Protein AF-0000000081105157 (afdb_homodimer)

InterPro domains:
  IPR009075 Acyl-CoA dehydrogenase/oxidase, C-terminal [PF00441] (18-155)
  IPR036250 Acyl-CoA dehydrogenase-like, C-terminal [SSF47203] (8-164)
  IPR052904 Acyl-CoA dehydrogenase-like protein [PTHR42707] (6-256)

Secondary structure (DSSP, 8-state):
-HHHHHHHHHHHHHHHHHHHHHHH-EETTEEGGG-HHHHHHHHHHHHHHHHHHHHHHHHHHHHHHHHS-S---GGGGGGS-TT--HHHHHHHHHHHHHHHHHHHHHHHHHHHHHHHHHHTHHHH---S-GGG-HHHHHHHHTTTTTTTS-HHHHHHHHHHHHHSTTHHHHHHHHIIIIIGGGGG--S-HHHHHHHHHHHHHHHHHHH-TTB--GGGHHHHHHHHHHHHHHHHHHHHHHHH--HHHHHHHHHHHHHHTT-GGGT-B---HHHHHHHHHHHHH-TT---/-HHHHHHHHHHHHHHHHHHHHHHH-EETTEEGGG-HHHHHHHHHHHHHHHHHHHHHHHHHHHHHHHHS-S---GGGGGGS-TT--HHHHHHHHHHHHHHHHHHHHHHHHHHHHHHHHHHTHHHH---S-GGG-HHHHHHHHTTTTTTTS-HHHHHHHHHHHHHSTTHHHHHHHHIIIIIGGGGG--S-HHHHHHHHHHHHHHHHHHH-TTB--GGGHHHHHHHHHHHHHHHHHHHHHHHH--HHHHHHHHHHHHHHTT-GGGT-B---HHHHHHHHHHHHH-TT---

Organism: NCBI:txid173218

Structure (mmCIF, N/CA/C/O backbone):
data_AF-0000000081105157-model_v1
#
loop_
_entity.id
_entity.type
_entity.pdbx_description
1 polymer 'Acyl-CoA dehydrogenase/oxidase C-terminal domain-containing protein'
#
loop_
_atom_site.group_PDB
_atom_site.id
_atom_site.type_symbol
_atom_site.label_atom_id
_atom_site.label_alt_id
_atom_site.label_comp_id
_atom_site.label_asym_id
_atom_site.label_entity_id
_atom_site.label_seq_id
_atom_site.pdbx_PDB_ins_code
_atom_site.Cartn_x
_atom_site.Cartn_y
_atom_site.Cartn_z
_atom_site.occupancy
_atom_site.B_iso_or_equiv
_atom_site.auth_seq_id
_atom_site.auth_comp_id
_atom_site.auth_asym_id
_atom_site.auth_atom_id
_atom_site.pdbx_PDB_model_num
ATOM 1 N N . MET A 1 1 ? -4.398 -14.523 -16.312 1 78.56 1 MET A N 1
ATOM 2 C CA . MET A 1 1 ? -2.979 -14.797 -16.5 1 78.56 1 MET A CA 1
ATOM 3 C C . MET A 1 1 ? -2.354 -13.797 -17.453 1 78.56 1 MET A C 1
ATOM 5 O O . MET A 1 1 ? -1.247 -13.305 -17.219 1 78.56 1 MET A O 1
ATOM 9 N N . PHE A 1 2 ? -3.082 -13.383 -18.438 1 78 2 PHE A N 1
ATOM 10 C CA . PHE A 1 2 ? -2.547 -12.445 -19.422 1 78 2 PHE A CA 1
ATOM 11 C C . PHE A 1 2 ? -2.299 -11.086 -18.781 1 78 2 PHE A C 1
ATOM 13 O O . PHE A 1 2 ? -1.254 -10.469 -19 1 78 2 PHE A O 1
ATOM 20 N N . ALA A 1 3 ? -3.221 -10.648 -17.969 1 87.38 3 ALA A N 1
ATOM 21 C CA . ALA A 1 3 ? -3.062 -9.352 -17.297 1 87.38 3 ALA A CA 1
ATOM 22 C C . ALA A 1 3 ? -1.868 -9.367 -16.359 1 87.38 3 ALA A C 1
ATOM 24 O O . ALA A 1 3 ? -1.122 -8.391 -16.281 1 87.38 3 ALA A O 1
ATOM 25 N N . CYS A 1 4 ? -1.704 -10.484 -15.703 1 91.5 4 CYS A N 1
ATOM 26 C CA . CYS A 1 4 ? -0.569 -10.617 -14.797 1 91.5 4 CYS A CA 1
ATOM 27 C C . CYS A 1 4 ? 0.748 -10.57 -15.562 1 91.5 4 CYS A C 1
ATOM 29 O O . CYS A 1 4 ? 1.678 -9.867 -15.172 1 91.5 4 CYS A O 1
ATOM 31 N N . THR A 1 5 ? 0.799 -11.328 -16.656 1 90.44 5 THR A N 1
ATOM 32 C CA . THR A 1 5 ? 2.012 -11.383 -17.469 1 90.44 5 THR A CA 1
ATOM 33 C C . THR A 1 5 ? 2.344 -10.008 -18.031 1 90.44 5 THR A C 1
ATOM 35 O O . THR A 1 5 ? 3.496 -9.57 -17.984 1 90.44 5 THR A O 1
ATOM 38 N N . GLY A 1 6 ? 1.355 -9.344 -18.562 1 91.62 6 GLY A N 1
ATOM 39 C CA . GLY A 1 6 ? 1.566 -8.023 -19.141 1 91.62 6 GLY A CA 1
ATOM 40 C C . GLY A 1 6 ? 2.062 -7.004 -18.125 1 91.62 6 GLY A C 1
ATOM 41 O O . GLY A 1 6 ? 3.043 -6.301 -18.375 1 91.62 6 GLY A O 1
ATOM 42 N N . THR A 1 7 ? 1.405 -6.867 -16.984 1 95.69 7 THR A N 1
ATOM 43 C CA . THR A 1 7 ? 1.765 -5.875 -15.984 1 95.69 7 THR A CA 1
ATOM 44 C C . THR A 1 7 ? 3.121 -6.195 -15.367 1 95.69 7 THR A C 1
ATOM 46 O O . THR A 1 7 ? 3.916 -5.293 -15.094 1 95.69 7 THR A O 1
ATOM 49 N N . LEU A 1 8 ? 3.398 -7.508 -15.164 1 94.44 8 LEU A N 1
ATOM 50 C CA . LEU A 1 8 ? 4.688 -7.898 -14.602 1 94.44 8 LEU A CA 1
ATOM 51 C C . LEU A 1 8 ? 5.82 -7.605 -15.578 1 94.44 8 LEU A C 1
ATOM 53 O O . LEU A 1 8 ? 6.898 -7.164 -15.172 1 94.44 8 LEU A O 1
ATOM 57 N N . SER A 1 9 ? 5.602 -7.918 -16.859 1 93.12 9 SER A N 1
ATOM 58 C CA . SER A 1 9 ? 6.602 -7.613 -17.875 1 93.12 9 SER A CA 1
ATOM 59 C C . SER A 1 9 ? 6.91 -6.121 -17.922 1 93.12 9 SER A C 1
ATOM 61 O O . SER A 1 9 ? 8.078 -5.723 -18 1 93.12 9 SER A O 1
ATOM 63 N N . ALA A 1 10 ? 5.902 -5.293 -17.875 1 94.38 10 ALA A N 1
ATOM 64 C CA . ALA A 1 10 ? 6.078 -3.842 -17.859 1 94.38 10 ALA A CA 1
ATOM 65 C C . ALA A 1 10 ? 6.848 -3.395 -16.609 1 94.38 10 ALA A C 1
ATOM 67 O O . ALA A 1 10 ? 7.691 -2.498 -16.688 1 94.38 10 ALA A O 1
ATOM 68 N N . TRP A 1 11 ? 6.527 -4.004 -15.461 1 96.69 11 TRP A N 1
ATOM 69 C CA . TRP A 1 11 ? 7.262 -3.734 -14.234 1 96.69 11 TRP A CA 1
ATOM 70 C C . TRP A 1 11 ? 8.734 -4.082 -14.391 1 96.69 11 TRP A C 1
ATOM 72 O O . TRP A 1 11 ? 9.609 -3.268 -14.07 1 96.69 11 TRP A O 1
ATOM 82 N N . GLY A 1 12 ? 9.023 -5.27 -14.961 1 94.88 12 GLY A N 1
ATOM 83 C CA . GLY A 1 12 ? 10.398 -5.672 -15.211 1 94.88 12 GLY A CA 1
ATOM 84 C C . GLY A 1 12 ? 11.141 -4.719 -16.125 1 94.88 12 GLY A C 1
ATOM 85 O O . GLY A 1 12 ? 12.289 -4.367 -15.867 1 94.88 12 GLY A O 1
ATOM 86 N N . HIS A 1 13 ? 10.516 -4.305 -17.141 1 92.94 13 HIS A N 1
ATOM 87 C CA . HIS A 1 13 ? 11.094 -3.336 -18.062 1 92.94 13 HIS A CA 1
ATOM 88 C C . HIS A 1 13 ? 11.391 -2.018 -17.359 1 92.94 13 HIS A C 1
ATOM 90 O O . HIS A 1 13 ? 12.469 -1.446 -17.531 1 92.94 13 HIS A O 1
ATOM 96 N N . SER A 1 14 ? 10.445 -1.537 -16.594 1 95.56 14 SER A N 1
ATOM 97 C CA . SER A 1 14 ? 10.625 -0.282 -15.867 1 95.56 14 SER A CA 1
ATOM 98 C C . SER A 1 14 ? 11.82 -0.351 -14.922 1 95.56 14 SER A C 1
ATOM 100 O O . SER A 1 14 ? 12.594 0.605 -14.82 1 95.56 14 SER A O 1
ATOM 102 N N . LEU A 1 15 ? 11.961 -1.48 -14.266 1 95.62 15 LEU A N 1
ATOM 103 C CA . LEU A 1 15 ? 13.094 -1.667 -13.367 1 95.62 15 LEU A CA 1
ATOM 104 C C . LEU A 1 15 ? 14.406 -1.624 -14.141 1 95.62 15 LEU A C 1
ATOM 106 O O . LEU A 1 15 ? 15.398 -1.071 -13.656 1 95.62 15 LEU A O 1
ATOM 110 N N . ARG A 1 16 ? 14.43 -2.207 -15.305 1 92.56 16 ARG A N 1
ATOM 111 C CA . ARG A 1 16 ? 15.625 -2.178 -16.141 1 92.56 16 ARG A CA 1
ATOM 112 C C . ARG A 1 16 ? 16 -0.747 -16.516 1 92.56 16 ARG A C 1
ATOM 114 O O . ARG A 1 16 ? 17.172 -0.375 -16.438 1 92.56 16 ARG A O 1
ATOM 121 N N . VAL A 1 17 ? 15.07 0.038 -16.859 1 92.44 17 VAL A N 1
ATOM 122 C CA . VAL A 1 17 ? 15.305 1.431 -17.234 1 92.44 17 VAL A CA 1
ATOM 123 C C . VAL A 1 17 ? 15.859 2.199 -16.031 1 92.44 17 VAL A C 1
ATOM 125 O O . VAL A 1 17 ? 16.812 2.959 -16.172 1 92.44 17 VAL A O 1
ATOM 128 N N . VAL A 1 18 ? 15.266 1.999 -14.875 1 95 18 VAL A N 1
ATOM 129 C CA . VAL A 1 18 ? 15.68 2.711 -13.664 1 95 18 VAL A CA 1
ATOM 130 C C . VAL A 1 18 ? 17.109 2.324 -13.305 1 95 18 VAL A C 1
ATOM 132 O O . VAL A 1 18 ? 17.906 3.18 -12.922 1 95 18 VAL A O 1
ATOM 135 N N . ARG A 1 19 ? 17.438 1.042 -13.445 1 94.06 19 ARG A N 1
ATOM 136 C CA . ARG A 1 19 ? 18.797 0.592 -13.141 1 94.06 19 ARG A CA 1
ATOM 137 C C . ARG A 1 19 ? 19.812 1.256 -14.062 1 94.06 19 ARG A C 1
ATOM 139 O O . ARG A 1 19 ? 20.875 1.677 -13.617 1 94.06 19 ARG A O 1
ATOM 146 N N . ALA A 1 20 ? 19.5 1.321 -15.32 1 91.62 20 ALA A N 1
ATOM 147 C CA . ALA A 1 20 ? 20.391 1.974 -16.281 1 91.62 20 ALA A CA 1
ATOM 148 C C . ALA A 1 20 ? 20.547 3.459 -15.961 1 91.62 20 ALA A C 1
ATOM 150 O O . ALA A 1 20 ? 21.656 3.99 -15.984 1 91.62 20 ALA A O 1
ATOM 151 N N . PHE A 1 21 ? 19.484 4.102 -15.672 1 93.12 21 PHE A N 1
ATOM 152 C CA . PHE A 1 21 ? 19.469 5.52 -15.328 1 93.12 21 PHE A CA 1
ATOM 153 C C . PHE A 1 21 ? 20.297 5.785 -14.078 1 93.12 21 PHE A C 1
ATOM 155 O O . PHE A 1 21 ? 21.016 6.781 -14 1 93.12 21 PHE A O 1
ATOM 162 N N . ALA A 1 22 ? 20.172 4.906 -13.117 1 93.62 22 ALA A N 1
ATOM 163 C CA . ALA A 1 22 ? 20.844 5.082 -11.828 1 93.62 22 ALA A CA 1
ATOM 164 C C . ALA A 1 22 ? 22.359 5.016 -11.984 1 93.62 22 ALA A C 1
ATOM 166 O O . ALA A 1 22 ? 23.094 5.547 -11.156 1 93.62 22 ALA A O 1
ATOM 167 N N . LYS A 1 23 ? 22.859 4.402 -13.023 1 92.62 23 LYS A N 1
ATOM 168 C CA . LYS A 1 23 ? 24.297 4.293 -13.281 1 92.62 23 LYS A CA 1
ATOM 169 C C . LYS A 1 23 ? 24.859 5.602 -13.828 1 92.62 23 LYS A C 1
ATOM 171 O O . LYS A 1 23 ? 26.047 5.875 -13.68 1 92.62 23 LYS A O 1
ATOM 176 N N . VAL A 1 24 ? 24.031 6.438 -14.422 1 92 24 VAL A N 1
ATOM 177 C CA . VAL A 1 24 ? 24.562 7.586 -15.156 1 92 24 VAL A CA 1
ATOM 178 C C . VAL A 1 24 ? 24.141 8.875 -14.469 1 92 24 VAL A C 1
ATOM 180 O O . VAL A 1 24 ? 24.859 9.875 -14.5 1 92 24 VAL A O 1
ATOM 183 N N . ARG A 1 25 ? 22.922 8.906 -13.867 1 91.19 25 ARG A N 1
ATOM 184 C CA . ARG A 1 25 ? 22.453 10.094 -13.164 1 91.19 25 ARG A CA 1
ATOM 185 C C . ARG A 1 25 ? 23.25 10.32 -11.883 1 91.19 25 ARG A C 1
ATOM 187 O O . ARG A 1 25 ? 23.453 9.391 -11.102 1 91.19 25 ARG A O 1
ATOM 194 N N . ARG A 1 26 ? 23.625 11.609 -11.672 1 92.19 26 ARG A N 1
ATOM 195 C CA . ARG A 1 26 ? 24.422 11.938 -10.492 1 92.19 26 ARG A CA 1
ATOM 196 C C . ARG A 1 26 ? 23.719 12.977 -9.625 1 92.19 26 ARG A C 1
ATOM 198 O O . ARG A 1 26 ? 23.062 13.883 -10.141 1 92.19 26 ARG A O 1
ATOM 205 N N . VAL A 1 27 ? 23.766 12.758 -8.398 1 85.19 27 VAL A N 1
ATOM 206 C CA . VAL A 1 27 ? 23.328 13.695 -7.375 1 85.19 27 VAL A CA 1
ATOM 207 C C . VAL A 1 27 ? 24.422 13.883 -6.328 1 85.19 27 VAL A C 1
ATOM 209 O O . VAL A 1 27 ? 24.906 12.914 -5.754 1 85.19 27 VAL A O 1
ATOM 212 N N . GLY A 1 28 ? 24.828 15.102 -6.074 1 87.88 28 GLY A N 1
ATOM 213 C CA . GLY A 1 28 ? 25.922 15.359 -5.148 1 87.88 28 GLY A CA 1
ATOM 214 C C . GLY A 1 28 ? 27.219 14.711 -5.562 1 87.88 28 GLY A C 1
ATOM 215 O O . GLY A 1 28 ? 27.969 14.195 -4.723 1 87.88 28 GLY A O 1
ATOM 216 N N . GLY A 1 29 ? 27.406 14.523 -6.855 1 90.19 29 GLY A N 1
ATOM 217 C CA . GLY A 1 29 ? 28.641 14 -7.391 1 90.19 29 GLY A CA 1
ATOM 218 C C . GLY A 1 29 ? 28.688 12.484 -7.453 1 90.19 29 GLY A C 1
ATOM 219 O O . GLY A 1 29 ? 29.641 11.898 -7.969 1 90.19 29 GLY A O 1
ATOM 220 N N . LYS A 1 30 ? 27.719 11.812 -6.934 1 92.06 30 LYS A N 1
ATOM 221 C CA . LYS A 1 30 ? 27.672 10.352 -6.941 1 92.06 30 LYS A CA 1
ATOM 222 C C . LYS A 1 30 ? 26.516 9.844 -7.809 1 92.06 30 LYS A C 1
ATOM 224 O O . LYS A 1 30 ? 25.453 10.469 -7.859 1 92.06 30 LYS A O 1
ATOM 229 N N . PRO A 1 31 ? 26.891 8.719 -8.438 1 94.25 31 PRO A N 1
ATOM 230 C CA . PRO A 1 31 ? 25.766 8.125 -9.164 1 94.25 31 PRO A CA 1
ATOM 231 C C . PRO A 1 31 ? 24.656 7.645 -8.234 1 94.25 31 PRO A C 1
ATOM 233 O O . PRO A 1 31 ? 24.922 7.262 -7.09 1 94.25 31 PRO A O 1
ATOM 236 N N . LEU A 1 32 ? 23.438 7.621 -8.758 1 92.75 32 LEU A N 1
ATOM 237 C CA . LEU A 1 32 ? 22.297 7.219 -7.945 1 92.75 32 LEU A CA 1
ATOM 238 C C . LEU A 1 32 ? 22.469 5.805 -7.402 1 92.75 32 LEU A C 1
ATOM 240 O O . LEU A 1 32 ? 22.031 5.496 -6.297 1 92.75 32 LEU A O 1
ATOM 244 N N . ASN A 1 33 ? 23.125 4.918 -8.18 1 93.62 33 ASN A N 1
ATOM 245 C CA . ASN A 1 33 ? 23.281 3.533 -7.742 1 93.62 33 ASN A CA 1
ATOM 246 C C . ASN A 1 33 ? 24.328 3.406 -6.645 1 93.62 33 ASN A C 1
ATOM 248 O O . ASN A 1 33 ? 24.609 2.305 -6.172 1 93.62 33 ASN A O 1
ATOM 252 N N . GLY A 1 34 ? 24.938 4.586 -6.258 1 91.88 34 GLY A N 1
ATOM 253 C CA . GLY A 1 34 ? 25.828 4.637 -5.113 1 91.88 34 GLY A CA 1
ATOM 254 C C . GLY A 1 34 ? 25.188 5.227 -3.877 1 91.88 34 GLY A C 1
ATOM 255 O O . GLY A 1 34 ? 25.812 5.301 -2.818 1 91.88 34 GLY A O 1
ATOM 256 N N . LEU A 1 35 ? 24 5.613 -3.992 1 90.56 35 LEU A N 1
ATOM 257 C CA . LEU A 1 35 ? 23.281 6.23 -2.879 1 90.56 35 LEU A CA 1
ATOM 258 C C . LEU A 1 35 ? 22.453 5.199 -2.127 1 90.56 35 LEU A C 1
ATOM 260 O O . LEU A 1 35 ? 21.516 4.617 -2.691 1 90.56 35 LEU A O 1
ATOM 264 N N . PRO A 1 36 ? 22.703 4.992 -0.844 1 87.88 36 PRO A N 1
ATOM 265 C CA . PRO A 1 36 ? 22.047 3.926 -0.078 1 87.88 36 PRO A CA 1
ATOM 266 C C . PRO A 1 36 ? 20.516 4.047 -0.077 1 87.88 36 PRO A C 1
ATOM 268 O O . PRO A 1 36 ? 19.828 3.043 -0.232 1 87.88 36 PRO A O 1
ATOM 271 N N . LEU A 1 37 ? 20 5.172 0.055 1 87.31 37 LEU A N 1
ATOM 272 C CA . LEU A 1 37 ? 18.547 5.355 0.111 1 87.31 37 LEU A CA 1
ATOM 273 C C . LEU A 1 37 ? 17.906 4.941 -1.202 1 87.31 37 LEU A C 1
ATOM 275 O O . LEU A 1 37 ? 16.891 4.234 -1.201 1 87.31 37 LEU A O 1
ATOM 279 N N . HIS A 1 38 ? 18.469 5.395 -2.238 1 91.31 38 HIS A N 1
ATOM 280 C CA . HIS A 1 38 ? 17.953 5.043 -3.559 1 91.31 38 HIS A CA 1
ATOM 281 C C . HIS A 1 38 ? 18 3.537 -3.791 1 91.31 38 HIS A C 1
ATOM 283 O O . HIS A 1 38 ? 17.016 2.932 -4.203 1 91.31 38 HIS A O 1
ATOM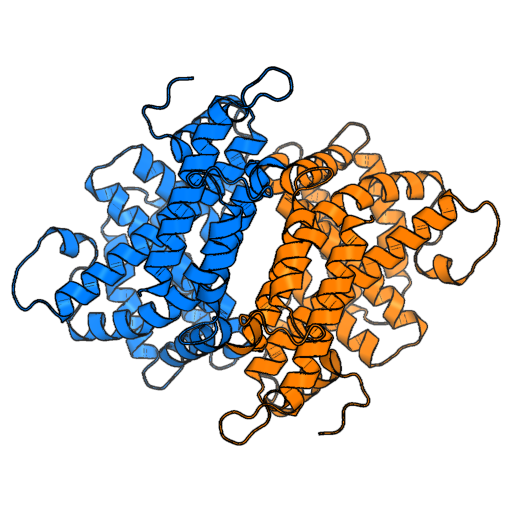 289 N N . MET A 1 39 ? 19.125 2.967 -3.457 1 91.5 39 MET A N 1
ATOM 290 C CA . MET A 1 39 ? 19.312 1.543 -3.715 1 91.5 39 MET A CA 1
ATOM 291 C C . MET A 1 39 ? 18.406 0.696 -2.83 1 91.5 39 MET A C 1
ATOM 293 O O . MET A 1 39 ? 17.938 -0.36 -3.252 1 91.5 39 MET A O 1
ATOM 297 N N . HIS A 1 40 ? 18.172 1.16 -1.693 1 89.38 40 HIS A N 1
ATOM 298 C CA . HIS A 1 40 ? 17.281 0.427 -0.804 1 89.38 40 HIS A CA 1
ATOM 299 C C . HIS A 1 40 ? 15.859 0.376 -1.365 1 89.38 40 HIS A C 1
ATOM 301 O O . HIS A 1 40 ? 15.25 -0.694 -1.427 1 89.38 40 HIS A O 1
ATOM 307 N N . SER A 1 41 ? 15.391 1.481 -1.756 1 92.25 41 SER A N 1
ATOM 308 C CA . SER A 1 41 ? 14.047 1.544 -2.318 1 92.25 41 SER A CA 1
ATOM 309 C C . SER A 1 41 ? 13.945 0.728 -3.604 1 92.25 41 SER A C 1
ATOM 311 O O . SER A 1 41 ? 12.977 -0 -3.807 1 92.25 41 SER A O 1
ATOM 313 N N . LEU A 1 42 ? 14.938 0.861 -4.395 1 94.38 42 LEU A N 1
ATOM 314 C CA . LEU A 1 42 ? 14.961 0.121 -5.652 1 94.38 42 LEU A CA 1
ATOM 315 C C . LEU A 1 42 ? 15.016 -1.382 -5.395 1 94.38 42 LEU A C 1
ATOM 317 O O . LEU A 1 42 ? 14.336 -2.156 -6.07 1 94.38 42 LEU A O 1
ATOM 321 N N . SER A 1 43 ? 15.805 -1.771 -4.422 1 92.94 43 SER A N 1
ATOM 322 C CA . SER A 1 43 ? 15.938 -3.189 -4.105 1 92.94 43 SER A CA 1
ATOM 323 C C . SER A 1 43 ? 14.625 -3.777 -3.609 1 92.94 43 SER A C 1
ATOM 325 O O . SER A 1 43 ? 14.312 -4.941 -3.881 1 92.94 43 SER A O 1
ATOM 327 N N . LYS A 1 44 ? 13.844 -3.01 -2.912 1 91.94 44 LYS A N 1
ATOM 328 C CA . LYS A 1 44 ? 12.539 -3.475 -2.447 1 91.94 44 LYS A CA 1
ATOM 329 C C . LYS A 1 44 ? 11.609 -3.775 -3.623 1 91.94 44 LYS A C 1
ATOM 331 O O . LYS A 1 44 ? 10.914 -4.793 -3.623 1 91.94 44 LYS A O 1
ATOM 336 N N . SER A 1 45 ? 11.633 -2.906 -4.531 1 95.56 45 SER A N 1
ATOM 337 C CA . SER A 1 45 ? 10.805 -3.131 -5.711 1 95.56 45 SER A CA 1
ATOM 338 C C . SER A 1 45 ? 11.281 -4.352 -6.492 1 95.56 45 SER A C 1
ATOM 340 O O . SER A 1 45 ? 10.461 -5.141 -6.973 1 95.56 45 SER A O 1
ATOM 342 N N . HIS A 1 46 ? 12.602 -4.52 -6.562 1 94.88 46 HIS A N 1
ATOM 343 C CA . HIS A 1 46 ? 13.164 -5.684 -7.242 1 94.88 46 HIS A CA 1
ATOM 344 C C . HIS A 1 46 ? 12.773 -6.977 -6.531 1 94.88 46 HIS A C 1
ATOM 346 O O . HIS A 1 46 ? 12.453 -7.977 -7.184 1 94.88 46 HIS A O 1
ATOM 352 N N . MET A 1 47 ? 12.797 -6.887 -5.254 1 94.12 47 MET A N 1
ATOM 353 C CA . MET A 1 47 ? 12.453 -8.07 -4.469 1 94.12 47 MET A CA 1
ATOM 354 C C . MET A 1 47 ? 11 -8.461 -4.695 1 94.12 47 MET A C 1
ATOM 356 O O . MET A 1 47 ? 10.695 -9.641 -4.914 1 94.12 47 MET A O 1
ATOM 360 N N . SER A 1 48 ? 10.156 -7.512 -4.664 1 96.44 48 SER A N 1
ATOM 361 C CA . SER A 1 48 ? 8.742 -7.781 -4.898 1 96.44 48 SER A CA 1
ATOM 362 C C . SER A 1 48 ? 8.508 -8.328 -6.305 1 96.44 48 SER A C 1
ATOM 364 O O . SER A 1 48 ? 7.711 -9.25 -6.496 1 96.44 48 SER A O 1
ATOM 366 N N . TYR A 1 49 ? 9.227 -7.773 -7.211 1 96.62 49 TYR A N 1
ATOM 367 C CA . TYR A 1 49 ? 9.109 -8.219 -8.594 1 96.62 49 TYR A CA 1
ATOM 368 C C . TYR A 1 49 ? 9.5 -9.68 -8.734 1 96.62 49 TYR A C 1
ATOM 370 O O . TYR A 1 49 ? 8.773 -10.469 -9.336 1 96.62 49 TYR A O 1
ATOM 378 N N . LYS A 1 50 ? 10.617 -10.039 -8.18 1 94.12 50 LYS A N 1
ATOM 379 C CA . LYS A 1 50 ? 11.109 -11.406 -8.266 1 94.12 50 LYS A CA 1
ATOM 380 C C . LYS A 1 50 ? 10.141 -12.383 -7.59 1 94.12 50 LYS A C 1
ATOM 382 O O . LYS A 1 50 ? 9.914 -13.484 -8.086 1 94.12 50 LYS A O 1
ATOM 387 N N . ALA A 1 51 ? 9.609 -11.914 -6.48 1 96.38 51 ALA A N 1
ATOM 388 C CA . ALA A 1 51 ? 8.648 -12.75 -5.773 1 96.38 51 ALA A CA 1
ATOM 389 C C . ALA A 1 51 ? 7.41 -13.008 -6.629 1 96.38 51 ALA A C 1
ATOM 391 O O . ALA A 1 51 ? 6.93 -14.141 -6.707 1 96.38 51 ALA A O 1
ATOM 392 N N . ARG A 1 52 ? 6.918 -12 -7.293 1 97.38 52 ARG A N 1
ATOM 393 C CA . ARG A 1 52 ? 5.719 -12.164 -8.109 1 97.38 52 ARG A CA 1
ATOM 394 C C . ARG A 1 52 ? 6.031 -12.906 -9.398 1 97.38 52 ARG A C 1
ATOM 396 O O . ARG A 1 52 ? 5.195 -13.656 -9.906 1 97.38 52 ARG A O 1
ATOM 403 N N . LEU A 1 53 ? 7.27 -12.781 -9.922 1 93.5 53 LEU A N 1
ATOM 404 C CA . LEU A 1 53 ? 7.684 -13.5 -11.117 1 93.5 53 LEU A CA 1
ATOM 405 C C . LEU A 1 53 ? 7.711 -15.008 -10.867 1 93.5 53 LEU A C 1
ATOM 407 O O . LEU A 1 53 ? 7.215 -15.781 -11.688 1 93.5 53 LEU A O 1
ATOM 411 N N . ILE A 1 54 ? 8.258 -15.414 -9.719 1 92.62 54 ILE A N 1
ATOM 412 C CA . ILE A 1 54 ? 8.328 -16.844 -9.438 1 92.62 54 ILE A CA 1
ATOM 413 C C . ILE A 1 54 ? 6.922 -17.406 -9.258 1 92.62 54 ILE A C 1
ATOM 415 O O . ILE A 1 54 ? 6.656 -18.562 -9.617 1 92.62 54 ILE A O 1
ATOM 419 N N . LEU A 1 55 ? 6.02 -16.609 -8.688 1 94.94 55 LEU A N 1
ATOM 420 C CA . LEU A 1 55 ? 4.625 -17.016 -8.555 1 94.94 55 LEU A CA 1
ATOM 421 C C . LEU A 1 55 ? 3.992 -17.25 -9.922 1 94.94 55 LEU A C 1
ATOM 423 O O . LEU A 1 55 ? 3.287 -18.234 -10.125 1 94.94 55 LEU A O 1
ATOM 427 N N . LEU A 1 56 ? 4.242 -16.328 -10.828 1 92.19 56 LEU A N 1
ATOM 428 C CA . LEU A 1 56 ? 3.682 -16.469 -12.164 1 92.19 56 LEU A CA 1
ATOM 429 C C . LEU A 1 56 ? 4.25 -17.688 -12.875 1 92.19 56 LEU A C 1
ATOM 431 O O . LEU A 1 56 ? 3.527 -18.391 -13.586 1 92.19 56 LEU A O 1
ATOM 435 N N . LEU A 1 57 ? 5.523 -17.922 -12.672 1 87.12 57 LEU A N 1
ATOM 436 C CA . LEU A 1 57 ? 6.148 -19.109 -13.258 1 87.12 57 LEU A CA 1
ATOM 437 C C . LEU A 1 57 ? 5.555 -20.375 -12.672 1 87.12 57 LEU A C 1
ATOM 439 O O . LEU A 1 57 ? 5.332 -21.359 -13.398 1 87.12 57 LEU A O 1
ATOM 443 N N . TYR A 1 58 ? 5.344 -20.344 -11.414 1 89.88 58 TYR A N 1
ATOM 444 C CA . TYR A 1 58 ? 4.699 -21.484 -10.758 1 89.88 58 TYR A CA 1
ATOM 445 C C . TYR A 1 58 ? 3.309 -21.719 -11.328 1 89.88 58 TYR A C 1
ATOM 447 O O . TYR A 1 58 ? 2.953 -22.859 -11.656 1 89.88 58 TYR A O 1
ATOM 455 N N . LEU A 1 59 ? 2.531 -20.688 -11.492 1 89.38 59 LEU A N 1
ATOM 456 C CA . LEU A 1 59 ? 1.188 -20.766 -12.055 1 89.38 59 LEU A CA 1
ATOM 457 C C . LEU A 1 59 ? 1.226 -21.297 -13.477 1 89.38 59 LEU A C 1
ATOM 459 O O . LEU A 1 59 ? 0.41 -22.156 -13.852 1 89.38 59 LEU A O 1
ATOM 463 N N . SER A 1 60 ? 2.15 -20.844 -14.258 1 84 60 SER A N 1
ATOM 464 C CA . SER A 1 60 ? 2.305 -21.297 -15.633 1 84 60 SER A CA 1
ATOM 465 C C . SER A 1 60 ? 2.668 -22.781 -15.688 1 84 60 SER A C 1
ATOM 467 O O . SER A 1 60 ? 2.209 -23.516 -16.562 1 84 60 SER A O 1
ATOM 469 N N . SER A 1 61 ? 3.461 -23.172 -14.703 1 84 61 SER A N 1
ATOM 470 C CA . SER A 1 61 ? 3.855 -24.578 -14.641 1 84 61 SER A CA 1
ATOM 471 C C . SER A 1 61 ? 2.662 -25.469 -14.344 1 84 61 SER A C 1
ATOM 473 O O . SER A 1 61 ? 2.557 -26.578 -14.875 1 84 61 SER A O 1
ATOM 475 N N . ILE A 1 62 ? 1.806 -25.016 -13.461 1 84.5 62 ILE A N 1
ATOM 476 C CA . ILE A 1 62 ? 0.603 -25.781 -13.141 1 84.5 62 ILE A CA 1
ATOM 477 C C . ILE A 1 62 ? -0.288 -25.875 -14.383 1 84.5 62 ILE A C 1
ATOM 479 O O . ILE A 1 62 ? -0.837 -26.938 -14.68 1 84.5 62 ILE A O 1
ATOM 483 N N . LEU A 1 63 ? -0.444 -24.797 -15.094 1 79.31 63 LEU A N 1
ATOM 484 C CA . LEU A 1 63 ? -1.268 -24.766 -16.297 1 79.31 63 LEU A CA 1
ATOM 485 C C . LEU A 1 63 ? -0.75 -25.734 -17.344 1 79.31 63 LEU A C 1
ATOM 487 O O . LEU A 1 63 ? -1.536 -26.422 -18.016 1 79.31 63 LEU A O 1
ATOM 491 N N . GLN A 1 64 ? 0.538 -25.781 -17.453 1 72.75 64 GLN A N 1
ATOM 492 C CA . GLN A 1 64 ? 1.158 -26.672 -18.406 1 72.75 64 GLN A CA 1
ATOM 493 C C . GLN A 1 64 ? 0.932 -28.141 -18.016 1 72.75 64 GLN A C 1
ATOM 495 O O . GLN A 1 64 ? 0.723 -28.984 -18.891 1 72.75 64 GLN A O 1
ATOM 500 N N . LEU A 1 65 ? 0.991 -28.438 -16.734 1 73.12 65 LEU A N 1
ATOM 501 C CA . LEU A 1 65 ? 0.75 -29.781 -16.234 1 73.12 65 LEU A CA 1
ATOM 502 C C . LEU A 1 65 ? -0.693 -30.203 -16.5 1 73.12 65 LEU A C 1
ATOM 504 O O . LEU A 1 65 ? -0.955 -31.359 -16.828 1 73.12 65 LEU A O 1
ATOM 508 N N . ASN A 1 66 ? -1.558 -29.234 -16.297 1 68.56 66 ASN A N 1
ATOM 509 C CA . ASN A 1 66 ? -2.967 -29.547 -16.516 1 68.56 66 ASN A CA 1
ATOM 510 C C . ASN A 1 66 ? -3.27 -29.734 -18 1 68.56 66 ASN A C 1
ATOM 512 O O . ASN A 1 66 ? -4.195 -30.469 -18.359 1 68.56 66 ASN A O 1
ATOM 516 N N . GLY A 1 67 ? -2.705 -28.828 -18.844 1 58.47 67 GLY A N 1
ATOM 517 C CA . GLY A 1 67 ? -2.914 -28.969 -20.281 1 58.47 67 GLY A CA 1
ATOM 518 C C . GLY A 1 67 ? -2.174 -30.156 -20.875 1 58.47 67 GLY A C 1
ATOM 519 O O . GLY A 1 67 ? -2.566 -30.672 -21.906 1 58.47 67 GLY A O 1
ATOM 520 N N . GLN A 1 68 ? -0.781 -30.078 -20.547 1 55.03 68 GLN A N 1
ATOM 521 C CA . GLN A 1 68 ? 0.043 -31.109 -21.172 1 55.03 68 GLN A CA 1
ATOM 522 C C . GLN A 1 68 ? -0.139 -32.438 -20.453 1 55.03 68 GLN A C 1
ATOM 524 O O . GLN A 1 68 ? -0.295 -32.5 -19.234 1 55.03 68 GLN A O 1
ATOM 529 N N . ARG A 1 69 ? -0.739 -33.375 -21.078 1 47.16 69 ARG A N 1
ATOM 530 C CA . ARG A 1 69 ? -0.653 -34.812 -20.875 1 47.16 69 ARG A CA 1
ATOM 531 C C . ARG A 1 69 ? 0.675 -35.188 -20.234 1 47.16 69 ARG A C 1
ATOM 533 O O . ARG A 1 69 ? 1.605 -34.375 -20.188 1 47.16 69 ARG A O 1
ATOM 540 N N . SER A 1 70 ? 1.211 -36.344 -20.094 1 39.06 70 SER A N 1
ATOM 541 C CA . SER A 1 70 ? 2.201 -37.25 -19.5 1 39.06 70 SER A CA 1
ATOM 542 C C . SER A 1 70 ? 3.609 -36.656 -19.641 1 39.06 70 SER A C 1
ATOM 544 O O . SER A 1 70 ? 4.594 -37.375 -19.438 1 39.06 70 SER A O 1
ATOM 546 N N . SER A 1 71 ? 3.828 -35.469 -20.344 1 39.56 71 SER A N 1
ATOM 547 C CA . SER A 1 71 ? 5.27 -35.406 -20.562 1 39.56 71 SER A CA 1
ATOM 548 C C . SER A 1 71 ? 5.992 -34.875 -19.312 1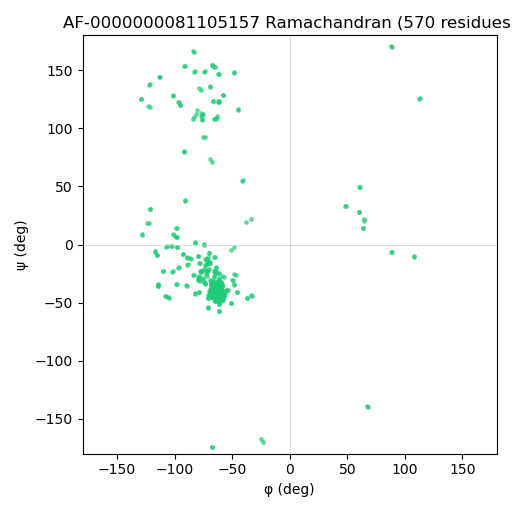 39.56 71 SER A C 1
ATOM 550 O O . SER A 1 71 ? 5.508 -33.969 -18.641 1 39.56 71 SER A O 1
ATOM 552 N N . GLY A 1 72 ? 6.805 -35.562 -18.531 1 40.06 72 GLY A N 1
ATOM 553 C CA . GLY A 1 72 ? 7.719 -35.656 -17.406 1 40.06 72 GLY A CA 1
ATOM 554 C C . GLY A 1 72 ? 8.531 -34.375 -17.203 1 40.06 72 GLY A C 1
ATOM 555 O O . GLY A 1 72 ? 9.695 -34.438 -16.812 1 40.06 72 GLY A O 1
ATOM 556 N N . ASP A 1 73 ? 8.133 -33.219 -17.672 1 42.81 73 ASP A N 1
ATOM 557 C CA . ASP A 1 73 ? 9.211 -32.25 -17.516 1 42.81 73 ASP A CA 1
ATOM 558 C C . ASP A 1 73 ? 9.539 -32.031 -16.047 1 42.81 73 ASP A C 1
ATOM 560 O O . ASP A 1 73 ? 8.664 -31.703 -15.25 1 42.81 73 ASP A O 1
ATOM 564 N N . GLU A 1 74 ? 10.68 -32.469 -15.586 1 44.56 74 GLU A N 1
ATOM 565 C CA . GLU A 1 74 ? 11.438 -32.5 -14.336 1 44.56 74 GLU A CA 1
ATOM 566 C C . GLU A 1 74 ? 11.438 -31.141 -13.656 1 44.56 74 GLU A C 1
ATOM 568 O O . GLU A 1 74 ? 11.43 -31.047 -12.43 1 44.56 74 GLU A O 1
ATOM 573 N N . ALA A 1 75 ? 11.578 -30.141 -14.43 1 45.19 75 ALA A N 1
ATOM 574 C CA . ALA A 1 75 ? 11.844 -28.812 -13.859 1 45.19 75 ALA A CA 1
ATOM 575 C C . ALA A 1 75 ? 10.688 -28.359 -12.969 1 45.19 75 ALA A C 1
ATOM 577 O O . ALA A 1 75 ? 10.906 -27.688 -11.961 1 45.19 75 ALA A O 1
ATOM 578 N N . LEU A 1 76 ? 9.453 -28.734 -13.32 1 50.16 76 LEU A N 1
ATOM 579 C CA . LEU A 1 76 ? 8.219 -28.375 -12.633 1 50.16 76 LEU A CA 1
ATOM 580 C C . LEU A 1 76 ? 8.117 -29.125 -11.297 1 50.16 76 LEU A C 1
ATOM 582 O O . LEU A 1 76 ? 7.332 -28.734 -10.43 1 50.16 76 LEU A O 1
ATOM 586 N N . ARG A 1 77 ? 8.766 -30.297 -11.234 1 51.69 77 ARG A N 1
ATOM 587 C CA . ARG A 1 77 ? 8.719 -31.125 -10.039 1 51.69 77 ARG A CA 1
ATOM 588 C C . ARG A 1 77 ? 9.219 -30.359 -8.82 1 51.69 77 ARG A C 1
ATOM 590 O O . ARG A 1 77 ? 8.758 -30.594 -7.703 1 51.69 77 ARG A O 1
ATOM 597 N N . PHE A 1 78 ? 10.07 -29.469 -9.281 1 51.5 78 PHE A N 1
ATOM 598 C CA . PHE A 1 78 ? 10.688 -28.781 -8.148 1 51.5 78 PHE A CA 1
ATOM 599 C C . PHE A 1 78 ? 9.695 -27.828 -7.496 1 51.5 78 PHE A C 1
ATOM 601 O O . PHE A 1 78 ? 9.836 -27.484 -6.32 1 51.5 78 PHE A O 1
ATOM 608 N N . CYS A 1 79 ? 8.555 -27.578 -8.234 1 58.38 79 CYS A N 1
ATOM 609 C CA . CYS A 1 79 ? 7.684 -26.562 -7.652 1 58.38 79 CYS A CA 1
ATOM 610 C C . CYS A 1 79 ? 6.43 -27.203 -7.059 1 58.38 79 CYS A C 1
ATOM 612 O O . CYS A 1 79 ? 5.551 -26.5 -6.559 1 58.38 79 CYS A O 1
ATOM 614 N N . VAL A 1 80 ? 6.445 -28.578 -7.281 1 60.47 80 VAL A N 1
ATOM 615 C CA . VAL A 1 80 ? 5.254 -29.203 -6.711 1 60.47 80 VAL A CA 1
ATOM 616 C C . VAL A 1 80 ? 5.656 -30.266 -5.691 1 60.47 80 VAL A C 1
ATOM 618 O O . VAL A 1 80 ? 6.582 -31.031 -5.93 1 60.47 80 VAL A O 1
ATOM 621 N N . GLY A 1 81 ? 5.266 -30.078 -4.484 1 61.22 81 GLY A N 1
ATOM 622 C CA . GLY A 1 81 ? 5.559 -30.984 -3.396 1 61.22 81 GLY A CA 1
ATOM 623 C C . GLY A 1 81 ? 5.27 -32.438 -3.742 1 61.22 81 GLY A C 1
ATOM 624 O O . GLY A 1 81 ? 4.355 -32.719 -4.52 1 61.22 81 GLY A O 1
ATOM 625 N N . SER A 1 82 ? 6.074 -33.219 -3.139 1 63.34 82 SER A N 1
ATOM 626 C CA . SER A 1 82 ? 5.844 -34.656 -3.24 1 63.34 82 SER A CA 1
ATOM 627 C C . SER A 1 82 ? 4.496 -35.062 -2.635 1 63.34 82 SER A C 1
ATOM 629 O O . SER A 1 82 ? 4.086 -34.5 -1.616 1 63.34 82 SER A O 1
ATOM 631 N N . GLY A 1 83 ? 3.568 -35.719 -3.357 1 69.69 83 GLY A N 1
ATOM 632 C CA . GLY A 1 83 ? 2.295 -36.188 -2.844 1 69.69 83 GLY A CA 1
ATOM 633 C C . GLY A 1 83 ? 1.11 -35.375 -3.354 1 69.69 83 GLY A C 1
ATOM 634 O O . GLY A 1 83 ? -0.042 -35.75 -3.088 1 69.69 83 GLY A O 1
ATOM 635 N N . THR A 1 84 ? 1.478 -34.344 -3.93 1 79.94 84 THR A N 1
ATOM 636 C CA . THR A 1 84 ? 0.392 -33.562 -4.473 1 79.94 84 THR A CA 1
ATOM 637 C C . THR A 1 84 ? -0.321 -34.281 -5.602 1 79.94 84 THR A C 1
ATOM 639 O O . THR A 1 84 ? 0.324 -34.812 -6.512 1 79.94 84 THR A O 1
ATOM 642 N N . THR A 1 85 ? -1.589 -34.438 -5.434 1 84.31 85 THR A N 1
ATOM 643 C CA . THR A 1 85 ? -2.387 -35.094 -6.461 1 84.31 85 THR A CA 1
ATOM 644 C C . THR A 1 85 ? -2.791 -34.125 -7.551 1 84.31 85 THR A C 1
ATOM 646 O O . THR A 1 85 ? -2.646 -32.906 -7.383 1 84.31 85 THR A O 1
ATOM 649 N N . ALA A 1 86 ? -3.236 -34.688 -8.594 1 84 86 ALA A N 1
ATOM 650 C CA . ALA A 1 86 ? -3.752 -33.875 -9.68 1 84 86 ALA A CA 1
ATOM 651 C C . ALA A 1 86 ? -4.938 -33.031 -9.219 1 84 86 ALA A C 1
ATOM 653 O O . ALA A 1 86 ? -5.098 -31.875 -9.633 1 84 86 ALA A O 1
ATOM 654 N N . GLU A 1 87 ? -5.703 -33.625 -8.352 1 87.62 87 GLU A N 1
ATOM 655 C CA . GLU A 1 87 ? -6.867 -32.938 -7.824 1 87.62 87 GLU A CA 1
ATOM 656 C C . GLU A 1 87 ? -6.449 -31.75 -6.949 1 87.62 87 GLU A C 1
ATOM 658 O O . GLU A 1 87 ? -7.07 -30.688 -6.996 1 87.62 87 GLU A O 1
ATOM 663 N N . ASP A 1 88 ? -5.395 -31.922 -6.203 1 87.94 88 ASP A N 1
ATOM 664 C CA . ASP A 1 88 ? -4.855 -30.844 -5.398 1 87.94 88 ASP A CA 1
ATOM 665 C C . ASP A 1 88 ? -4.41 -29.672 -6.277 1 87.94 88 ASP A C 1
ATOM 667 O O . ASP A 1 88 ? -4.715 -28.516 -5.988 1 87.94 88 ASP A O 1
ATOM 671 N N . MET A 1 89 ? -3.754 -30.062 -7.34 1 88.12 89 MET A N 1
ATOM 672 C CA . MET A 1 89 ? -3.201 -29.031 -8.219 1 88.12 89 MET A CA 1
ATOM 673 C C . MET A 1 89 ? -4.312 -28.234 -8.891 1 88.12 89 MET A C 1
ATOM 675 O O . MET A 1 89 ? -4.172 -27.031 -9.133 1 88.12 89 MET A O 1
ATOM 679 N N . LYS A 1 90 ? -5.379 -28.922 -9.164 1 89.94 90 LYS A N 1
ATOM 680 C CA . LYS A 1 90 ? -6.527 -28.234 -9.75 1 89.94 90 LYS A CA 1
ATOM 681 C C . LYS A 1 90 ? -7.113 -27.219 -8.781 1 89.94 90 LYS A C 1
ATOM 683 O O . LYS A 1 90 ? -7.48 -26.109 -9.18 1 89.94 90 LYS A O 1
ATOM 688 N N . LEU A 1 91 ? -7.223 -27.609 -7.562 1 92.38 91 LEU A N 1
ATOM 689 C CA . LEU A 1 91 ? -7.746 -26.719 -6.539 1 92.38 91 LEU A CA 1
ATOM 690 C C . LEU A 1 91 ? -6.816 -25.531 -6.336 1 92.38 91 LEU A C 1
ATOM 692 O O . LEU A 1 91 ? -7.277 -24.391 -6.215 1 92.38 91 LEU A O 1
ATOM 696 N N . VAL A 1 92 ? -5.539 -25.828 -6.316 1 93.12 92 VAL A N 1
ATOM 697 C CA . VAL A 1 92 ? -4.547 -24.781 -6.133 1 93.12 92 VAL A CA 1
ATOM 698 C C . VAL A 1 92 ? -4.609 -23.797 -7.301 1 93.12 92 VAL A C 1
ATOM 700 O O . VAL A 1 92 ? -4.625 -22.578 -7.102 1 93.12 92 VAL A O 1
ATOM 703 N N . PHE A 1 93 ? -4.699 -24.328 -8.477 1 92.19 93 PHE A N 1
ATOM 704 C CA . PHE A 1 93 ? -4.758 -23.5 -9.68 1 92.19 93 PHE A CA 1
ATOM 705 C C . PHE A 1 93 ? -6.004 -22.625 -9.672 1 92.19 93 PHE A C 1
ATOM 707 O O . PHE A 1 93 ? -5.93 -21.422 -9.977 1 92.19 93 PHE A O 1
ATOM 714 N N . ARG A 1 94 ? -7.082 -23.219 -9.336 1 93.69 94 ARG A N 1
ATOM 715 C CA . ARG A 1 94 ? -8.352 -22.5 -9.297 1 93.69 94 ARG A CA 1
ATOM 716 C C . ARG A 1 94 ? -8.289 -21.312 -8.336 1 93.69 94 ARG A C 1
ATOM 718 O O . ARG A 1 94 ? -8.859 -20.25 -8.617 1 93.69 94 ARG A O 1
ATOM 725 N N . TRP A 1 95 ? -7.602 -21.469 -7.293 1 96.25 95 TRP A N 1
ATOM 726 C CA . TRP A 1 95 ? -7.496 -20.391 -6.305 1 96.25 95 TRP A CA 1
ATOM 727 C C . TRP A 1 95 ? -6.438 -19.375 -6.719 1 96.25 95 TRP A C 1
ATOM 729 O O . TRP A 1 95 ? -6.656 -18.172 -6.613 1 96.25 95 TRP A O 1
ATOM 739 N N . LEU A 1 96 ? -5.316 -19.859 -7.207 1 95.75 96 LEU A N 1
ATOM 740 C CA . LEU A 1 96 ? -4.156 -19.016 -7.473 1 95.75 96 LEU A CA 1
ATOM 741 C C . LEU A 1 96 ? -4.453 -18.016 -8.594 1 95.75 96 LEU A C 1
ATOM 743 O O . LEU A 1 96 ? -3.953 -16.891 -8.578 1 95.75 96 LEU A O 1
ATOM 747 N N . VAL A 1 97 ? -5.207 -18.406 -9.547 1 95.12 97 VAL A N 1
ATOM 748 C CA . VAL A 1 97 ? -5.434 -17.578 -10.719 1 95.12 97 VAL A CA 1
ATOM 749 C C . VAL A 1 97 ? -6.102 -16.266 -10.305 1 95.12 97 VAL A C 1
ATOM 751 O O . VAL A 1 97 ? -5.559 -15.188 -10.539 1 95.12 97 VAL A O 1
ATOM 754 N N . PRO A 1 98 ? -7.25 -16.328 -9.648 1 96.75 98 PRO A N 1
ATOM 755 C CA . PRO A 1 98 ? -7.855 -15.055 -9.25 1 96.75 98 PRO A CA 1
ATOM 756 C C . PRO A 1 98 ? -7.047 -14.32 -8.18 1 96.75 98 PRO A C 1
ATOM 758 O O . PRO A 1 98 ? -7.008 -13.086 -8.164 1 96.75 98 PRO A O 1
ATOM 761 N N . ALA A 1 99 ? -6.402 -15.016 -7.289 1 97.5 99 ALA A N 1
ATOM 762 C CA . ALA A 1 99 ? -5.598 -14.406 -6.23 1 97.5 99 ALA A CA 1
ATOM 763 C C . ALA A 1 99 ? -4.418 -13.633 -6.816 1 97.5 99 ALA A C 1
ATOM 765 O O . ALA A 1 99 ? -4.172 -12.484 -6.438 1 97.5 99 ALA A O 1
ATOM 766 N N . ALA A 1 100 ? -3.734 -14.289 -7.738 1 97.25 100 ALA A N 1
ATOM 767 C CA . ALA A 1 100 ? -2.574 -13.664 -8.367 1 97.25 100 ALA A CA 1
ATOM 768 C C . ALA A 1 100 ? -2.977 -12.406 -9.133 1 97.25 100 ALA A C 1
ATOM 770 O O . ALA A 1 100 ? -2.322 -11.367 -9.016 1 97.25 100 ALA A O 1
ATOM 771 N N . LYS A 1 101 ? -4.004 -12.578 -9.906 1 96.56 101 LYS A N 1
ATOM 772 C CA . LYS A 1 101 ? -4.453 -11.422 -10.688 1 96.56 101 LYS A CA 1
ATOM 773 C C . LYS A 1 101 ? -4.84 -10.258 -9.773 1 96.56 101 LYS A C 1
ATOM 775 O O . LYS A 1 101 ? -4.523 -9.109 -10.07 1 96.56 101 LYS A O 1
ATOM 780 N N . ALA A 1 102 ? -5.516 -10.516 -8.688 1 96.62 102 ALA A N 1
ATOM 781 C CA . ALA A 1 102 ? -5.977 -9.492 -7.75 1 96.62 102 ALA A CA 1
ATOM 782 C C . ALA A 1 102 ? -4.801 -8.727 -7.152 1 96.62 102 ALA A C 1
ATOM 784 O O . ALA A 1 102 ? -4.906 -7.527 -6.879 1 96.62 102 ALA A O 1
ATOM 785 N N . VAL A 1 103 ? -3.684 -9.336 -7.031 1 97.19 103 VAL A N 1
ATOM 786 C CA . VAL A 1 103 ? -2.584 -8.734 -6.281 1 97.19 103 VAL A CA 1
ATOM 787 C C . VAL A 1 103 ? -1.521 -8.219 -7.246 1 97.19 103 VAL A C 1
ATOM 789 O O . VAL A 1 103 ? -1.077 -7.074 -7.133 1 97.19 103 VAL A O 1
ATOM 792 N N . ILE A 1 104 ? -1.166 -9.008 -8.242 1 97.31 104 ILE A N 1
ATOM 793 C CA . ILE A 1 104 ? -0.017 -8.703 -9.094 1 97.31 104 ILE A CA 1
ATOM 794 C C . ILE A 1 104 ? -0.3 -7.453 -9.922 1 97.31 104 ILE A C 1
ATOM 796 O O . ILE A 1 104 ? 0.556 -6.574 -10.039 1 97.31 104 ILE A O 1
ATOM 800 N N . CYS A 1 105 ? -1.443 -7.367 -10.484 1 96.44 105 CYS A N 1
ATOM 801 C CA . CYS A 1 105 ? -1.731 -6.25 -11.375 1 96.44 105 CYS A CA 1
ATOM 802 C C . CYS A 1 105 ? -1.673 -4.922 -10.625 1 96.44 105 CYS A C 1
ATOM 804 O O . CYS A 1 105 ? -1.058 -3.967 -11.102 1 96.44 105 CYS A O 1
ATOM 806 N N . CYS A 1 106 ? -2.291 -4.879 -9.453 1 95.81 106 CYS A N 1
ATOM 807 C CA . CYS A 1 106 ? -2.258 -3.658 -8.656 1 95.81 106 CYS A CA 1
ATOM 808 C C . CYS A 1 106 ? -0.833 -3.328 -8.227 1 95.81 106 CYS A C 1
ATOM 810 O O . CYS A 1 106 ? -0.388 -2.188 -8.359 1 95.81 106 CYS A O 1
ATOM 812 N N . GLU A 1 107 ? -0.16 -4.293 -7.75 1 96.94 107 GLU A N 1
ATOM 813 C CA . GLU A 1 107 ? 1.204 -4.094 -7.27 1 96.94 107 GLU A CA 1
ATOM 814 C C . GLU A 1 107 ? 2.127 -3.643 -8.398 1 96.94 107 GLU A C 1
ATOM 816 O O . GLU A 1 107 ? 2.982 -2.777 -8.195 1 96.94 107 GLU A O 1
ATOM 821 N N . ALA A 1 108 ? 1.966 -4.273 -9.531 1 97.19 108 ALA A N 1
ATOM 822 C CA . ALA A 1 108 ? 2.789 -3.912 -10.68 1 97.19 108 ALA A CA 1
ATOM 823 C C . ALA A 1 108 ? 2.57 -2.457 -11.078 1 97.19 108 ALA A C 1
ATOM 825 O O . ALA A 1 108 ? 3.531 -1.712 -11.281 1 97.19 108 ALA A O 1
ATOM 826 N N . VAL A 1 109 ? 1.334 -2.023 -11.156 1 96.31 109 VAL A N 1
ATOM 827 C CA . VAL A 1 109 ? 1.024 -0.652 -11.547 1 96.31 109 VAL A CA 1
ATOM 828 C C . VAL A 1 109 ? 1.628 0.322 -10.539 1 96.31 109 VAL A C 1
ATOM 830 O O . VAL A 1 109 ? 2.262 1.308 -10.922 1 96.31 109 VAL A O 1
ATOM 833 N N . ASN A 1 110 ? 1.446 0.03 -9.273 1 95.44 110 ASN A N 1
ATOM 834 C CA . ASN A 1 110 ? 2.021 0.869 -8.227 1 95.44 110 ASN A CA 1
ATOM 835 C C . ASN A 1 110 ? 3.539 0.964 -8.352 1 95.44 110 ASN A C 1
ATOM 837 O O . ASN A 1 110 ? 4.113 2.039 -8.18 1 95.44 110 ASN A O 1
ATOM 841 N N . ASN A 1 111 ? 4.152 -0.129 -8.617 1 96.81 111 ASN A N 1
ATOM 842 C CA . ASN A 1 111 ? 5.609 -0.138 -8.695 1 96.81 111 ASN A CA 1
ATOM 843 C C . ASN A 1 111 ? 6.105 0.507 -9.984 1 96.81 111 ASN A C 1
ATOM 845 O O . ASN A 1 111 ? 7.188 1.089 -10.016 1 96.81 111 ASN A O 1
ATOM 849 N N . ILE A 1 112 ? 5.371 0.408 -11.078 1 96.06 112 ILE A N 1
ATOM 850 C CA . ILE A 1 112 ? 5.715 1.163 -12.281 1 96.06 112 ILE A CA 1
ATOM 851 C C . ILE A 1 112 ? 5.688 2.66 -11.977 1 96.06 112 ILE A C 1
ATOM 853 O O . ILE A 1 112 ? 6.57 3.402 -12.398 1 96.06 112 ILE A O 1
ATOM 857 N N . GLY A 1 113 ? 4.668 3.076 -11.203 1 94.19 113 GLY A N 1
ATOM 858 C CA . GLY A 1 113 ? 4.641 4.449 -10.727 1 94.19 113 GLY A CA 1
ATOM 859 C C . GLY A 1 113 ? 5.859 4.828 -9.914 1 94.19 113 GLY A C 1
ATOM 860 O O . GLY A 1 113 ? 6.41 5.918 -10.07 1 94.19 113 GLY A O 1
ATOM 861 N N . LEU A 1 114 ? 6.258 3.963 -9.047 1 94.19 114 LEU A N 1
ATOM 862 C CA . LEU A 1 114 ? 7.457 4.18 -8.25 1 94.19 114 LEU A CA 1
ATOM 863 C C . LEU A 1 114 ? 8.688 4.332 -9.141 1 94.19 114 LEU A C 1
ATOM 865 O O . LEU A 1 114 ? 9.555 5.168 -8.875 1 94.19 114 LEU A O 1
ATOM 869 N N . CYS A 1 115 ? 8.789 3.512 -10.172 1 95.12 115 CYS A N 1
ATOM 870 C CA . CYS A 1 115 ? 9.891 3.604 -11.125 1 95.12 115 CYS A CA 1
ATOM 871 C C . CYS A 1 115 ? 9.922 4.965 -11.805 1 95.12 115 CYS A C 1
ATOM 873 O O . CYS A 1 115 ? 10.992 5.527 -12.039 1 95.12 115 CYS A O 1
ATOM 875 N N . MET A 1 116 ? 8.734 5.504 -12.109 1 92.88 116 MET A N 1
ATOM 876 C CA . MET A 1 116 ? 8.68 6.871 -12.617 1 92.88 116 MET A CA 1
ATOM 877 C C . MET A 1 116 ? 9.32 7.844 -11.633 1 92.88 116 MET A C 1
ATOM 879 O O . MET A 1 116 ? 10.07 8.734 -12.031 1 92.88 116 MET A O 1
ATOM 883 N N . GLY A 1 117 ? 9.023 7.621 -10.43 1 91.38 117 GLY A N 1
ATOM 884 C CA . GLY A 1 117 ? 9.586 8.461 -9.383 1 91.38 117 GLY A CA 1
ATOM 885 C C . GLY A 1 117 ? 11.102 8.367 -9.289 1 91.38 117 GLY A C 1
ATOM 886 O O . GLY A 1 117 ? 11.773 9.375 -9.086 1 91.38 117 GLY A O 1
ATOM 887 N N . PHE A 1 118 ? 11.594 7.168 -9.461 1 93.19 118 PHE A N 1
ATOM 888 C CA . PHE A 1 118 ? 13.039 6.969 -9.414 1 93.19 118 PHE A CA 1
ATOM 889 C C . PHE A 1 118 ? 13.734 7.754 -10.523 1 93.19 118 PHE A C 1
ATOM 891 O O . PHE A 1 118 ? 14.891 8.156 -10.375 1 93.19 118 PHE A O 1
ATOM 898 N N . LEU A 1 119 ? 13.016 8.047 -11.602 1 91.44 119 LEU A N 1
ATOM 899 C CA . LEU A 1 119 ? 13.57 8.789 -12.727 1 91.44 119 LEU A CA 1
ATOM 900 C C . LEU A 1 119 ? 13.383 10.297 -12.531 1 91.44 119 LEU A C 1
ATOM 902 O O . LEU A 1 119 ? 13.945 11.094 -13.273 1 91.44 119 LEU A O 1
ATOM 906 N N . GLY A 1 120 ? 12.578 10.633 -11.539 1 87.38 120 GLY A N 1
ATOM 907 C CA . GLY A 1 120 ? 12.281 12.039 -11.328 1 87.38 120 GLY A CA 1
ATOM 908 C C . GLY A 1 120 ? 11.453 12.656 -12.438 1 87.38 120 GLY A C 1
ATOM 909 O O . GLY A 1 120 ? 10.477 12.055 -12.898 1 87.38 120 GLY A O 1
ATOM 910 N N . GLY A 1 121 ? 11.773 13.859 -12.82 1 81.75 121 GLY A N 1
ATOM 911 C CA . GLY A 1 121 ? 11.062 14.562 -13.867 1 81.75 121 GLY A CA 1
ATOM 912 C C . GLY A 1 121 ? 11.094 13.844 -15.203 1 81.75 121 GLY A C 1
ATOM 913 O O . GLY A 1 121 ? 10.133 13.914 -15.977 1 81.75 121 GLY A O 1
ATOM 914 N N . VAL A 1 122 ? 12.203 13.117 -15.484 1 81.81 122 VAL A N 1
ATOM 915 C CA . VAL A 1 122 ? 12.367 12.367 -16.719 1 81.81 122 VAL A CA 1
ATOM 916 C C . VAL A 1 122 ? 11.305 11.281 -16.812 1 81.81 122 VAL A C 1
ATOM 918 O O . VAL A 1 122 ? 10.836 10.953 -17.906 1 81.81 122 VAL A O 1
ATOM 921 N N . GLY A 1 123 ? 10.906 10.766 -15.703 1 84.19 123 GLY A N 1
ATOM 922 C CA . GLY A 1 123 ? 9.945 9.672 -15.664 1 84.19 123 GLY A CA 1
ATOM 923 C C . GLY A 1 123 ? 8.539 10.109 -16.031 1 84.19 123 GLY A C 1
ATOM 924 O O . GLY A 1 123 ? 7.695 9.273 -16.375 1 84.19 123 GLY A O 1
ATOM 925 N N . TYR A 1 124 ? 8.297 11.328 -15.859 1 82.5 124 TYR A N 1
ATOM 926 C CA . TYR A 1 124 ? 6.949 11.828 -16.109 1 82.5 124 TYR A CA 1
ATOM 927 C C . TYR A 1 124 ? 6.832 12.406 -17.5 1 82.5 124 TYR A C 1
ATOM 929 O O . TYR A 1 124 ? 5.723 12.578 -18.031 1 82.5 124 TYR A O 1
ATOM 937 N N . MET A 1 125 ? 7.961 12.742 -18.109 1 76.69 125 MET A N 1
ATOM 938 C CA . MET A 1 125 ? 7.941 13.367 -19.422 1 76.69 125 MET A CA 1
ATOM 939 C C . MET A 1 125 ? 7.656 12.328 -20.516 1 76.69 125 MET A C 1
ATOM 941 O O . MET A 1 125 ? 8.18 11.219 -20.469 1 76.69 125 MET A O 1
ATOM 945 N N . GLU A 1 126 ? 6.531 12.484 -21.094 1 63.75 126 GLU A N 1
ATOM 946 C CA . GLU A 1 126 ? 6.262 11.617 -22.234 1 63.75 126 GLU A CA 1
ATOM 947 C C . GLU A 1 126 ? 7.16 11.977 -23.422 1 63.75 126 GLU A C 1
ATOM 949 O O . GLU A 1 126 ? 7.004 13.039 -24.031 1 63.75 126 GLU A O 1
ATOM 954 N N . ASN A 1 127 ? 8.375 11.602 -23.266 1 57 127 ASN A N 1
ATOM 955 C CA . ASN A 1 127 ? 9.266 11.922 -24.375 1 57 127 ASN A CA 1
ATOM 956 C C . ASN A 1 127 ? 9.102 10.938 -25.531 1 57 127 ASN A C 1
ATOM 958 O O . ASN A 1 127 ? 8.633 9.812 -25.344 1 57 127 ASN A O 1
ATOM 962 N N . GLU A 1 128 ? 9.031 11.477 -26.672 1 53.91 128 GLU A N 1
ATOM 963 C CA . GLU A 1 128 ? 8.898 10.75 -27.938 1 53.91 128 GLU A CA 1
ATOM 964 C C . GLU A 1 128 ? 9.922 9.617 -28.031 1 53.91 128 GLU A C 1
ATOM 966 O O . GLU A 1 128 ? 9.812 8.75 -28.891 1 53.91 128 GLU A O 1
ATOM 971 N N . GLU A 1 129 ? 10.969 9.805 -27.328 1 50.91 129 GLU A N 1
ATOM 972 C CA . GLU A 1 129 ? 11.859 8.664 -27.531 1 50.91 129 GLU A CA 1
ATOM 973 C C . GLU A 1 129 ? 11.359 7.434 -26.781 1 50.91 129 GLU A C 1
ATOM 975 O O . GLU A 1 129 ? 11.141 7.48 -25.562 1 50.91 129 GLU A O 1
ATOM 980 N N . GLY A 1 130 ? 10.586 6.594 -27.391 1 53.56 130 GLY A N 1
ATOM 981 C CA . GLY A 1 130 ? 9.75 5.422 -27.188 1 53.56 130 GLY A CA 1
ATOM 982 C C . GLY A 1 130 ? 10.273 4.5 -26.094 1 53.56 130 GLY A C 1
ATOM 983 O O . GLY A 1 130 ? 9.492 3.932 -25.328 1 53.56 130 GLY A O 1
ATOM 984 N N . GLU A 1 131 ? 11.625 4.258 -26.109 1 51.62 131 GLU A N 1
ATOM 985 C CA . GLU A 1 131 ? 12.164 3.152 -25.312 1 51.62 131 GLU A CA 1
ATOM 986 C C . GLU A 1 131 ? 12.109 3.463 -23.828 1 51.62 131 GLU A C 1
ATOM 988 O O . GLU A 1 131 ? 12.102 2.551 -23 1 51.62 131 GLU A O 1
ATOM 993 N N . PHE A 1 132 ? 11.805 4.75 -23.438 1 61.47 132 PHE A N 1
ATOM 994 C CA . PHE A 1 132 ? 12 5.129 -22.047 1 61.47 132 PHE A CA 1
ATOM 995 C C . PHE A 1 132 ? 10.703 5.668 -21.453 1 61.47 132 PHE A C 1
ATOM 997 O O . PHE A 1 132 ? 10.703 6.191 -20.328 1 61.47 132 PHE A O 1
ATOM 1004 N N . ASN A 1 133 ? 9.734 5.309 -22.172 1 79.38 133 ASN A N 1
ATOM 1005 C CA . ASN A 1 133 ? 8.578 6.062 -21.703 1 79.38 133 ASN A CA 1
ATOM 1006 C C . ASN A 1 133 ? 7.801 5.297 -20.625 1 79.38 133 ASN A C 1
ATOM 1008 O O . ASN A 1 133 ? 6.809 4.633 -20.922 1 79.38 133 ASN A O 1
ATOM 1012 N N . ILE A 1 134 ? 8.25 5.328 -19.438 1 89.06 134 ILE A N 1
ATOM 1013 C CA . ILE A 1 134 ? 7.641 4.648 -18.297 1 89.06 134 ILE A CA 1
ATOM 1014 C C . ILE A 1 134 ? 6.262 5.25 -18.016 1 89.06 134 ILE A C 1
ATOM 1016 O O . ILE A 1 134 ? 5.352 4.543 -17.578 1 89.06 134 ILE A O 1
ATOM 1020 N N . ALA A 1 135 ? 6.074 6.473 -18.422 1 88.62 135 ALA A N 1
ATOM 1021 C CA . ALA A 1 135 ? 4.781 7.121 -18.219 1 88.62 135 ALA A CA 1
ATOM 1022 C C . ALA A 1 135 ? 3.701 6.461 -19.078 1 88.62 135 ALA A C 1
ATOM 1024 O O . ALA A 1 135 ? 2.574 6.266 -18.625 1 88.62 135 ALA A O 1
ATOM 1025 N N . ARG A 1 136 ? 4.113 6.133 -20.25 1 86.31 136 ARG A N 1
ATOM 1026 C CA . ARG A 1 136 ? 3.166 5.457 -21.141 1 86.31 136 ARG A CA 1
ATOM 1027 C C . ARG A 1 136 ? 2.828 4.066 -20.609 1 86.31 136 ARG A C 1
ATOM 1029 O O . ARG A 1 136 ? 1.667 3.65 -20.641 1 86.31 136 ARG A O 1
ATOM 1036 N N . LEU A 1 137 ? 3.844 3.346 -20.203 1 88.88 137 LEU A N 1
ATOM 1037 C CA . LEU A 1 137 ? 3.619 2.021 -19.641 1 88.88 137 LEU A CA 1
ATOM 1038 C C . LEU A 1 137 ? 2.689 2.102 -18.438 1 88.88 137 LEU A C 1
ATOM 1040 O O . LEU A 1 137 ? 1.812 1.252 -18.266 1 88.88 137 LEU A O 1
ATOM 1044 N N . TYR A 1 138 ? 2.936 3.119 -17.625 1 92.31 138 TYR A N 1
ATOM 1045 C CA . TYR A 1 138 ? 2.105 3.338 -16.453 1 92.31 138 TYR A CA 1
ATOM 1046 C C . TYR A 1 138 ? 0.643 3.516 -16.828 1 92.31 138 TYR A C 1
ATOM 1048 O O . TYR A 1 138 ? -0.24 2.867 -16.266 1 92.31 138 TYR A O 1
ATOM 1056 N N . ARG A 1 139 ? 0.402 4.281 -17.812 1 87.31 139 ARG A N 1
ATOM 1057 C CA . ARG A 1 139 ? -0.953 4.535 -18.297 1 87.31 139 ARG A CA 1
ATOM 1058 C C . ARG A 1 139 ? -1.569 3.27 -18.891 1 87.31 139 ARG A C 1
ATOM 1060 O O . ARG A 1 139 ? -2.707 2.92 -18.562 1 87.31 139 ARG A O 1
ATOM 1067 N N . ASP A 1 140 ? -0.81 2.559 -19.688 1 86.31 140 ASP A N 1
ATOM 1068 C CA . ASP A 1 140 ? -1.314 1.386 -20.406 1 86.31 140 ASP A CA 1
ATOM 1069 C C . ASP A 1 140 ? -1.625 0.25 -19.422 1 86.31 140 ASP A C 1
ATOM 1071 O O . ASP A 1 140 ? -2.6 -0.483 -19.609 1 86.31 140 ASP A O 1
ATOM 1075 N N . MET A 1 141 ? -0.842 0.15 -18.391 1 92.5 141 MET A N 1
ATOM 1076 C CA . MET A 1 141 ? -0.965 -0.996 -17.484 1 92.5 141 MET A CA 1
ATOM 1077 C C . MET A 1 141 ? -2.016 -0.737 -16.422 1 92.5 141 MET A C 1
ATOM 1079 O O . MET A 1 141 ? -2.434 -1.66 -15.719 1 92.5 141 MET A O 1
ATOM 1083 N N . SER A 1 142 ? -2.479 0.53 -16.297 1 92.56 142 SER A N 1
ATOM 1084 C CA . SER A 1 142 ? -3.451 0.876 -15.258 1 92.56 142 SER A CA 1
ATOM 1085 C C . SER A 1 142 ? -4.781 0.173 -15.492 1 92.56 142 SER A C 1
ATOM 1087 O O . SER A 1 142 ? -5.629 0.12 -14.602 1 92.56 142 SER A O 1
ATOM 1089 N N . ALA A 1 143 ? -5.035 -0.48 -16.641 1 90.56 143 ALA A N 1
ATOM 1090 C CA . ALA A 1 143 ? -6.223 -1.273 -16.953 1 90.56 143 ALA A CA 1
ATOM 1091 C C . ALA A 1 143 ? -6.148 -2.65 -16.297 1 90.56 143 ALA A C 1
ATOM 1093 O O . ALA A 1 143 ? -7.172 -3.307 -16.094 1 90.56 143 ALA A O 1
ATOM 1094 N N . GLY A 1 144 ? -4.949 -3.08 -15.992 1 92.44 144 GLY A N 1
ATOM 1095 C CA . GLY A 1 144 ? -4.715 -4.418 -15.477 1 92.44 144 GLY A CA 1
ATOM 1096 C C . GLY A 1 144 ? -5.602 -4.77 -14.297 1 92.44 144 GLY A C 1
ATOM 1097 O O . GLY A 1 144 ? -6.336 -5.758 -14.336 1 92.44 144 GLY A O 1
ATOM 1098 N N . PRO A 1 145 ? -5.648 -3.873 -13.273 1 94.31 145 PRO A N 1
ATOM 1099 C CA . PRO A 1 145 ? -6.461 -4.168 -12.094 1 94.31 145 PRO A CA 1
ATOM 1100 C C . PRO A 1 145 ? -7.961 -4.109 -12.383 1 94.31 145 PRO A C 1
ATOM 1102 O O . PRO A 1 145 ? -8.766 -4.543 -11.555 1 94.31 145 PRO A O 1
ATOM 1105 N N . ILE A 1 146 ? -8.375 -3.686 -13.531 1 92 146 ILE A N 1
ATOM 1106 C CA . ILE A 1 146 ? -9.773 -3.373 -13.797 1 92 146 ILE A CA 1
ATOM 1107 C C . ILE A 1 146 ? -10.383 -4.441 -14.703 1 92 146 ILE A C 1
ATOM 1109 O O . ILE A 1 146 ? -11.484 -4.934 -14.438 1 92 146 ILE A O 1
ATOM 1113 N N . VAL A 1 147 ? -9.68 -4.855 -15.742 1 87.38 147 VAL A N 1
ATOM 1114 C CA . VAL A 1 147 ? -10.203 -5.73 -16.781 1 87.38 147 VAL A CA 1
ATOM 1115 C C . VAL A 1 147 ? -10.312 -7.156 -16.25 1 87.38 147 VAL A C 1
ATOM 1117 O O . VAL A 1 147 ? -9.57 -7.551 -15.352 1 87.38 147 VAL A O 1
ATOM 1120 N N . GLU A 1 148 ? -11.234 -7.867 -16.719 1 84.94 148 GLU A N 1
ATOM 1121 C CA . GLU A 1 148 ? -11.453 -9.273 -16.406 1 84.94 148 GLU A CA 1
ATOM 1122 C C . GLU A 1 148 ? -11.812 -9.469 -14.945 1 84.94 148 GLU A C 1
ATOM 1124 O O . GLU A 1 148 ? -11.602 -10.547 -14.383 1 84.94 148 GLU A O 1
ATOM 1129 N N . GLY A 1 149 ? -12.32 -8.414 -14.242 1 88.69 149 GLY A N 1
ATOM 1130 C CA . GLY A 1 149 ? -12.672 -8.43 -12.828 1 88.69 149 GLY A CA 1
ATOM 1131 C C . GLY A 1 149 ? -11.766 -7.555 -11.984 1 88.69 149 GLY A C 1
ATOM 1132 O O . GLY A 1 149 ? -10.547 -7.738 -11.977 1 88.69 149 GLY A O 1
ATOM 1133 N N . THR A 1 150 ? -12.414 -6.664 -11.258 1 91.5 150 THR A N 1
ATOM 1134 C CA . THR A 1 150 ? -11.625 -5.738 -10.453 1 91.5 150 THR A CA 1
ATOM 1135 C C . THR A 1 150 ? -10.914 -6.48 -9.32 1 91.5 150 THR A C 1
ATOM 1137 O O . THR A 1 150 ? -11.336 -7.562 -8.914 1 91.5 150 THR A O 1
ATOM 1140 N N . SER A 1 151 ? -9.812 -5.926 -8.852 1 92.06 151 SER A N 1
ATOM 1141 C CA . SER A 1 151 ? -8.977 -6.547 -7.832 1 92.06 151 SER A CA 1
ATOM 1142 C C . SER A 1 151 ? -9.789 -6.906 -6.594 1 92.06 151 SER A C 1
ATOM 1144 O O . SER A 1 151 ? -9.602 -7.977 -6.008 1 92.06 151 SER A O 1
ATOM 1146 N N . ASN A 1 152 ? -10.688 -6.074 -6.219 1 90.19 152 ASN A N 1
ATOM 1147 C CA . ASN A 1 152 ? -11.469 -6.32 -5.016 1 90.19 152 ASN A CA 1
ATOM 1148 C C . ASN A 1 152 ? -12.43 -7.488 -5.199 1 90.19 152 ASN A C 1
ATOM 1150 O O . ASN A 1 152 ? -12.609 -8.305 -4.293 1 90.19 152 ASN A O 1
ATOM 1154 N N . VAL A 1 153 ? -13.109 -7.586 -6.324 1 91.5 153 VAL A N 1
ATOM 1155 C CA . VAL A 1 153 ? -14.039 -8.672 -6.609 1 91.5 153 VAL A CA 1
ATOM 1156 C C . VAL A 1 153 ? -13.281 -10 -6.688 1 91.5 153 VAL A C 1
ATOM 1158 O O . VAL A 1 153 ? -13.734 -11.016 -6.152 1 91.5 153 VAL A O 1
ATOM 1161 N N . LEU A 1 154 ? -12.141 -9.938 -7.32 1 94.81 154 LEU A N 1
ATOM 1162 C CA . LEU A 1 154 ? -11.352 -11.156 -7.469 1 94.81 154 LEU A CA 1
ATOM 1163 C C . LEU A 1 154 ? -10.812 -11.617 -6.121 1 94.81 154 LEU A C 1
ATOM 1165 O O . LEU A 1 154 ? -10.734 -12.82 -5.855 1 94.81 154 LEU A O 1
ATOM 1169 N N . ALA A 1 155 ? -10.398 -10.648 -5.289 1 95.44 155 ALA A N 1
ATOM 1170 C CA . ALA A 1 155 ? -9.945 -11.008 -3.945 1 95.44 155 ALA A CA 1
ATOM 1171 C C . ALA A 1 155 ? -11.078 -11.648 -3.143 1 95.44 155 ALA A C 1
ATOM 1173 O O . ALA A 1 155 ? -10.867 -12.656 -2.459 1 95.44 155 ALA A O 1
ATOM 1174 N N . ALA A 1 156 ? -12.25 -11.094 -3.264 1 92.75 156 ALA A N 1
ATOM 1175 C CA . ALA A 1 156 ? -13.414 -11.664 -2.58 1 92.75 156 ALA A CA 1
ATOM 1176 C C . ALA A 1 156 ? -13.711 -13.07 -3.08 1 92.75 156 ALA A C 1
ATOM 1178 O O . ALA A 1 156 ? -13.992 -13.969 -2.287 1 92.75 156 ALA A O 1
ATOM 1179 N N . TYR A 1 157 ? -13.672 -13.242 -4.352 1 93.44 157 TYR A N 1
ATOM 1180 C CA . TYR A 1 157 ? -13.891 -14.555 -4.949 1 93.44 157 TYR A CA 1
ATOM 1181 C C . TYR A 1 157 ? -12.875 -15.57 -4.43 1 93.44 157 TYR A C 1
ATOM 1183 O O . TYR A 1 157 ? -13.234 -16.703 -4.09 1 93.44 157 TYR A O 1
ATOM 1191 N N . ALA A 1 158 ? -11.609 -15.133 -4.344 1 94.88 158 ALA A N 1
ATOM 1192 C CA . ALA A 1 158 ? -10.547 -16 -3.855 1 94.88 158 ALA A CA 1
ATOM 1193 C C . ALA A 1 158 ? -10.789 -16.406 -2.406 1 94.88 158 ALA A C 1
ATOM 1195 O O . ALA A 1 158 ? -10.578 -17.562 -2.031 1 94.88 158 ALA A O 1
ATOM 1196 N N . VAL A 1 159 ? -11.219 -15.484 -1.609 1 92.75 159 VAL A N 1
ATOM 1197 C CA . VAL A 1 159 ? -11.484 -15.781 -0.208 1 92.75 159 VAL A CA 1
ATOM 1198 C C . VAL A 1 159 ? -12.656 -16.75 -0.104 1 92.75 159 VAL A C 1
ATOM 1200 O O . VAL A 1 159 ? -12.641 -17.672 0.719 1 92.75 159 VAL A O 1
ATOM 1203 N N . ASN A 1 160 ? -13.672 -16.594 -0.954 1 91 160 ASN A N 1
ATOM 1204 C CA . ASN A 1 160 ? -14.805 -17.516 -0.966 1 91 160 ASN A CA 1
ATOM 1205 C C . ASN A 1 160 ? -14.375 -18.938 -1.279 1 91 160 ASN A C 1
ATOM 1207 O O . ASN A 1 160 ? -14.953 -19.906 -0.762 1 91 160 ASN A O 1
ATOM 1211 N N . LEU A 1 161 ? -13.391 -19.062 -2.09 1 92.69 161 LEU A N 1
ATOM 1212 C CA . LEU A 1 161 ? -12.914 -20.375 -2.494 1 92.69 161 LEU A CA 1
ATOM 1213 C C . LEU A 1 161 ? -12.234 -21.094 -1.328 1 92.69 161 LEU A C 1
ATOM 1215 O O . LEU A 1 161 ? -12.055 -22.312 -1.362 1 92.69 161 LEU A O 1
ATOM 1219 N N . ILE A 1 162 ? -11.875 -20.359 -0.253 1 90.81 162 ILE A N 1
ATOM 1220 C CA . ILE A 1 162 ? -11.18 -21.031 0.841 1 90.81 162 ILE A CA 1
ATOM 1221 C C . ILE A 1 162 ? -12.047 -21 2.096 1 90.81 162 ILE A C 1
ATOM 1223 O O . ILE A 1 162 ? -11.664 -21.547 3.135 1 90.81 162 ILE A O 1
ATOM 1227 N N . GLU A 1 163 ? -13.094 -20.359 2.217 1 82.44 163 GLU A N 1
ATOM 1228 C CA . GLU A 1 163 ? -14.039 -20.359 3.332 1 82.44 163 GLU A CA 1
ATOM 1229 C C . GLU A 1 163 ? -15.219 -21.281 3.051 1 82.44 163 GLU A C 1
ATOM 1231 O O . GLU A 1 163 ? -15.82 -21.828 3.979 1 82.44 163 GLU A O 1
ATOM 1236 N N . GLY A 1 164 ? -15.703 -21.453 1.899 1 70.38 164 GLY A N 1
ATOM 1237 C CA . GLY A 1 164 ? -16.891 -22.203 1.543 1 70.38 164 GLY A CA 1
ATOM 1238 C C . GLY A 1 164 ? -16.734 -23.703 1.773 1 70.38 164 GLY A C 1
ATOM 1239 O O . GLY A 1 164 ? -15.828 -24.141 2.48 1 70.38 164 GLY A O 1
ATOM 1240 N N . ASN A 1 165 ? -17.719 -24.406 1.37 1 67.12 165 ASN A N 1
ATOM 1241 C CA . ASN A 1 165 ? -17.844 -25.859 1.526 1 67.12 165 ASN A CA 1
ATOM 1242 C C . ASN A 1 165 ? -16.578 -26.594 1.088 1 67.12 165 ASN A C 1
ATOM 1244 O O . ASN A 1 165 ? -16.172 -27.562 1.717 1 67.12 165 ASN A O 1
ATOM 1248 N N . THR A 1 166 ? -15.961 -26.016 0.081 1 73.12 166 THR A N 1
ATOM 1249 C CA . THR A 1 166 ? -14.75 -26.625 -0.436 1 73.12 166 THR A CA 1
ATOM 1250 C C . THR A 1 166 ? -13.508 -25.906 0.077 1 73.12 166 THR A C 1
ATOM 1252 O O . THR A 1 166 ? -12.398 -26.156 -0.403 1 73.12 166 THR A O 1
ATOM 1255 N N . GLY A 1 167 ? -13.766 -25.062 0.972 1 80.94 167 GLY A N 1
ATOM 1256 C CA . GLY A 1 167 ? -12.688 -24.188 1.432 1 80.94 167 GLY A CA 1
ATOM 1257 C C . GLY A 1 167 ? -11.586 -24.953 2.146 1 80.94 167 GLY A C 1
ATOM 1258 O O . GLY A 1 167 ? -10.398 -24.734 1.886 1 80.94 167 GLY A O 1
ATOM 1259 N N . SER A 1 168 ? -12.055 -25.891 2.818 1 85.31 168 SER A N 1
ATOM 1260 C CA . SER A 1 168 ? -11.094 -26.688 3.562 1 85.31 168 SER A CA 1
ATOM 1261 C C . SER A 1 168 ? -10.219 -27.516 2.621 1 85.31 168 SER A C 1
ATOM 1263 O O . SER A 1 168 ? -9.016 -27.641 2.842 1 85.31 168 SER A O 1
ATOM 1265 N N . ALA A 1 169 ? -10.844 -28.016 1.587 1 91.25 169 ALA A N 1
ATOM 1266 C CA . ALA A 1 169 ? -10.102 -28.797 0.615 1 91.25 169 ALA A CA 1
ATOM 1267 C C . ALA A 1 169 ? -9.062 -27.953 -0.107 1 91.25 169 ALA A C 1
ATOM 1269 O O . ALA A 1 169 ? -7.938 -28.406 -0.348 1 91.25 169 ALA A O 1
ATOM 1270 N N . THR A 1 170 ? -9.422 -26.766 -0.403 1 93.38 170 THR A N 1
ATOM 1271 C CA . THR A 1 170 ? -8.516 -25.859 -1.096 1 93.38 170 THR A CA 1
ATOM 1272 C C . THR A 1 170 ? -7.328 -25.5 -0.204 1 93.38 170 THR 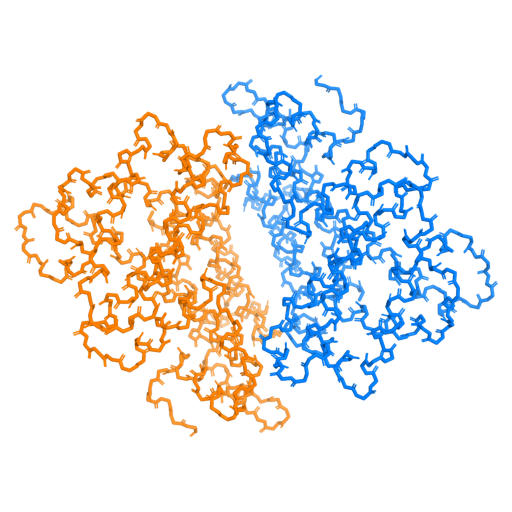A C 1
ATOM 1274 O O . THR A 1 170 ? -6.18 -25.516 -0.646 1 93.38 170 THR A O 1
ATOM 1277 N N . LEU A 1 171 ? -7.574 -25.219 1.036 1 92.31 171 LEU A N 1
ATOM 1278 C CA . LEU A 1 171 ? -6.512 -24.859 1.97 1 92.31 171 LEU A CA 1
ATOM 1279 C C . LEU A 1 171 ? -5.562 -26.047 2.188 1 92.31 171 LEU A C 1
ATOM 1281 O O . LEU A 1 171 ? -4.348 -25.859 2.258 1 92.31 171 LEU A O 1
ATOM 1285 N N . THR A 1 172 ? -6.152 -27.172 2.279 1 91.69 172 THR A N 1
ATOM 1286 C CA . THR A 1 172 ? -5.344 -28.375 2.441 1 91.69 172 THR A CA 1
ATOM 1287 C C . THR A 1 172 ? -4.48 -28.609 1.208 1 91.69 172 THR A C 1
ATOM 1289 O O . THR A 1 172 ? -3.318 -29.016 1.326 1 91.69 172 THR A O 1
ATOM 1292 N N . ALA A 1 173 ? -5.059 -28.406 0.074 1 92.75 173 ALA A N 1
ATOM 1293 C CA . ALA A 1 173 ? -4.309 -28.562 -1.169 1 92.75 173 ALA A CA 1
ATOM 1294 C C . ALA A 1 173 ? -3.139 -27.594 -1.234 1 92.75 173 ALA A C 1
ATOM 1296 O O . ALA A 1 173 ? -2.035 -27.969 -1.646 1 92.75 173 ALA A O 1
ATOM 1297 N N . ILE A 1 174 ? -3.369 -26.359 -0.838 1 92.62 174 ILE A N 1
ATOM 1298 C CA . ILE A 1 174 ? -2.311 -25.359 -0.822 1 92.62 174 ILE A CA 1
ATOM 1299 C C . ILE A 1 174 ? -1.223 -25.766 0.166 1 92.62 174 ILE A C 1
ATOM 1301 O O . ILE A 1 174 ? -0.031 -25.672 -0.139 1 92.62 174 ILE A O 1
ATOM 1305 N N . ASP A 1 175 ? -1.636 -26.219 1.255 1 91.31 175 ASP A N 1
ATOM 1306 C CA . ASP A 1 175 ? -0.701 -26.672 2.279 1 91.31 175 ASP A CA 1
ATOM 1307 C C . ASP A 1 175 ? 0.189 -27.797 1.749 1 91.31 175 ASP A C 1
ATOM 1309 O O . ASP A 1 175 ? 1.414 -27.734 1.875 1 91.31 175 ASP A O 1
ATOM 1313 N N . THR A 1 176 ? -0.369 -28.75 1.152 1 90.12 176 THR A N 1
ATOM 1314 C CA . THR A 1 176 ? 0.346 -29.922 0.65 1 90.12 176 THR A CA 1
ATOM 1315 C C . THR A 1 176 ? 1.241 -29.547 -0.526 1 90.12 176 THR A C 1
ATOM 1317 O O . THR A 1 176 ? 2.416 -29.922 -0.565 1 90.12 176 THR A O 1
ATOM 1320 N N . ALA A 1 177 ? 0.742 -28.734 -1.411 1 88.94 177 ALA A N 1
ATOM 1321 C CA . ALA A 1 177 ? 1.417 -28.469 -2.678 1 88.94 177 ALA A CA 1
ATOM 1322 C C . ALA A 1 177 ? 2.562 -27.469 -2.484 1 88.94 177 ALA A C 1
ATOM 1324 O O . ALA A 1 177 ? 3.582 -27.547 -3.172 1 88.94 177 ALA A O 1
ATOM 1325 N N . VAL A 1 178 ? 2.404 -26.578 -1.519 1 89.62 178 VAL A N 1
ATOM 1326 C CA . VAL A 1 178 ? 3.334 -25.453 -1.492 1 89.62 178 VAL A CA 1
ATOM 1327 C C . VAL A 1 178 ? 4.195 -25.531 -0.234 1 89.62 178 VAL A C 1
ATOM 1329 O O . VAL A 1 178 ? 5.398 -25.234 -0.279 1 89.62 178 VAL A O 1
ATOM 1332 N N . PHE A 1 179 ? 3.639 -25.984 0.879 1 90.19 179 PHE A N 1
ATOM 1333 C CA . PHE A 1 179 ? 4.336 -25.766 2.141 1 90.19 179 PHE A CA 1
ATOM 1334 C C . PHE A 1 179 ? 4.875 -27.078 2.697 1 90.19 179 PHE A C 1
ATOM 1336 O O . PHE A 1 179 ? 5.844 -27.094 3.457 1 90.19 179 PHE A O 1
ATOM 1343 N N . ALA A 1 180 ? 4.301 -28.141 2.289 1 85.25 180 ALA A N 1
ATOM 1344 C CA . ALA A 1 180 ? 4.664 -29.422 2.875 1 85.25 180 ALA A CA 1
ATOM 1345 C C . ALA A 1 180 ? 6.129 -29.766 2.605 1 85.25 180 ALA A C 1
ATOM 1347 O O . ALA A 1 180 ? 6.816 -30.312 3.463 1 85.25 180 ALA A O 1
ATOM 1348 N N . HIS A 1 181 ? 6.609 -29.328 1.482 1 80.94 181 HIS A N 1
ATOM 1349 C CA . HIS A 1 181 ? 7.965 -29.719 1.097 1 80.94 181 HIS A CA 1
ATOM 1350 C C . HIS A 1 181 ? 9.008 -28.891 1.85 1 80.94 181 HIS A C 1
ATOM 1352 O O . HIS A 1 181 ? 10.18 -29.281 1.9 1 80.94 181 HIS A O 1
ATOM 1358 N N . LEU A 1 182 ? 8.648 -27.781 2.453 1 87.31 182 LEU A N 1
ATOM 1359 C CA . LEU A 1 182 ? 9.586 -26.906 3.152 1 87.31 182 LEU A CA 1
ATOM 1360 C C . LEU A 1 182 ? 10.195 -27.625 4.355 1 87.31 182 LEU A C 1
ATOM 1362 O O . LEU A 1 182 ? 11.289 -27.266 4.805 1 87.31 182 LEU A O 1
ATOM 1366 N N . LYS A 1 183 ? 9.547 -28.641 4.793 1 80.06 183 LYS A N 1
ATOM 1367 C CA . LYS A 1 183 ? 10.016 -29.375 5.961 1 80.06 183 LYS A CA 1
ATOM 1368 C C . LYS A 1 183 ? 11.227 -30.234 5.621 1 80.06 183 LYS A C 1
ATOM 1370 O O . LYS A 1 183 ? 12.039 -30.562 6.496 1 80.06 183 LYS A O 1
ATOM 1375 N N . SER A 1 184 ? 11.352 -30.516 4.359 1 76 184 SER A N 1
ATOM 1376 C CA . SER A 1 184 ? 12.383 -31.453 3.957 1 76 184 SER A CA 1
ATOM 1377 C C . SER A 1 184 ? 13.641 -30.734 3.475 1 76 184 SER A C 1
ATOM 1379 O O . SER A 1 184 ? 14.664 -31.375 3.213 1 76 184 SER A O 1
ATOM 1381 N N . HIS A 1 185 ? 13.562 -29.422 3.455 1 77.38 185 HIS A N 1
ATOM 1382 C CA . HIS A 1 185 ? 14.734 -28.688 2.994 1 77.38 185 HIS A CA 1
ATOM 1383 C C . HIS A 1 185 ? 15.758 -28.531 4.109 1 77.38 185 HIS A C 1
ATOM 1385 O O . HIS A 1 185 ? 15.414 -28.609 5.293 1 77.38 185 HIS A O 1
ATOM 1391 N N . ARG A 1 186 ? 16.984 -28.484 3.756 1 75.69 186 ARG A N 1
ATOM 1392 C CA . ARG A 1 186 ? 18.031 -28.375 4.762 1 75.69 186 ARG A CA 1
ATOM 1393 C C . ARG A 1 186 ? 18.562 -26.953 4.859 1 75.69 186 ARG A C 1
ATOM 1395 O O . ARG A 1 186 ? 19.078 -26.547 5.902 1 75.69 186 ARG A O 1
ATOM 1402 N N . SER A 1 187 ? 18.422 -26.234 3.857 1 81.62 187 SER A N 1
ATOM 1403 C CA . SER A 1 187 ? 18.969 -24.875 3.871 1 81.62 187 SER A CA 1
ATOM 1404 C C . SER A 1 187 ? 17.938 -23.875 4.379 1 81.62 187 SER A C 1
ATOM 1406 O O . SER A 1 187 ? 16.75 -24.172 4.453 1 81.62 187 SER A O 1
ATOM 1408 N N . LEU A 1 188 ? 18.375 -22.75 4.957 1 89.69 188 LEU A N 1
ATOM 1409 C CA . LEU A 1 188 ? 17.516 -21.641 5.375 1 89.69 188 LEU A CA 1
ATOM 1410 C C . LEU A 1 188 ? 16.5 -22.094 6.414 1 89.69 188 LEU A C 1
ATOM 1412 O O . LEU A 1 188 ? 15.305 -21.828 6.27 1 89.69 188 LEU A O 1
ATOM 1416 N N . THR A 1 189 ? 16.984 -22.781 7.438 1 90.19 189 THR A N 1
ATOM 1417 C CA . THR A 1 189 ? 16.172 -23.422 8.469 1 90.19 189 THR A CA 1
ATOM 1418 C C . THR A 1 189 ? 15.297 -22.391 9.188 1 90.19 189 THR A C 1
ATOM 1420 O O . THR A 1 189 ? 14.102 -22.609 9.398 1 90.19 189 THR A O 1
ATOM 1423 N N . LEU A 1 190 ? 15.914 -21.312 9.492 1 89.88 190 LEU A N 1
ATOM 1424 C CA . LEU A 1 190 ? 15.172 -20.281 10.219 1 89.88 190 LEU A CA 1
ATOM 1425 C C . LEU A 1 190 ? 14.031 -19.734 9.359 1 89.88 190 LEU A C 1
ATOM 1427 O O . LEU A 1 190 ? 12.906 -19.594 9.844 1 89.88 190 LEU A O 1
ATOM 1431 N N . GLU A 1 191 ? 14.336 -19.406 8.133 1 91.62 191 GLU A N 1
ATOM 1432 C CA . GLU A 1 191 ? 13.344 -18.844 7.215 1 91.62 191 GLU A CA 1
ATOM 1433 C C . GLU A 1 191 ? 12.195 -19.828 6.996 1 91.62 191 GLU A C 1
ATOM 1435 O O . GLU A 1 191 ? 11.031 -19.422 6.961 1 91.62 191 GLU A O 1
ATOM 1440 N N . ARG A 1 192 ? 12.539 -21.094 6.91 1 92.75 192 ARG A N 1
ATOM 1441 C CA . ARG A 1 192 ? 11.508 -22.109 6.73 1 92.75 192 ARG A CA 1
ATOM 1442 C C . ARG A 1 192 ? 10.594 -22.188 7.945 1 92.75 192 ARG A C 1
ATOM 1444 O O . ARG A 1 192 ? 9.375 -22.297 7.805 1 92.75 192 ARG A O 1
ATOM 1451 N N . LYS A 1 193 ? 11.172 -22.141 9.094 1 93.12 193 LYS A N 1
ATOM 1452 C CA . LYS A 1 193 ? 10.398 -22.172 10.328 1 93.12 193 LYS A CA 1
ATOM 1453 C C . LYS A 1 193 ? 9.445 -20.984 10.406 1 93.12 193 LYS A C 1
ATOM 1455 O O . LYS A 1 193 ? 8.281 -21.141 10.781 1 93.12 193 LYS A O 1
ATOM 1460 N N . LEU A 1 194 ? 9.945 -19.844 9.992 1 92.81 194 LEU A N 1
ATOM 1461 C CA . LEU A 1 194 ? 9.133 -18.625 10.031 1 92.81 194 LEU A CA 1
ATOM 1462 C C . LEU A 1 194 ? 7.949 -18.734 9.078 1 92.81 194 LEU A C 1
ATOM 1464 O O . LEU A 1 194 ? 6.832 -18.344 9.422 1 92.81 194 LEU A O 1
ATOM 1468 N N . ILE A 1 195 ? 8.172 -19.25 7.926 1 94.94 195 ILE A N 1
ATOM 1469 C CA . ILE A 1 195 ? 7.121 -19.422 6.93 1 94.94 195 ILE A CA 1
ATOM 1470 C C . ILE A 1 195 ? 6.051 -20.359 7.461 1 94.94 195 ILE A C 1
ATOM 1472 O O . ILE A 1 195 ? 4.855 -20.062 7.406 1 94.94 195 ILE A O 1
ATOM 1476 N N . LEU A 1 196 ? 6.492 -21.484 8.039 1 94.44 196 LEU A N 1
ATOM 1477 C CA . LEU A 1 196 ? 5.566 -22.516 8.5 1 94.44 196 LEU A CA 1
ATOM 1478 C C . LEU A 1 196 ? 4.75 -22.016 9.695 1 94.44 196 LEU A C 1
ATOM 1480 O O . LEU A 1 196 ? 3.551 -22.297 9.789 1 94.44 196 LEU A O 1
ATOM 1484 N N . GLU A 1 197 ? 5.375 -21.297 10.508 1 93.62 197 GLU A N 1
ATOM 1485 C CA . GLU A 1 197 ? 4.66 -20.719 11.641 1 93.62 197 GLU A CA 1
ATOM 1486 C C . GLU A 1 197 ? 3.635 -19.688 11.18 1 93.62 197 GLU A C 1
ATOM 1488 O O . GLU A 1 197 ? 2.502 -19.672 11.664 1 93.62 197 GLU A O 1
ATOM 1493 N N . SER A 1 198 ? 4.043 -18.844 10.266 1 93.75 198 SER A N 1
ATOM 1494 C CA . SER A 1 198 ? 3.137 -17.844 9.734 1 93.75 198 SER A CA 1
ATOM 1495 C C . SER A 1 198 ? 1.961 -18.469 9 1 93.75 198 SER A C 1
ATOM 1497 O O . SER A 1 198 ? 0.821 -18.031 9.141 1 93.75 198 SER A O 1
ATOM 1499 N N . TRP A 1 199 ? 2.268 -19.484 8.273 1 94.12 199 TRP A N 1
ATOM 1500 C CA . TRP A 1 199 ? 1.216 -20.188 7.547 1 94.12 199 TRP A CA 1
ATOM 1501 C C . TRP A 1 199 ? 0.242 -20.859 8.508 1 94.12 199 TRP A C 1
ATOM 1503 O O . TRP A 1 199 ? -0.974 -20.797 8.312 1 94.12 199 TRP A O 1
ATOM 1513 N N . SER A 1 200 ? 0.76 -21.469 9.562 1 92.81 200 SER A N 1
ATOM 1514 C CA . SER A 1 200 ? -0.079 -22.125 10.562 1 92.81 200 SER A CA 1
ATOM 1515 C C . SER A 1 200 ? -1.003 -21.125 11.242 1 92.81 200 SER A C 1
ATOM 1517 O O . SER A 1 200 ? -2.188 -21.391 11.445 1 92.81 200 SER A O 1
ATOM 1519 N N . ARG A 1 201 ? -0.496 -19.984 11.523 1 90.25 201 ARG A N 1
ATOM 1520 C CA . ARG A 1 201 ? -1.294 -18.922 12.141 1 90.25 201 ARG A CA 1
ATOM 1521 C C . ARG A 1 201 ? -2.387 -18.453 11.188 1 90.25 201 ARG A C 1
ATOM 1523 O O . ARG A 1 201 ? -3.527 -18.234 11.609 1 90.25 201 ARG A O 1
ATOM 1530 N N . LEU A 1 202 ? -2.021 -18.281 9.992 1 90.19 202 LEU A N 1
ATOM 1531 C CA . LEU A 1 202 ? -2.977 -17.797 9 1 90.19 202 LEU A CA 1
ATOM 1532 C C . LEU A 1 202 ? -4.098 -18.812 8.789 1 90.19 202 LEU A C 1
ATOM 1534 O O . LEU A 1 202 ? -5.266 -18.438 8.664 1 90.19 202 LEU A O 1
ATOM 1538 N N . LYS A 1 203 ? -3.766 -20.062 8.766 1 88.62 203 LYS A N 1
ATOM 1539 C CA . LYS A 1 203 ? -4.773 -21.125 8.617 1 88.62 203 LYS A CA 1
ATOM 1540 C C . LYS A 1 203 ? -5.773 -21.094 9.766 1 88.62 203 LYS A C 1
ATOM 1542 O O . LYS A 1 203 ? -6.973 -21.281 9.555 1 88.62 203 LYS A O 1
ATOM 1547 N N . LEU A 1 204 ? -5.309 -20.828 10.938 1 86.62 204 LEU A N 1
ATOM 1548 C CA . LEU A 1 204 ? -6.184 -20.75 12.102 1 86.62 204 LEU A CA 1
ATOM 1549 C C . LEU A 1 204 ? -7.164 -19.594 11.961 1 86.62 204 LEU A C 1
ATOM 1551 O O . LEU A 1 204 ? -8.352 -19.734 12.266 1 86.62 204 LEU A O 1
ATOM 1555 N N . VAL A 1 205 ? -6.652 -18.5 11.453 1 84.5 205 VAL A N 1
ATOM 1556 C CA . VAL A 1 205 ? -7.492 -17.328 11.281 1 84.5 205 VAL A CA 1
ATOM 1557 C C . VAL A 1 205 ? -8.531 -17.578 10.188 1 84.5 205 VAL A C 1
ATOM 1559 O O . VAL A 1 205 ? -9.695 -17.219 10.336 1 84.5 205 VAL A O 1
ATOM 1562 N N . LEU A 1 206 ? -8.148 -18.219 9.148 1 84.69 206 LEU A N 1
ATOM 1563 C CA . LEU A 1 206 ? -9.023 -18.469 8.016 1 84.69 206 LEU A CA 1
ATOM 1564 C C . LEU A 1 206 ? -10.086 -19.516 8.359 1 84.69 206 LEU A C 1
ATOM 1566 O O . LEU A 1 206 ? -11.156 -19.531 7.738 1 84.69 206 LEU A O 1
ATOM 1570 N N . SER A 1 207 ? -9.797 -20.312 9.359 1 81.94 207 SER A N 1
ATOM 1571 C CA . SER A 1 207 ? -10.734 -21.344 9.766 1 81.94 207 SER A CA 1
ATOM 1572 C C . SER A 1 207 ? -11.672 -20.859 10.867 1 81.94 207 SER A C 1
ATOM 1574 O O . SER A 1 207 ? -12.609 -21.547 11.25 1 81.94 207 SER A O 1
ATOM 1576 N N . ASP A 1 208 ? -11.367 -19.719 11.344 1 79.06 208 ASP A N 1
ATOM 1577 C CA . ASP A 1 208 ? -12.203 -19.141 12.391 1 79.06 208 ASP A CA 1
ATOM 1578 C C . ASP A 1 208 ? -13.508 -18.578 11.812 1 79.06 208 ASP A C 1
ATOM 1580 O O . ASP A 1 208 ? -13.508 -17.547 11.148 1 79.06 208 ASP A O 1
ATOM 1584 N N . SER A 1 209 ? -14.641 -19.172 12 1 75.69 209 SER A N 1
ATOM 1585 C CA . SER A 1 209 ? -15.938 -18.828 11.438 1 75.69 209 SER A CA 1
ATOM 1586 C C . SER A 1 209 ? -16.484 -17.531 12.039 1 75.69 209 SER A C 1
ATOM 1588 O O . SER A 1 209 ? -17.422 -16.938 11.516 1 75.69 209 SER A O 1
ATOM 1590 N N . SER A 1 210 ? -15.883 -17.109 13.117 1 73.12 210 SER A N 1
ATOM 1591 C CA . SER A 1 210 ? -16.344 -15.883 13.773 1 73.12 210 SER A CA 1
ATOM 1592 C C . SER A 1 210 ? -15.812 -14.641 13.062 1 73.12 210 SER A C 1
ATOM 1594 O O . SER A 1 210 ? -16.297 -13.531 13.312 1 73.12 210 SER A O 1
ATOM 1596 N N . ILE A 1 211 ? -14.922 -14.867 12.172 1 71.5 211 ILE A N 1
ATOM 1597 C CA . ILE A 1 211 ? -14.297 -13.75 11.477 1 71.5 211 ILE A CA 1
ATOM 1598 C C . ILE A 1 211 ? -14.914 -13.594 10.094 1 71.5 211 ILE A C 1
ATOM 1600 O O . ILE A 1 211 ? -15.133 -14.578 9.383 1 71.5 211 ILE A O 1
ATOM 1604 N N . GLU A 1 212 ? -15.344 -12.406 9.781 1 75.44 212 GLU A N 1
ATOM 1605 C CA . GLU A 1 212 ? -15.758 -12.102 8.414 1 75.44 212 GLU A CA 1
ATOM 1606 C C . GLU A 1 212 ? -14.555 -11.734 7.547 1 75.44 212 GLU A C 1
ATOM 1608 O O . GLU A 1 212 ? -14.07 -10.602 7.594 1 75.44 212 GLU A O 1
ATOM 1613 N N . HIS A 1 213 ? -14.227 -12.586 6.699 1 76.94 213 HIS A N 1
ATOM 1614 C CA . HIS A 1 213 ? -12.984 -12.43 5.957 1 76.94 213 HIS A CA 1
ATOM 1615 C C . HIS A 1 213 ? -13.195 -11.609 4.691 1 76.94 213 HIS A C 1
ATOM 1617 O O . HIS A 1 213 ? -12.242 -11.039 4.148 1 76.94 213 HIS A O 1
ATOM 1623 N N . ILE A 1 214 ? -14.398 -11.516 4.355 1 79.19 214 ILE A N 1
ATOM 1624 C CA . ILE A 1 214 ? -14.672 -10.938 3.041 1 79.19 214 ILE A CA 1
ATOM 1625 C C . ILE A 1 214 ? -14.32 -9.453 3.045 1 79.19 214 ILE A C 1
ATOM 1627 O O . ILE A 1 214 ? -13.859 -8.914 2.035 1 79.19 214 ILE A O 1
ATOM 1631 N N . GLN A 1 215 ? -14.453 -8.812 4.199 1 76.25 215 GLN A N 1
ATOM 1632 C CA . GLN A 1 215 ? -14.188 -7.379 4.289 1 76.25 215 GLN A CA 1
ATOM 1633 C C . GLN A 1 215 ? -12.688 -7.094 4.23 1 76.25 215 GLN A C 1
ATOM 1635 O O . GLN A 1 215 ? -12.273 -5.973 3.938 1 76.25 215 GLN A O 1
ATOM 1640 N N . THR A 1 216 ? -11.922 -8.156 4.488 1 81.56 216 THR A N 1
ATOM 1641 C CA . THR A 1 216 ? -10.469 -8.016 4.445 1 81.56 216 THR A CA 1
ATOM 1642 C C . THR A 1 216 ? -9.867 -8.969 3.416 1 81.56 216 THR A C 1
ATOM 1644 O O . THR A 1 216 ? -8.742 -9.445 3.584 1 81.56 216 THR A O 1
ATOM 1647 N N . ALA A 1 217 ? -10.633 -9.211 2.43 1 90.12 217 ALA A N 1
ATOM 1648 C CA . ALA A 1 217 ? -10.258 -10.219 1.444 1 90.12 217 ALA A CA 1
ATOM 1649 C C . ALA A 1 217 ? -8.914 -9.875 0.792 1 90.12 217 ALA A C 1
ATOM 1651 O O . ALA A 1 217 ? -8.055 -10.742 0.644 1 90.12 217 ALA A O 1
ATOM 1652 N N . GLU A 1 218 ? -8.719 -8.641 0.505 1 89.94 218 GLU A N 1
ATOM 1653 C CA . GLU A 1 218 ? -7.496 -8.234 -0.183 1 89.94 218 GLU A CA 1
ATOM 1654 C C . GLU A 1 218 ? -6.262 -8.508 0.67 1 89.94 218 GLU A C 1
ATOM 1656 O O . GLU A 1 218 ? -5.254 -9.016 0.169 1 89.94 218 GLU A O 1
ATOM 1661 N N . SER A 1 219 ? -6.371 -8.203 1.909 1 88.44 219 SER A N 1
ATOM 1662 C CA . SER A 1 219 ? -5.246 -8.406 2.818 1 88.44 219 SER A CA 1
ATOM 1663 C C . SER A 1 219 ? -4.934 -9.883 3 1 88.44 219 SER A C 1
ATOM 1665 O O . SER A 1 219 ? -3.77 -10.281 3.012 1 88.44 219 SER A O 1
ATOM 1667 N N . PHE A 1 220 ? -5.969 -10.656 3.09 1 90.56 220 PHE A N 1
ATOM 1668 C CA . PHE A 1 220 ? -5.781 -12.094 3.271 1 90.56 220 PHE A CA 1
ATOM 1669 C C . PHE A 1 220 ? -5.152 -12.719 2.031 1 90.56 220 PHE A C 1
ATOM 1671 O O . PHE A 1 220 ? -4.211 -13.508 2.135 1 90.56 220 PHE A O 1
ATOM 1678 N N . VAL A 1 221 ? -5.668 -12.336 0.924 1 95.5 221 VAL A N 1
ATOM 1679 C CA . VAL A 1 221 ? -5.18 -12.906 -0.328 1 95.5 221 VAL A CA 1
ATOM 1680 C C . VAL A 1 221 ? -3.717 -12.523 -0.531 1 95.5 221 VAL A C 1
ATOM 1682 O O . VAL A 1 221 ? -2.891 -13.367 -0.883 1 95.5 221 VAL A O 1
ATOM 1685 N N . ARG A 1 222 ? -3.41 -11.289 -0.219 1 95.56 222 ARG A N 1
ATOM 1686 C CA . ARG A 1 222 ? -2.029 -10.836 -0.35 1 95.56 222 ARG A CA 1
ATOM 1687 C C . ARG A 1 222 ? -1.109 -11.594 0.597 1 95.56 222 ARG A C 1
ATOM 1689 O O . ARG A 1 222 ? -0.019 -12.016 0.207 1 95.56 222 ARG A O 1
ATOM 1696 N N . HIS A 1 223 ? -1.552 -11.789 1.751 1 94.25 223 HIS A N 1
ATOM 1697 C CA . HIS A 1 223 ? -0.733 -12.477 2.746 1 94.25 223 HIS A CA 1
ATOM 1698 C C . HIS A 1 223 ? -0.479 -13.922 2.348 1 94.25 223 HIS A C 1
ATOM 1700 O O . HIS A 1 223 ? 0.647 -14.414 2.459 1 94.25 223 HIS A O 1
ATOM 1706 N N . ILE A 1 224 ? -1.47 -14.586 1.904 1 95.69 224 ILE A N 1
ATOM 1707 C CA . ILE A 1 224 ? -1.317 -15.961 1.461 1 95.69 224 ILE A CA 1
ATOM 1708 C C . ILE A 1 224 ? -0.329 -16.031 0.298 1 95.69 224 ILE A C 1
ATOM 1710 O O . ILE A 1 224 ? 0.591 -16.844 0.302 1 95.69 224 ILE A O 1
ATOM 1714 N N . LEU A 1 225 ? -0.499 -15.109 -0.622 1 97.75 225 LEU A N 1
ATOM 1715 C CA . LEU A 1 225 ? 0.387 -15.094 -1.781 1 97.75 225 LEU A CA 1
ATOM 1716 C C . LEU A 1 225 ? 1.821 -14.789 -1.365 1 97.75 225 LEU A C 1
ATOM 1718 O O . LEU A 1 225 ? 2.768 -15.352 -1.919 1 97.75 225 LEU A O 1
ATOM 1722 N N . ASP A 1 226 ? 1.966 -13.875 -0.44 1 97.5 226 ASP A N 1
ATOM 1723 C CA . ASP A 1 226 ? 3.299 -13.547 0.055 1 97.5 226 ASP A CA 1
ATOM 1724 C C . ASP A 1 226 ? 3.982 -14.781 0.647 1 97.5 226 ASP A C 1
ATOM 1726 O O . ASP A 1 226 ? 5.172 -15.008 0.412 1 97.5 226 ASP A O 1
ATOM 1730 N N . LEU A 1 227 ? 3.283 -15.547 1.366 1 96.5 227 LEU A N 1
ATOM 1731 C CA . LEU A 1 227 ? 3.838 -16.75 1.967 1 96.5 227 LEU A CA 1
ATOM 1732 C C . LEU A 1 227 ? 4.133 -17.812 0.901 1 96.5 227 LEU A C 1
ATOM 1734 O O . LEU A 1 227 ? 5.137 -18.516 0.986 1 96.5 227 LEU A O 1
ATOM 1738 N N . ILE A 1 228 ? 3.244 -17.938 -0.052 1 96.19 228 ILE A N 1
ATOM 1739 C CA . ILE A 1 228 ? 3.49 -18.859 -1.153 1 96.19 228 ILE A CA 1
ATOM 1740 C C . ILE A 1 228 ? 4.773 -18.469 -1.883 1 96.19 228 ILE A C 1
ATOM 1742 O O . ILE A 1 228 ? 5.617 -19.312 -2.17 1 96.19 228 ILE A O 1
ATOM 1746 N N . CYS A 1 229 ? 4.922 -17.172 -2.113 1 96.69 229 CYS A N 1
ATOM 1747 C CA . CYS A 1 229 ? 6.137 -16.688 -2.76 1 96.69 229 CYS A CA 1
ATOM 1748 C C . CYS A 1 229 ? 7.363 -17 -1.911 1 96.69 229 CYS A C 1
ATOM 1750 O O . CYS A 1 229 ? 8.406 -17.375 -2.441 1 96.69 229 CYS A O 1
ATOM 1752 N N . ALA A 1 230 ? 7.234 -16.797 -0.651 1 95.62 230 ALA A N 1
ATOM 1753 C CA . ALA A 1 230 ? 8.336 -17.125 0.253 1 95.62 230 ALA A CA 1
ATOM 1754 C C . ALA A 1 230 ? 8.742 -18.578 0.129 1 95.62 230 ALA A C 1
ATOM 1756 O O . ALA A 1 230 ? 9.93 -18.906 0.023 1 95.62 230 ALA A O 1
ATOM 1757 N N . ALA A 1 231 ? 7.812 -19.453 0.104 1 93.94 231 ALA A N 1
ATOM 1758 C CA . ALA A 1 231 ? 8.07 -20.891 -0.014 1 93.94 231 ALA A CA 1
ATOM 1759 C C . ALA A 1 231 ? 8.734 -21.219 -1.348 1 93.94 231 ALA A C 1
ATOM 1761 O O . ALA A 1 231 ? 9.688 -22 -1.398 1 93.94 231 ALA A O 1
ATOM 1762 N N . LEU A 1 232 ? 8.242 -20.625 -2.375 1 92.25 232 LEU A N 1
ATOM 1763 C CA . LEU A 1 232 ? 8.781 -20.891 -3.705 1 92.25 232 LEU A CA 1
ATOM 1764 C C . LEU A 1 232 ? 10.219 -20.375 -3.818 1 92.25 232 LEU A C 1
ATOM 1766 O O . LEU A 1 232 ? 11.055 -21.031 -4.449 1 92.25 232 LEU A O 1
ATOM 1770 N N . LEU A 1 233 ? 10.453 -19.234 -3.223 1 91.81 233 LEU A N 1
ATOM 1771 C CA . LEU A 1 233 ? 11.797 -18.672 -3.271 1 91.81 233 LEU A CA 1
ATOM 1772 C C . LEU A 1 233 ? 12.781 -19.547 -2.504 1 91.81 233 LEU A C 1
ATOM 1774 O O . LEU A 1 233 ? 13.922 -19.719 -2.932 1 91.81 233 LEU A O 1
ATOM 1778 N N . ILE A 1 234 ? 12.375 -20.062 -1.394 1 91.19 234 ILE A N 1
ATOM 1779 C CA . ILE A 1 234 ? 13.219 -20.969 -0.615 1 91.19 234 ILE A CA 1
ATOM 1780 C C . ILE A 1 234 ? 13.539 -22.219 -1.437 1 91.19 234 ILE A C 1
ATOM 1782 O O . ILE A 1 234 ? 14.68 -22.688 -1.455 1 91.19 234 ILE A O 1
ATOM 1786 N N . THR A 1 235 ? 12.516 -22.734 -2.062 1 87.25 235 THR A N 1
ATOM 1787 C CA . THR A 1 235 ? 12.688 -23.938 -2.889 1 87.25 235 THR A CA 1
ATOM 1788 C C . THR A 1 235 ? 13.648 -23.656 -4.043 1 87.25 235 THR A C 1
ATOM 1790 O O . THR A 1 235 ? 14.508 -24.469 -4.355 1 87.25 235 THR A O 1
ATOM 1793 N N . ASP A 1 236 ? 13.484 -22.484 -4.621 1 84.31 236 ASP A N 1
ATOM 1794 C CA . ASP A 1 236 ? 14.359 -22.109 -5.723 1 84.31 236 ASP A CA 1
ATOM 1795 C C . ASP A 1 236 ? 15.797 -21.938 -5.25 1 84.31 236 ASP A C 1
ATOM 1797 O O . ASP A 1 236 ? 16.734 -22.344 -5.949 1 84.31 236 ASP A O 1
ATOM 1801 N N . ALA A 1 237 ? 15.969 -21.297 -4.129 1 85.75 237 ALA A N 1
ATOM 1802 C CA . ALA A 1 237 ? 17.297 -21.094 -3.572 1 85.75 237 ALA A CA 1
ATOM 1803 C C . ALA A 1 237 ? 17.953 -22.422 -3.211 1 85.75 237 ALA A C 1
ATOM 1805 O O . ALA A 1 237 ? 19.188 -22.562 -3.285 1 85.75 237 ALA A O 1
ATOM 1806 N N . GLY A 1 238 ? 17.234 -23.391 -2.748 1 79.5 238 GLY A N 1
ATOM 1807 C CA . GLY A 1 238 ? 17.734 -24.688 -2.34 1 79.5 238 GLY A CA 1
ATOM 1808 C C . GLY A 1 238 ? 18.188 -25.547 -3.508 1 79.5 238 GLY A C 1
ATOM 1809 O O . GLY A 1 238 ? 18.906 -26.516 -3.322 1 79.5 238 GLY A O 1
ATOM 1810 N N . ARG A 1 239 ? 17.828 -25.219 -4.66 1 75.94 239 ARG A N 1
ATOM 1811 C CA . ARG A 1 239 ? 18.156 -26.031 -5.82 1 75.94 239 ARG A CA 1
ATOM 1812 C C . ARG A 1 239 ? 19.656 -25.953 -6.141 1 75.94 239 ARG A C 1
ATOM 1814 O O . ARG A 1 239 ? 20.297 -26.969 -6.406 1 75.94 239 ARG A O 1
ATOM 1821 N N . ASP A 1 240 ? 20.203 -24.75 -6.141 1 73.12 240 ASP A N 1
ATOM 1822 C CA . ASP A 1 240 ? 21.594 -24.625 -6.574 1 73.12 240 ASP A CA 1
ATOM 1823 C C . ASP A 1 240 ? 22.422 -23.859 -5.543 1 73.12 240 ASP A C 1
ATOM 1825 O O . ASP A 1 240 ? 23.594 -23.578 -5.773 1 73.12 240 ASP A O 1
ATOM 1829 N N . ASP A 1 241 ? 21.906 -23.578 -4.422 1 72.88 241 ASP A N 1
ATOM 1830 C CA . ASP A 1 241 ? 22.578 -22.859 -3.346 1 72.88 241 ASP A CA 1
ATOM 1831 C C . ASP A 1 241 ? 23.25 -21.578 -3.865 1 72.88 241 ASP A C 1
ATOM 1833 O O . ASP A 1 241 ? 24.391 -21.281 -3.518 1 72.88 241 ASP A O 1
ATOM 1837 N N . ASP A 1 242 ? 22.594 -21 -4.867 1 77.56 242 ASP A N 1
ATOM 1838 C CA . ASP A 1 242 ? 23.047 -19.719 -5.363 1 77.56 242 ASP A CA 1
ATOM 1839 C C . ASP A 1 242 ? 22.969 -18.641 -4.277 1 77.56 242 ASP A C 1
ATOM 1841 O O . ASP A 1 242 ? 21.906 -18.438 -3.678 1 77.56 242 ASP A O 1
ATOM 1845 N N . GLY A 1 243 ? 24.078 -18.016 -4.016 1 79.06 243 GLY A N 1
ATOM 1846 C CA . GLY A 1 243 ? 24.188 -17.031 -2.951 1 79.06 243 GLY A CA 1
ATOM 1847 C C . GLY A 1 243 ? 23.188 -15.898 -3.096 1 79.06 243 GLY A C 1
ATOM 1848 O O . GLY A 1 243 ? 22.562 -15.484 -2.115 1 79.06 243 GLY A O 1
ATOM 1849 N N . GLU A 1 244 ? 22.969 -15.445 -4.312 1 79.44 244 GLU A N 1
ATOM 1850 C CA . GLU A 1 244 ? 22.031 -14.359 -4.566 1 79.44 244 GLU A CA 1
ATOM 1851 C C . GLU A 1 244 ? 20.594 -14.797 -4.281 1 79.44 244 GLU A C 1
ATOM 1853 O O .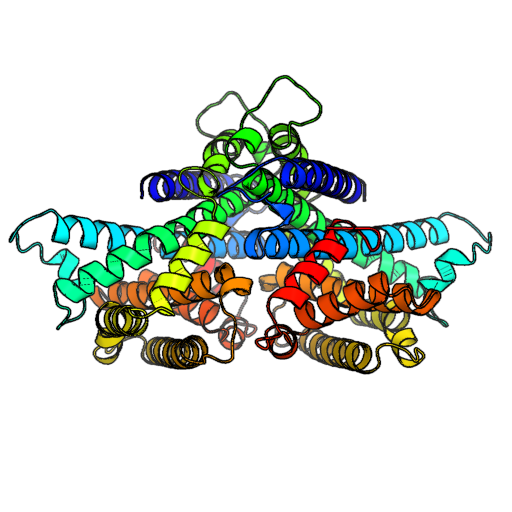 GLU A 1 244 ? 19.828 -14.055 -3.652 1 79.44 244 GLU A O 1
ATOM 1858 N N . ALA A 1 245 ? 20.312 -15.992 -4.738 1 85 245 ALA A N 1
ATOM 1859 C CA . ALA A 1 245 ? 18.953 -16.516 -4.535 1 85 245 ALA A CA 1
ATOM 1860 C C . ALA A 1 245 ? 18.656 -16.703 -3.051 1 85 245 ALA A C 1
ATOM 1862 O O . ALA A 1 245 ? 17.547 -16.422 -2.594 1 85 245 ALA A O 1
ATOM 1863 N N . CYS A 1 246 ? 19.672 -17.125 -2.355 1 87.56 246 CYS A N 1
ATOM 1864 C CA . CYS A 1 246 ? 19.516 -17.328 -0.92 1 87.56 246 CYS A CA 1
ATOM 1865 C C . CYS A 1 246 ? 19.297 -16.016 -0.204 1 87.56 246 CYS A C 1
ATOM 1867 O O . CYS A 1 246 ? 18.438 -15.906 0.674 1 87.56 246 CYS A O 1
ATOM 1869 N N . GLU A 1 247 ? 20.016 -15.07 -0.671 1 84.25 247 GLU A N 1
ATOM 1870 C CA . GLU A 1 247 ? 19.875 -13.758 -0.054 1 84.25 247 GLU A CA 1
ATOM 1871 C C . GLU A 1 247 ? 18.484 -13.172 -0.331 1 84.25 247 GLU A C 1
ATOM 1873 O O . GLU A 1 247 ? 17.875 -12.578 0.557 1 84.25 247 GLU A O 1
ATOM 1878 N N . PHE A 1 248 ? 18.047 -13.328 -1.497 1 88.06 248 PHE A N 1
ATOM 1879 C CA . PHE A 1 248 ? 16.719 -12.859 -1.874 1 88.06 248 PHE A CA 1
ATOM 1880 C C . PHE A 1 248 ? 15.641 -13.539 -1.04 1 88.06 248 PHE A C 1
ATOM 1882 O O . PHE A 1 248 ? 14.75 -12.883 -0.508 1 88.06 248 PHE A O 1
ATOM 1889 N N . ALA A 1 249 ? 15.766 -14.805 -0.905 1 91.69 249 ALA A N 1
ATOM 1890 C CA . ALA A 1 249 ? 14.781 -15.586 -0.153 1 91.69 249 ALA A CA 1
ATOM 1891 C C . ALA A 1 249 ? 14.758 -15.164 1.315 1 91.69 249 ALA A C 1
ATOM 1893 O O . ALA A 1 249 ? 13.688 -14.977 1.896 1 91.69 249 ALA A O 1
ATOM 1894 N N . LYS A 1 250 ? 15.906 -15 1.837 1 89.62 250 LYS A N 1
ATOM 1895 C CA . LYS A 1 250 ? 16.016 -14.602 3.236 1 89.62 250 LYS A CA 1
ATOM 1896 C C . LYS A 1 250 ? 15.336 -13.258 3.48 1 89.62 250 LYS A C 1
ATOM 1898 O O . LYS A 1 250 ? 14.531 -13.117 4.402 1 89.62 250 LYS A O 1
ATOM 1903 N N . ARG A 1 251 ? 15.602 -12.328 2.639 1 87.62 251 ARG A N 1
ATOM 1904 C CA . ARG A 1 251 ? 15.07 -10.984 2.814 1 87.62 251 ARG A CA 1
ATOM 1905 C C . ARG A 1 251 ? 13.555 -10.961 2.611 1 87.62 251 ARG A C 1
ATOM 1907 O O . ARG A 1 251 ? 12.836 -10.273 3.338 1 87.62 251 ARG A O 1
ATOM 1914 N N . TRP A 1 252 ? 13.117 -11.633 1.65 1 92.94 252 TRP A N 1
ATOM 1915 C CA . TRP A 1 252 ? 11.68 -11.688 1.409 1 92.94 252 TRP A CA 1
ATOM 1916 C C . TRP A 1 252 ? 10.953 -12.297 2.602 1 92.94 252 TRP A C 1
ATOM 1918 O O . TRP A 1 252 ? 9.938 -11.773 3.055 1 92.94 252 TRP A O 1
ATOM 1928 N N . VAL A 1 253 ? 11.484 -13.391 3.172 1 92.81 253 VAL A N 1
ATOM 1929 C CA . VAL A 1 253 ? 10.852 -14.094 4.285 1 92.81 253 VAL A CA 1
ATOM 1930 C C . VAL A 1 253 ? 10.812 -13.18 5.512 1 92.81 253 VAL A C 1
ATOM 1932 O O . VAL A 1 253 ? 9.789 -13.102 6.199 1 92.81 253 VAL A O 1
ATOM 1935 N N . LEU A 1 254 ? 11.875 -12.516 5.656 1 85.94 254 LEU A N 1
ATOM 1936 C CA . LEU A 1 254 ? 11.93 -11.617 6.809 1 85.94 254 LEU A CA 1
ATOM 1937 C C . LEU A 1 254 ? 10.922 -10.484 6.664 1 85.94 254 LEU A C 1
ATOM 1939 O O . LEU A 1 254 ? 10.297 -10.078 7.645 1 85.94 254 LEU A O 1
ATOM 1943 N N . GLN A 1 255 ? 10.766 -10.031 5.504 1 83.88 255 GLN A N 1
ATOM 1944 C CA . GLN A 1 255 ? 9.82 -8.953 5.254 1 83.88 255 GLN A CA 1
ATOM 1945 C C . GLN A 1 255 ? 8.383 -9.438 5.43 1 83.88 255 GLN A C 1
ATOM 1947 O O . GLN A 1 255 ? 7.562 -8.75 6.051 1 83.88 255 GLN A O 1
ATOM 1952 N N . VAL A 1 256 ? 8.07 -10.555 4.953 1 89.88 256 VAL A N 1
ATOM 1953 C CA . VAL A 1 256 ? 6.695 -11.047 4.898 1 89.88 256 VAL A CA 1
ATOM 1954 C C . VAL A 1 256 ? 6.285 -11.586 6.27 1 89.88 256 VAL A C 1
ATOM 1956 O O . VAL A 1 256 ? 5.113 -11.5 6.652 1 89.88 256 VAL A O 1
ATOM 1959 N N . CYS A 1 257 ? 7.188 -12.109 7.055 1 86.25 257 CYS A N 1
ATOM 1960 C CA . CYS A 1 257 ? 6.871 -12.727 8.336 1 86.25 257 CYS A CA 1
ATOM 1961 C C . CYS A 1 257 ? 7.105 -11.75 9.484 1 86.25 257 CYS A C 1
ATOM 1963 O O . CYS A 1 257 ? 6.918 -12.094 10.648 1 86.25 257 CYS A O 1
ATOM 1965 N N . GLY A 1 258 ? 7.27 -10.383 9.141 1 70.94 258 GLY A N 1
ATOM 1966 C CA . GLY A 1 258 ? 7.371 -9.328 10.141 1 70.94 258 GLY A CA 1
ATOM 1967 C C . GLY A 1 258 ? 8.594 -9.461 11.023 1 70.94 258 GLY A C 1
ATOM 1968 O O . GLY A 1 258 ? 8.602 -8.969 12.156 1 70.94 258 GLY A O 1
ATOM 1969 N N . ALA A 1 259 ? 9.438 -10.156 10.727 1 56.84 259 ALA A N 1
ATOM 1970 C CA . ALA A 1 259 ? 10.656 -10.305 11.523 1 56.84 259 ALA A CA 1
ATOM 1971 C C . ALA A 1 259 ? 11.727 -9.32 11.078 1 56.84 259 ALA A C 1
ATOM 1973 O O . ALA A 1 259 ? 12.906 -9.68 10.984 1 56.84 259 ALA A O 1
ATOM 1974 N N . THR A 1 260 ? 11.219 -8.102 10.727 1 52.47 260 THR A N 1
ATOM 1975 C CA . THR A 1 260 ? 12.125 -7.137 10.117 1 52.47 260 THR A CA 1
ATOM 1976 C C . THR A 1 260 ? 13.133 -6.621 11.141 1 52.47 260 THR A C 1
ATOM 1978 O O . THR A 1 260 ? 14.141 -6.008 10.773 1 52.47 260 THR A O 1
ATOM 1981 N N . GLU A 1 261 ? 12.766 -6.754 12.406 1 51.81 261 GLU A N 1
ATOM 1982 C CA . GLU A 1 261 ? 13.719 -6.324 13.422 1 51.81 261 GLU A CA 1
ATOM 1983 C C . GLU A 1 261 ? 15.102 -6.93 13.172 1 51.81 261 GLU A C 1
ATOM 1985 O O . GLU A 1 261 ? 16.125 -6.312 13.477 1 51.81 261 GLU A O 1
ATOM 1990 N N . HIS A 1 262 ? 15.086 -8.016 12.641 1 47.69 262 HIS A N 1
ATOM 1991 C CA . HIS A 1 262 ? 16.359 -8.688 12.422 1 47.69 262 HIS A CA 1
ATOM 1992 C C . HIS A 1 262 ? 17.141 -8.039 11.273 1 47.69 262 HIS A C 1
ATOM 1994 O O . HIS A 1 262 ? 18.375 -8.055 11.273 1 47.69 262 HIS A O 1
ATOM 2000 N N . TYR A 1 263 ? 16.5 -7.543 10.297 1 47.41 263 TYR A N 1
ATOM 2001 C CA . TYR A 1 263 ? 17.172 -6.969 9.133 1 47.41 263 TYR A CA 1
ATOM 2002 C C . TYR A 1 263 ? 17.578 -5.523 9.398 1 47.41 263 TYR A C 1
ATOM 2004 O O . TYR A 1 263 ? 18.562 -5.031 8.828 1 47.41 263 TYR A O 1
ATOM 2012 N N . TYR A 1 264 ? 16.844 -4.895 10.289 1 52.34 264 TYR A N 1
ATOM 2013 C CA . TYR A 1 264 ? 17.078 -3.457 10.398 1 52.34 264 TYR A CA 1
ATOM 2014 C C . TYR A 1 264 ? 18 -3.141 11.562 1 52.34 264 TYR A C 1
ATOM 2016 O O . TYR A 1 264 ? 18.109 -1.985 11.977 1 52.34 264 TYR A O 1
ATOM 2024 N N . LYS A 1 265 ? 18.469 -4.254 12.094 1 52.59 265 LYS A N 1
ATOM 2025 C CA . LYS A 1 265 ? 19.531 -3.93 13.031 1 52.59 265 LYS A CA 1
ATOM 2026 C C . LYS A 1 265 ? 20.656 -3.148 12.352 1 52.59 265 LYS A C 1
ATOM 2028 O O . LYS A 1 265 ? 20.922 -3.348 11.164 1 52.59 265 LYS A O 1
ATOM 2033 N N . LYS A 1 266 ? 21.031 -2.006 12.945 1 53.88 266 LYS A N 1
ATOM 2034 C CA . LYS A 1 266 ? 22.078 -1.118 12.438 1 53.88 266 LYS A CA 1
ATOM 2035 C C . LYS A 1 266 ? 23.266 -1.911 11.906 1 53.88 266 LYS A C 1
ATOM 2037 O O . LYS A 1 266 ? 23.984 -2.539 12.68 1 53.88 266 LYS A O 1
ATOM 2042 N N . VAL A 1 267 ? 23.078 -2.83 10.961 1 47.91 267 VAL A N 1
ATOM 2043 C CA . VAL A 1 267 ? 24.25 -3.424 10.336 1 47.91 267 VAL A CA 1
ATOM 2044 C C . VAL A 1 267 ? 25.062 -2.344 9.617 1 47.91 267 VAL A C 1
ATOM 2046 O O . VAL A 1 267 ? 24.516 -1.312 9.227 1 47.91 267 VAL A O 1
ATOM 2049 N N . GLU A 1 268 ? 26.391 -2.414 9.547 1 53.84 268 GLU A N 1
ATOM 2050 C CA . GLU A 1 268 ? 27.328 -1.503 8.906 1 53.84 268 GLU A CA 1
ATOM 2051 C C . GLU A 1 268 ? 26.844 -1.104 7.512 1 53.84 268 GLU A C 1
ATOM 2053 O O . GLU A 1 268 ? 26.391 -1.954 6.738 1 53.84 268 GLU A O 1
ATOM 2058 N N . VAL A 1 269 ? 26.562 0.201 7.332 1 56 269 VAL A N 1
ATOM 2059 C CA . VAL A 1 269 ? 26.078 0.934 6.168 1 56 269 VAL A CA 1
ATOM 2060 C C . VAL A 1 269 ? 26.703 0.354 4.898 1 56 269 VAL A C 1
ATOM 2062 O O . VAL A 1 269 ? 26 0.069 3.93 1 56 269 VAL A O 1
ATOM 2065 N N . PRO A 1 270 ? 28.062 0.092 4.863 1 59.09 270 PRO A N 1
ATOM 2066 C CA . PRO A 1 270 ? 28.641 -0.371 3.598 1 59.09 270 PRO A CA 1
ATOM 2067 C C . PRO A 1 270 ? 28.125 -1.752 3.189 1 59.09 270 PRO A C 1
ATOM 2069 O O . PRO A 1 270 ? 27.906 -2.004 2.004 1 59.09 270 PRO A O 1
ATOM 2072 N N . GLY A 1 271 ? 27.781 -2.492 4.023 1 72.62 271 GLY A N 1
ATOM 2073 C CA . GLY A 1 271 ? 27.328 -3.836 3.719 1 72.62 271 GLY A CA 1
ATOM 2074 C C . GLY A 1 271 ? 25.891 -3.869 3.199 1 72.62 271 GLY A C 1
ATOM 2075 O O . GLY A 1 271 ? 25.594 -4.594 2.246 1 72.62 271 GLY A O 1
ATOM 2076 N N . LYS A 1 272 ? 25.141 -2.963 3.561 1 77.56 272 LYS A N 1
ATOM 2077 C CA . LYS A 1 272 ? 23.734 -2.932 3.137 1 77.56 272 LYS A CA 1
ATOM 2078 C C . LYS A 1 272 ? 23.609 -2.4 1.713 1 77.56 272 LYS A C 1
ATOM 2080 O O . LYS A 1 272 ? 22.797 -2.908 0.928 1 77.56 272 LYS A O 1
ATOM 2085 N N . LEU A 1 273 ? 24.422 -1.379 1.493 1 86.56 273 LEU A N 1
ATOM 2086 C CA . LEU A 1 273 ? 24.406 -0.834 0.141 1 86.56 273 LEU A CA 1
ATOM 2087 C C . LEU A 1 273 ? 24.828 -1.895 -0.875 1 86.56 273 LEU A C 1
ATOM 2089 O O . LEU A 1 273 ? 24.172 -2.051 -1.912 1 86.56 273 LEU A O 1
ATOM 2093 N N . LEU A 1 274 ? 25.844 -2.607 -0.529 1 86 274 LEU A N 1
ATOM 2094 C CA . LEU A 1 274 ? 26.328 -3.643 -1.437 1 86 274 LEU A CA 1
ATOM 2095 C C . LEU A 1 274 ? 25.281 -4.723 -1.645 1 86 274 LEU A C 1
ATOM 2097 O O . LEU A 1 274 ? 25.078 -5.199 -2.764 1 86 274 LEU A O 1
ATOM 2101 N N . LEU A 1 275 ? 24.609 -5.012 -0.648 1 84.38 275 LEU A N 1
ATOM 2102 C CA . LEU A 1 275 ? 23.562 -6.031 -0.742 1 84.38 275 LEU A CA 1
ATOM 2103 C C . LEU A 1 275 ? 22.406 -5.555 -1.622 1 84.38 275 LEU A C 1
ATOM 2105 O O . LEU A 1 275 ? 21.906 -6.309 -2.459 1 84.38 275 LEU A O 1
ATOM 2109 N N . ASP A 1 276 ? 22.016 -4.355 -1.423 1 89.06 276 ASP A N 1
ATOM 2110 C CA . ASP A 1 276 ? 20.953 -3.785 -2.236 1 89.06 276 ASP A CA 1
ATOM 2111 C C . ASP A 1 276 ? 21.359 -3.707 -3.705 1 89.06 276 ASP A C 1
ATOM 2113 O O . ASP A 1 276 ? 20.547 -3.967 -4.598 1 89.06 276 ASP A O 1
ATOM 2117 N N . GLN A 1 277 ? 22.625 -3.377 -3.889 1 90.94 277 GLN A N 1
ATOM 2118 C CA . GLN A 1 277 ? 23.141 -3.311 -5.25 1 90.94 277 GLN A CA 1
ATOM 2119 C C . GLN A 1 277 ? 23.141 -4.688 -5.906 1 90.94 277 GLN A C 1
ATOM 2121 O O . GLN A 1 277 ? 22.766 -4.824 -7.078 1 90.94 277 GLN A O 1
ATOM 2126 N N . LYS A 1 278 ? 23.469 -5.641 -5.18 1 88.06 278 LYS A N 1
ATOM 2127 C CA . LYS A 1 278 ? 23.5 -7.004 -5.703 1 88.06 278 LYS A CA 1
ATOM 2128 C C . LYS A 1 278 ? 22.094 -7.488 -6.043 1 88.06 278 LYS A C 1
ATOM 2130 O O . LYS A 1 278 ? 21.891 -8.211 -7.027 1 88.06 278 LYS A O 1
ATOM 2135 N N . LEU A 1 279 ? 21.172 -7.102 -5.281 1 88.25 279 LEU A N 1
ATOM 2136 C CA . LEU A 1 279 ? 19.797 -7.492 -5.531 1 88.25 279 LEU A CA 1
ATOM 2137 C C . LEU A 1 279 ? 19.281 -6.859 -6.82 1 88.25 279 LEU A C 1
ATOM 2139 O O . LEU A 1 279 ? 18.469 -7.469 -7.535 1 88.25 279 LEU A O 1
ATOM 2143 N N . CYS A 1 280 ? 19.781 -5.688 -7.113 1 92.5 280 CYS A N 1
ATOM 2144 C CA . CYS A 1 280 ? 19.281 -4.938 -8.258 1 92.5 280 CYS A CA 1
ATOM 2145 C C . CYS A 1 280 ? 20.047 -5.285 -9.523 1 92.5 280 CYS A C 1
ATOM 2147 O O . CYS A 1 280 ? 19.469 -5.332 -10.609 1 92.5 280 CYS A O 1
ATOM 2149 N N . TYR A 1 281 ? 21.375 -5.539 -9.328 1 90.69 281 TYR A N 1
ATOM 2150 C CA . TYR A 1 281 ? 22.234 -5.641 -10.508 1 90.69 281 TYR A CA 1
ATOM 2151 C C . TYR A 1 281 ? 22.828 -7.035 -10.633 1 90.69 281 TYR A C 1
ATOM 2153 O O . TYR A 1 281 ? 23.438 -7.367 -11.656 1 90.69 281 TYR A O 1
ATOM 2161 N N . GLY A 1 282 ? 22.594 -7.832 -9.664 1 82.69 282 GLY A N 1
ATOM 2162 C CA . GLY A 1 282 ? 23.172 -9.172 -9.695 1 82.69 282 GLY A CA 1
ATOM 2163 C C . GLY A 1 282 ? 24.562 -9.234 -9.086 1 82.69 282 GLY A C 1
ATOM 2164 O O . GLY A 1 282 ? 25.125 -8.203 -8.719 1 82.69 282 GLY A O 1
ATOM 2165 N N . ASN A 1 283 ? 25.047 -10.414 -8.914 1 71.69 283 ASN A N 1
ATOM 2166 C CA . ASN A 1 283 ? 26.312 -10.68 -8.227 1 71.69 283 ASN A CA 1
ATOM 2167 C C . ASN A 1 283 ? 27.5 -10.094 -8.984 1 71.69 283 ASN A C 1
ATOM 2169 O O . ASN A 1 283 ? 28.547 -9.859 -8.398 1 71.69 283 ASN A O 1
ATOM 2173 N N . SER A 1 284 ? 27.312 -9.898 -10.234 1 64.94 284 SER A N 1
ATOM 2174 C CA . SER A 1 284 ? 28.438 -9.406 -11.016 1 64.94 284 SER A CA 1
ATOM 2175 C C . SER A 1 284 ? 28.594 -7.895 -10.891 1 64.94 284 SER A C 1
ATOM 2177 O O . SER A 1 284 ? 29.469 -7.297 -11.5 1 64.94 284 SER A O 1
ATOM 2179 N N . PHE A 1 285 ? 27.719 -7.383 -10.094 1 67.56 285 PHE A N 1
ATOM 2180 C CA . PHE A 1 285 ? 27.797 -5.938 -9.945 1 67.56 285 PHE A CA 1
ATOM 2181 C C . PHE A 1 285 ? 29.109 -5.535 -9.273 1 67.56 285 PHE A C 1
ATOM 2183 O O . PHE A 1 285 ? 29.484 -6.102 -8.242 1 67.56 285 PHE A O 1
ATOM 2190 N N . GLN A 1 286 ? 30.141 -4.902 -10.016 1 58.69 286 G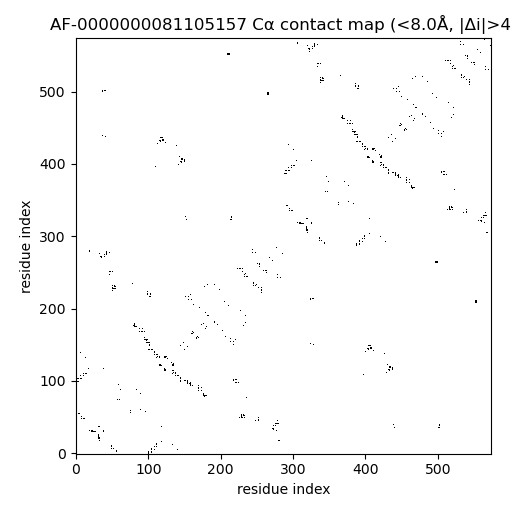LN A N 1
ATOM 2191 C CA . GLN A 1 286 ? 31.375 -4.301 -9.516 1 58.69 286 GLN A CA 1
ATOM 2192 C C . GLN A 1 286 ? 31.219 -2.791 -9.344 1 58.69 286 GLN A C 1
ATOM 2194 O O . GLN A 1 286 ? 30.547 -2.137 -10.141 1 58.69 286 GLN A O 1
ATOM 2199 N N . ARG A 1 287 ? 31.422 -2.174 -8.164 1 51.34 287 ARG A N 1
ATOM 2200 C CA . ARG A 1 287 ? 31.375 -0.731 -7.941 1 51.34 287 ARG A CA 1
ATOM 2201 C C . ARG A 1 287 ? 32.062 0.015 -9.086 1 51.34 287 ARG A C 1
ATOM 2203 O O . ARG A 1 287 ? 33.031 -0.482 -9.672 1 51.34 287 ARG A O 1
ATOM 2210 N N . MET B 1 1 ? 2.824 21.781 -0.3 1 78.44 1 MET B N 1
ATOM 2211 C CA . MET B 1 1 ? 1.421 21.984 0.051 1 78.44 1 MET B CA 1
ATOM 2212 C C . MET B 1 1 ? 0.544 22 -1.196 1 78.44 1 MET B C 1
ATOM 2214 O O . MET B 1 1 ? -0.537 21.406 -1.212 1 78.44 1 MET B O 1
ATOM 2218 N N . PHE B 1 2 ? 1.039 22.531 -2.256 1 78.19 2 PHE B N 1
ATOM 2219 C CA . PHE B 1 2 ? 0.253 22.625 -3.48 1 78.19 2 PHE B CA 1
ATOM 2220 C C . PHE B 1 2 ? 0.009 21.234 -4.059 1 78.19 2 PHE B C 1
ATOM 2222 O O . PHE B 1 2 ? -1.109 20.906 -4.469 1 78.19 2 PHE B O 1
ATOM 2229 N N . ALA B 1 3 ? 1.021 20.422 -4.059 1 87.31 3 ALA B N 1
ATOM 2230 C CA . ALA B 1 3 ? 0.877 19.062 -4.59 1 87.31 3 ALA B CA 1
ATOM 2231 C C . ALA B 1 3 ? -0.113 18.25 -3.76 1 87.31 3 ALA B C 1
ATOM 2233 O O . ALA B 1 3 ? -0.913 17.484 -4.309 1 87.31 3 ALA B O 1
ATOM 2234 N N . CYS B 1 4 ? -0.057 18.469 -2.473 1 91.5 4 CYS B N 1
ATOM 2235 C CA . CYS B 1 4 ? -0.985 17.766 -1.591 1 91.5 4 CYS B CA 1
ATOM 2236 C C . CYS B 1 4 ? -2.422 18.203 -1.854 1 91.5 4 CYS B C 1
ATOM 2238 O O . CYS B 1 4 ? -3.316 17.359 -1.97 1 91.5 4 CYS B O 1
ATOM 2240 N N . THR B 1 5 ? -2.611 19.516 -1.97 1 90.44 5 THR B N 1
ATOM 2241 C CA . THR B 1 5 ? -3.947 20.047 -2.209 1 90.44 5 THR B CA 1
ATOM 2242 C C . THR B 1 5 ? -4.5 19.562 -3.541 1 90.44 5 THR B C 1
ATOM 2244 O O . THR B 1 5 ? -5.656 19.141 -3.623 1 90.44 5 THR B O 1
ATOM 2247 N N . GLY B 1 6 ? -3.688 19.609 -4.559 1 91.69 6 GLY B N 1
ATOM 2248 C CA . GLY B 1 6 ? -4.117 19.156 -5.875 1 91.69 6 GLY B CA 1
ATOM 2249 C C . GLY B 1 6 ? -4.5 17.688 -5.91 1 91.69 6 GLY B C 1
ATOM 2250 O O . GLY B 1 6 ? -5.57 17.344 -6.41 1 91.69 6 GLY B O 1
ATOM 2251 N N . THR B 1 7 ? -3.654 16.812 -5.422 1 95.69 7 THR B N 1
ATOM 2252 C CA . THR B 1 7 ? -3.902 15.375 -5.473 1 95.69 7 THR B CA 1
ATOM 2253 C C . THR B 1 7 ? -5.086 15 -4.582 1 95.69 7 THR B C 1
ATOM 2255 O O . THR B 1 7 ? -5.891 14.141 -4.941 1 95.69 7 THR B O 1
ATOM 2258 N N . LEU B 1 8 ? -5.199 15.672 -3.412 1 94.5 8 LEU B N 1
ATOM 2259 C CA . LEU B 1 8 ? -6.32 15.391 -2.52 1 94.5 8 LEU B CA 1
ATOM 2260 C C . LEU B 1 8 ? -7.637 15.844 -3.145 1 94.5 8 LEU B C 1
ATOM 2262 O O . LEU B 1 8 ? -8.656 15.156 -3.02 1 94.5 8 LEU B O 1
ATOM 2266 N N . SER B 1 9 ? -7.645 17.031 -3.76 1 93.12 9 SER B N 1
ATOM 2267 C CA . SER B 1 9 ? -8.836 17.516 -4.441 1 93.12 9 SER B CA 1
ATOM 2268 C C . SER B 1 9 ? -9.281 16.547 -5.535 1 93.12 9 SER B C 1
ATOM 2270 O O . SER B 1 9 ? -10.469 16.234 -5.66 1 93.12 9 SER B O 1
ATOM 2272 N N . ALA B 1 10 ? -8.359 16.062 -6.32 1 94.44 10 ALA B N 1
ATOM 2273 C CA . ALA B 1 10 ? -8.656 15.086 -7.371 1 94.44 10 ALA B CA 1
ATOM 2274 C C . ALA B 1 10 ? -9.211 13.797 -6.781 1 94.44 10 ALA B C 1
ATOM 2276 O O . ALA B 1 10 ? -10.125 13.195 -7.344 1 94.44 10 ALA B O 1
ATOM 2277 N N . TRP B 1 11 ? -8.633 13.352 -5.656 1 96.69 11 TRP B N 1
ATOM 2278 C CA . TRP B 1 11 ? -9.133 12.18 -4.945 1 96.69 11 TRP B CA 1
ATOM 2279 C C . TRP B 1 11 ? -10.578 12.391 -4.5 1 96.69 11 TRP B C 1
ATOM 2281 O O . TRP B 1 11 ? -11.445 11.547 -4.75 1 96.69 11 TRP B O 1
ATOM 2291 N N . GLY B 1 12 ? -10.859 13.57 -3.906 1 94.94 12 GLY B N 1
ATOM 2292 C CA . GLY B 1 12 ? -12.219 13.906 -3.502 1 94.94 12 GLY B CA 1
ATOM 2293 C C . GLY B 1 12 ? -13.203 13.906 -4.656 1 94.94 12 GLY B C 1
ATOM 2294 O O . GLY B 1 12 ? -14.305 13.375 -4.535 1 94.94 12 GLY B O 1
ATOM 2295 N N . HIS B 1 13 ? -12.812 14.453 -5.719 1 93 13 HIS B N 1
ATOM 2296 C CA . HIS B 1 13 ? -13.648 14.469 -6.918 1 93 13 HIS B CA 1
ATOM 2297 C C . HIS B 1 13 ? -13.914 13.047 -7.414 1 93 13 HIS B C 1
ATOM 2299 O O . HIS B 1 13 ? -15.055 12.711 -7.75 1 93 13 HIS B O 1
ATOM 2305 N N . SER B 1 14 ? -12.883 12.242 -7.477 1 95.62 14 SER B N 1
ATOM 2306 C CA . SER B 1 14 ? -13.031 10.867 -7.938 1 95.62 14 SER B CA 1
ATOM 2307 C C . SER B 1 14 ? -14.016 10.094 -7.066 1 95.62 14 SER B C 1
ATOM 2309 O O . SER B 1 14 ? -14.836 9.328 -7.574 1 95.62 14 SER B O 1
ATOM 2311 N N . LEU B 1 15 ? -13.93 10.328 -5.77 1 95.56 15 LEU B N 1
ATOM 2312 C CA . LEU B 1 15 ? -14.852 9.672 -4.848 1 95.56 15 LEU B CA 1
ATOM 2313 C C . LEU B 1 15 ? -16.281 10.109 -5.117 1 95.56 15 LEU B C 1
ATOM 2315 O O . LEU B 1 15 ? -17.219 9.297 -5.043 1 95.56 15 LEU B O 1
ATOM 2319 N N . ARG B 1 16 ? -16.469 11.367 -5.402 1 92.56 16 ARG B N 1
ATOM 2320 C CA . ARG B 1 16 ? -17.797 11.875 -5.723 1 92.56 16 ARG B CA 1
ATOM 2321 C C . ARG B 1 16 ? -18.375 11.18 -6.957 1 92.56 16 ARG B C 1
ATOM 2323 O O . ARG B 1 16 ? -19.547 10.789 -6.973 1 92.56 16 ARG B O 1
ATOM 2330 N N . VAL B 1 17 ? -17.594 11.031 -7.957 1 92.56 17 VAL B N 1
ATOM 2331 C CA . VAL B 1 17 ? -18.016 10.383 -9.195 1 92.56 17 VAL B CA 1
ATOM 2332 C C . VAL B 1 17 ? -18.391 8.93 -8.922 1 92.56 17 VAL B C 1
ATOM 2334 O O . VAL B 1 17 ? -19.438 8.453 -9.391 1 92.56 17 VAL B O 1
ATOM 2337 N N . VAL B 1 18 ? -17.578 8.234 -8.156 1 95 18 VAL B N 1
ATOM 2338 C CA . VAL B 1 18 ? -17.828 6.824 -7.855 1 95 18 VAL B CA 1
ATOM 2339 C C . VAL B 1 18 ? -19.125 6.676 -7.066 1 95 18 VAL B C 1
ATOM 2341 O O . VAL B 1 18 ? -19.906 5.762 -7.32 1 95 18 VAL B O 1
ATOM 2344 N N . ARG B 1 19 ? -19.359 7.578 -6.121 1 94.19 19 ARG B N 1
ATOM 2345 C CA . ARG B 1 19 ? -20.578 7.523 -5.336 1 94.19 19 ARG B CA 1
ATOM 2346 C C . ARG B 1 19 ? -21.812 7.695 -6.223 1 94.19 19 ARG B C 1
ATOM 2348 O O . ARG B 1 19 ? -22.812 6.992 -6.059 1 94.19 19 ARG B O 1
ATOM 2355 N N . ALA B 1 20 ? -21.75 8.641 -7.117 1 91.62 20 ALA B N 1
ATOM 2356 C CA . ALA B 1 20 ? -22.859 8.859 -8.047 1 91.62 20 ALA B CA 1
ATOM 2357 C C . ALA B 1 20 ? -23.078 7.641 -8.938 1 91.62 20 ALA B C 1
ATOM 2359 O O . ALA B 1 20 ? -24.219 7.211 -9.133 1 91.62 20 ALA B O 1
ATOM 2360 N N . PHE B 1 21 ? -22.047 7.102 -9.445 1 93.19 21 PHE B N 1
ATOM 2361 C CA . PHE B 1 21 ? -22.094 5.926 -10.305 1 93.19 21 PHE B CA 1
ATOM 2362 C C . PHE B 1 21 ? -22.688 4.734 -9.562 1 93.19 21 PHE B C 1
ATOM 2364 O O . PHE B 1 21 ? -23.469 3.965 -10.125 1 93.19 21 PHE B O 1
ATOM 2371 N N . ALA B 1 22 ? -22.297 4.582 -8.312 1 93.62 22 ALA B N 1
ATOM 2372 C CA . ALA B 1 22 ? -22.734 3.438 -7.512 1 93.62 22 ALA B CA 1
ATOM 2373 C C . ALA B 1 22 ? -24.234 3.467 -7.27 1 93.62 22 ALA B C 1
ATOM 2375 O O . ALA B 1 22 ? -24.844 2.43 -7.008 1 93.62 22 ALA B O 1
ATOM 2376 N N . LYS B 1 23 ? -24.875 4.609 -7.359 1 92.69 23 LYS B N 1
ATOM 2377 C CA . LYS B 1 23 ? -26.312 4.746 -7.164 1 92.69 23 LYS B CA 1
ATOM 2378 C C . LYS B 1 23 ? -27.078 4.258 -8.383 1 92.69 23 LYS B C 1
ATOM 2380 O O . LYS B 1 23 ? -28.234 3.863 -8.273 1 92.69 23 LYS B O 1
ATOM 2385 N N . VAL B 1 24 ? -26.469 4.238 -9.555 1 92.12 24 VAL B N 1
ATOM 2386 C CA . VAL B 1 24 ? -27.219 4 -10.781 1 92.12 24 VAL B CA 1
ATOM 2387 C C . VAL B 1 24 ? -26.781 2.674 -11.398 1 92.12 24 VAL B C 1
ATOM 2389 O O . VAL B 1 24 ? -27.594 1.99 -12.039 1 92.12 24 VAL B O 1
ATOM 2392 N N . ARG B 1 25 ? -25.484 2.309 -11.281 1 91.25 25 ARG B N 1
ATOM 2393 C CA . ARG B 1 25 ? -25.016 1.045 -11.828 1 91.25 25 ARG B CA 1
ATOM 2394 C C . ARG B 1 25 ? -25.562 -0.139 -11.047 1 91.25 25 ARG B C 1
ATOM 2396 O O . ARG B 1 25 ? -25.531 -0.137 -9.812 1 91.25 25 ARG B O 1
ATOM 2403 N N . ARG B 1 26 ? -26.016 -1.167 -11.797 1 92.19 26 ARG B N 1
ATOM 2404 C CA . ARG B 1 26 ? -26.594 -2.34 -11.148 1 92.19 26 ARG B CA 1
ATOM 2405 C C . ARG B 1 26 ? -25.828 -3.605 -11.523 1 92.19 26 ARG B C 1
ATOM 2407 O O . ARG B 1 26 ? -25.375 -3.75 -12.656 1 92.19 26 ARG B O 1
ATOM 2414 N N . VAL B 1 27 ? -25.625 -4.395 -10.586 1 85.31 27 VAL B N 1
ATOM 2415 C CA . VAL B 1 27 ? -25.078 -5.734 -10.734 1 85.31 27 VAL B CA 1
ATOM 2416 C C . VAL B 1 27 ? -25.969 -6.746 -10.016 1 85.31 27 VAL B C 1
ATOM 2418 O O . VAL B 1 27 ? -26.25 -6.59 -8.828 1 85.31 27 VAL B O 1
ATOM 2421 N N . GLY B 1 28 ? -26.422 -7.762 -10.688 1 87.94 28 GLY B N 1
ATOM 2422 C CA . GLY B 1 28 ? -27.344 -8.734 -10.094 1 87.94 28 GLY B CA 1
ATOM 2423 C C . GLY B 1 28 ? -28.641 -8.109 -9.617 1 87.94 28 GLY B C 1
ATOM 2424 O O . GLY B 1 28 ? -29.156 -8.484 -8.562 1 87.94 28 GLY B O 1
ATOM 2425 N N . GLY B 1 29 ? -29.031 -7.02 -10.258 1 90.19 29 GLY B N 1
ATOM 2426 C CA . GLY B 1 29 ? -30.312 -6.391 -9.961 1 90.19 29 GLY B CA 1
ATOM 2427 C C . GLY B 1 29 ? -30.219 -5.363 -8.844 1 90.19 29 GLY B C 1
ATOM 2428 O O . GLY B 1 29 ? -31.203 -4.68 -8.547 1 90.19 29 GLY B O 1
ATOM 2429 N N . LYS B 1 30 ? -29.125 -5.234 -8.203 1 92.06 30 LYS B N 1
ATOM 2430 C CA . LYS B 1 30 ? -28.938 -4.277 -7.117 1 92.06 30 LYS B CA 1
ATOM 2431 C C . LYS B 1 30 ? -27.953 -3.188 -7.5 1 92.06 30 LYS B C 1
ATOM 2433 O O . LYS B 1 30 ? -26.969 -3.453 -8.203 1 92.06 30 LYS B O 1
ATOM 2438 N N . PRO B 1 31 ? -28.328 -2.012 -6.973 1 94.25 31 PRO B N 1
ATOM 2439 C CA . PRO B 1 31 ? -27.312 -0.979 -7.188 1 94.25 31 PRO B CA 1
ATOM 2440 C C . PRO B 1 31 ? -26.016 -1.271 -6.449 1 94.25 31 PRO B C 1
ATOM 2442 O O . PRO B 1 31 ? -26.031 -1.904 -5.391 1 94.25 31 PRO B O 1
ATOM 2445 N N . LEU B 1 32 ? -24.922 -0.762 -6.988 1 92.81 32 LEU B N 1
ATOM 2446 C CA . LEU B 1 32 ? -23.609 -1.011 -6.395 1 92.81 32 LEU B CA 1
ATOM 2447 C C . LEU B 1 32 ? -23.562 -0.516 -4.953 1 92.81 32 LEU B C 1
ATOM 2449 O O . LEU B 1 32 ? -22.891 -1.111 -4.105 1 92.81 32 LEU B O 1
ATOM 2453 N N . ASN B 1 33 ? -24.266 0.598 -4.652 1 93.69 33 ASN B N 1
ATOM 2454 C CA . ASN B 1 33 ? -24.219 1.156 -3.305 1 93.69 33 ASN B CA 1
ATOM 2455 C C . ASN B 1 33 ? -25.031 0.32 -2.32 1 93.69 33 ASN B C 1
ATOM 2457 O O . ASN B 1 33 ? -25.109 0.659 -1.139 1 93.69 33 ASN B O 1
ATOM 2461 N N . GLY B 1 34 ? -25.641 -0.794 -2.85 1 91.88 34 GLY B N 1
ATOM 2462 C CA . GLY B 1 34 ? -26.312 -1.767 -1.998 1 91.88 34 GLY B CA 1
ATOM 2463 C C . GLY B 1 34 ? -25.5 -3.031 -1.788 1 91.88 34 GLY B C 1
ATOM 2464 O O . GLY B 1 34 ? -25.922 -3.934 -1.062 1 91.88 34 GLY B O 1
ATOM 2465 N N . LEU B 1 35 ? -24.391 -3.092 -2.375 1 90.62 35 LEU B N 1
ATOM 2466 C CA . LEU B 1 35 ? -23.531 -4.273 -2.273 1 90.62 35 LEU B CA 1
ATOM 2467 C C . LEU B 1 35 ? -22.484 -4.094 -1.183 1 90.62 35 LEU B C 1
ATOM 2469 O O . LEU B 1 35 ? -21.625 -3.203 -1.271 1 90.62 35 LEU B O 1
ATOM 2473 N N . PRO B 1 36 ? -22.453 -4.938 -0.172 1 87.88 36 PRO B N 1
ATOM 2474 C CA . PRO B 1 36 ? -21.578 -4.766 0.988 1 87.88 36 PRO B CA 1
ATOM 2475 C C . PRO B 1 36 ? -20.094 -4.711 0.607 1 87.88 36 PRO B C 1
ATOM 2477 O O . PRO B 1 36 ? -19.359 -3.883 1.135 1 87.88 36 PRO B O 1
ATOM 2480 N N . LEU B 1 37 ? -19.672 -5.5 -0.265 1 87.31 37 LEU B N 1
ATOM 2481 C CA . LEU B 1 37 ? -18.266 -5.539 -0.649 1 87.31 37 LEU B CA 1
ATOM 2482 C C . LEU B 1 37 ? -17.828 -4.219 -1.281 1 87.31 37 LEU B C 1
ATOM 2484 O O . LEU B 1 37 ? -16.781 -3.674 -0.94 1 87.31 37 LEU B O 1
ATOM 2488 N N . HIS B 1 38 ? -18.625 -3.779 -2.164 1 91.38 38 HIS B N 1
ATOM 2489 C CA . HIS B 1 38 ? -18.328 -2.51 -2.826 1 91.38 38 HIS B CA 1
ATOM 2490 C C . HIS B 1 38 ? -18.297 -1.361 -1.824 1 91.38 38 HIS B C 1
ATOM 2492 O O . HIS B 1 38 ? -17.359 -0.569 -1.811 1 91.38 38 HIS B O 1
ATOM 2498 N N . MET B 1 39 ? -19.281 -1.342 -0.979 1 91.5 39 MET B N 1
ATOM 2499 C CA . MET B 1 39 ? -19.406 -0.241 -0.029 1 91.5 39 MET B CA 1
ATOM 2500 C C . MET B 1 39 ? -18.266 -0.277 0.995 1 91.5 39 MET B C 1
ATOM 2502 O O . MET B 1 39 ? -17.797 0.769 1.439 1 91.5 39 MET B O 1
ATOM 2506 N N . HIS B 1 40 ? -17.859 -1.417 1.317 1 89.44 40 HIS B N 1
ATOM 2507 C CA . HIS B 1 40 ? -16.75 -1.532 2.262 1 89.44 40 HIS B CA 1
ATOM 2508 C C . HIS B 1 40 ? -15.477 -0.95 1.682 1 89.44 40 HIS B C 1
ATOM 2510 O O . HIS B 1 40 ? -14.797 -0.151 2.336 1 89.44 40 HIS B O 1
ATOM 2516 N N . SER B 1 41 ? -15.172 -1.333 0.5 1 92.06 41 SER B N 1
ATOM 2517 C CA . SER B 1 41 ? -13.969 -0.831 -0.153 1 92.06 41 SER B CA 1
ATOM 2518 C C . SER B 1 41 ? -14.047 0.678 -0.364 1 92.06 41 SER B C 1
ATOM 2520 O O . SER B 1 41 ? -13.07 1.393 -0.128 1 92.06 41 SER B O 1
ATOM 2522 N N . LEU B 1 42 ? -15.18 1.111 -0.76 1 94.38 42 LEU B N 1
ATOM 2523 C CA . LEU B 1 42 ? -15.375 2.539 -0.987 1 94.38 42 LEU B CA 1
ATOM 2524 C C . LEU B 1 42 ? -15.25 3.318 0.318 1 94.38 42 LEU B C 1
ATOM 2526 O O . LEU B 1 42 ? -14.641 4.391 0.35 1 94.38 42 LEU B O 1
ATOM 2530 N N . SER B 1 43 ? -15.797 2.762 1.369 1 92.94 43 SER B N 1
ATOM 2531 C CA . SER B 1 43 ? -15.75 3.43 2.664 1 92.94 43 SER B CA 1
ATOM 2532 C C . SER B 1 43 ? -14.312 3.555 3.172 1 92.94 43 SER B C 1
ATOM 2534 O O . SER B 1 43 ? -13.961 4.543 3.818 1 92.94 43 SER B O 1
ATOM 2536 N N . LYS B 1 44 ? -13.484 2.592 2.885 1 91.94 44 LYS B N 1
ATOM 2537 C CA . LYS B 1 44 ? -12.086 2.658 3.281 1 91.94 44 LYS B CA 1
ATOM 2538 C C . LYS B 1 44 ? -11.375 3.82 2.594 1 91.94 44 LYS B C 1
ATOM 2540 O O . LYS B 1 44 ? -10.594 4.543 3.227 1 91.94 44 LYS B O 1
ATOM 2545 N N . SER B 1 45 ? -11.648 3.943 1.367 1 95.56 45 SER B N 1
ATOM 2546 C CA . SER B 1 45 ? -11.047 5.051 0.633 1 95.56 45 SER B CA 1
ATOM 2547 C C . SER B 1 45 ? -11.547 6.395 1.15 1 95.56 45 SER B C 1
ATOM 2549 O O . SER B 1 45 ? -10.766 7.34 1.288 1 95.56 45 SER B O 1
ATOM 2551 N N . HIS B 1 46 ? -12.828 6.453 1.493 1 94.88 46 HIS B N 1
ATOM 2552 C CA . HIS B 1 46 ? -13.398 7.672 2.049 1 94.88 46 HIS B CA 1
ATOM 2553 C C . HIS B 1 46 ? -12.773 8.016 3.396 1 94.88 46 HIS B C 1
ATOM 2555 O O . HIS B 1 46 ? -12.492 9.18 3.68 1 94.88 46 HIS B O 1
ATOM 2561 N N . MET B 1 47 ? -12.562 6.98 4.133 1 94.25 47 MET B N 1
ATOM 2562 C CA . MET B 1 47 ? -11.977 7.188 5.453 1 94.25 47 MET B CA 1
ATOM 2563 C C . MET B 1 47 ? -10.562 7.738 5.336 1 94.25 47 MET B C 1
ATOM 2565 O O . MET B 1 47 ? -10.203 8.695 6.027 1 94.25 47 MET B O 1
ATOM 2569 N N . SER B 1 48 ? -9.82 7.172 4.473 1 96.5 48 SER B N 1
ATOM 2570 C CA . SER B 1 48 ? -8.461 7.648 4.258 1 96.5 48 SER B CA 1
ATOM 2571 C C . SER B 1 48 ? -8.453 9.078 3.742 1 96.5 48 SER B C 1
ATOM 2573 O O . SER B 1 48 ? -7.625 9.898 4.168 1 96.5 48 SER B O 1
ATOM 2575 N N . TYR B 1 49 ? -9.375 9.344 2.898 1 96.62 49 TYR B N 1
ATOM 2576 C CA . TYR B 1 49 ? -9.477 10.688 2.338 1 96.62 49 TYR B CA 1
ATOM 2577 C C . TYR B 1 49 ? -9.766 11.711 3.43 1 96.62 49 TYR B C 1
ATOM 2579 O O . TYR B 1 49 ? -9.094 12.742 3.51 1 96.62 49 TYR B O 1
ATOM 2587 N N . LYS B 1 50 ? -10.711 11.43 4.262 1 94.06 50 LYS B N 1
ATOM 2588 C CA . LYS B 1 50 ? -11.086 12.344 5.332 1 94.06 50 LYS B CA 1
ATOM 2589 C C . LYS B 1 50 ? -9.93 12.547 6.312 1 94.06 50 LYS B C 1
ATOM 2591 O O . LYS B 1 50 ? -9.711 13.664 6.789 1 94.06 50 LYS B O 1
ATOM 2596 N N . ALA B 1 51 ? -9.242 11.453 6.551 1 96.38 51 ALA B N 1
ATOM 2597 C CA . ALA B 1 51 ? -8.094 11.547 7.445 1 96.38 51 ALA B CA 1
ATOM 2598 C C . ALA B 1 51 ? -7.02 12.469 6.871 1 96.38 51 ALA B C 1
ATOM 2600 O O . ALA B 1 51 ? -6.465 13.305 7.582 1 96.38 51 ALA B O 1
ATOM 2601 N N . ARG B 1 52 ? -6.758 12.359 5.598 1 97.44 52 ARG B N 1
ATOM 2602 C CA . ARG B 1 52 ? -5.723 13.18 4.98 1 97.44 52 ARG B CA 1
ATOM 2603 C C . ARG B 1 52 ? -6.207 14.609 4.781 1 97.44 52 ARG B C 1
ATOM 2605 O O . ARG B 1 52 ? -5.418 15.555 4.867 1 97.44 52 ARG B O 1
ATOM 2612 N N . LEU B 1 53 ? -7.527 14.82 4.605 1 93.38 53 LEU B N 1
ATOM 2613 C CA . LEU B 1 53 ? -8.094 16.156 4.473 1 93.38 53 LEU B CA 1
ATOM 2614 C C . LEU B 1 53 ? -7.941 16.938 5.77 1 93.38 53 LEU B C 1
ATOM 2616 O O . LEU B 1 53 ? -7.543 18.109 5.746 1 93.38 53 LEU B O 1
ATOM 2620 N N . ILE B 1 54 ? -8.219 16.297 6.895 1 92.56 54 ILE B N 1
ATOM 2621 C CA . ILE B 1 54 ? -8.117 17 8.164 1 92.56 54 ILE B CA 1
ATOM 2622 C C . ILE B 1 54 ? -6.652 17.359 8.438 1 92.56 54 ILE B C 1
ATOM 2624 O O . ILE B 1 54 ? -6.359 18.391 9.023 1 92.56 54 ILE B O 1
ATOM 2628 N N . LEU B 1 55 ? -5.742 16.484 8.016 1 94.94 55 LEU B N 1
ATOM 2629 C CA . LEU B 1 55 ? -4.316 16.766 8.141 1 94.94 55 LEU B CA 1
ATOM 2630 C C . LEU B 1 55 ? -3.934 18 7.336 1 94.94 55 LEU B C 1
ATOM 2632 O O . LEU B 1 55 ? -3.193 18.859 7.82 1 94.94 55 LEU B O 1
ATOM 2636 N N . LEU B 1 56 ? -4.426 18.078 6.133 1 92.19 56 LEU B N 1
ATOM 2637 C CA . LEU B 1 56 ? -4.121 19.219 5.285 1 92.19 56 LEU B CA 1
ATOM 2638 C C . LEU B 1 56 ? -4.703 20.5 5.871 1 92.19 56 LEU B C 1
ATOM 2640 O O . LEU B 1 56 ? -4.07 21.562 5.816 1 92.19 56 LEU B O 1
ATOM 2644 N N . LEU B 1 57 ? -5.887 20.391 6.418 1 87.12 57 LEU B N 1
ATOM 2645 C CA . LEU B 1 57 ? -6.508 21.547 7.055 1 87.12 57 LEU B CA 1
ATOM 2646 C C . LEU B 1 57 ? -5.699 22 8.273 1 87.12 57 LEU B C 1
ATOM 2648 O O . LEU B 1 57 ? -5.535 23.188 8.508 1 87.12 57 LEU B O 1
ATOM 2652 N N . TYR B 1 58 ? -5.262 21.031 8.992 1 89.75 58 TYR B N 1
ATOM 2653 C CA . TYR B 1 58 ? -4.41 21.344 10.141 1 89.75 58 TYR B CA 1
ATOM 2654 C C . TYR B 1 58 ? -3.137 22.047 9.695 1 89.75 58 TYR B C 1
ATOM 2656 O O . TYR B 1 58 ? -2.75 23.062 10.281 1 89.75 58 TYR B O 1
ATOM 2664 N N . LEU B 1 59 ? -2.502 21.562 8.664 1 89.38 59 LEU B N 1
ATOM 2665 C CA . LEU B 1 59 ? -1.287 22.156 8.117 1 89.38 59 LEU B CA 1
ATOM 2666 C C . LEU B 1 59 ? -1.546 23.578 7.641 1 89.38 59 LEU B C 1
ATOM 2668 O O . LEU B 1 59 ? -0.743 24.469 7.895 1 89.38 59 LEU B O 1
ATOM 2672 N N . SER B 1 60 ? -2.635 23.781 6.984 1 84 60 SER B N 1
ATOM 2673 C CA . SER B 1 60 ? -3.006 25.109 6.492 1 84 60 SER B CA 1
ATOM 2674 C C . SER B 1 60 ? -3.244 26.078 7.645 1 84 60 SER B C 1
ATOM 2676 O O . SER B 1 60 ? -2.902 27.266 7.547 1 84 60 SER B O 1
ATOM 2678 N N . SER B 1 61 ? -3.799 25.516 8.695 1 84.06 61 SER B N 1
ATOM 2679 C CA . SER B 1 61 ? -4.055 26.344 9.867 1 84.06 61 SER B CA 1
ATOM 2680 C C . SER B 1 61 ? -2.75 26.812 10.508 1 84.06 61 SER B C 1
ATOM 2682 O O . SER B 1 61 ? -2.654 27.938 10.984 1 84.06 61 SER B O 1
ATOM 2684 N N . ILE B 1 62 ? -1.786 25.938 10.562 1 84.56 62 ILE B N 1
ATOM 2685 C CA . ILE B 1 62 ? -0.483 26.297 11.109 1 84.56 62 ILE B CA 1
ATOM 2686 C C . ILE B 1 62 ? 0.162 27.375 10.234 1 84.56 62 ILE B C 1
ATOM 2688 O O . ILE B 1 62 ? 0.736 28.344 10.742 1 84.56 62 ILE B O 1
ATOM 2692 N N . LEU B 1 63 ? 0.086 27.219 8.945 1 79.56 63 LEU B N 1
ATOM 2693 C CA . LEU B 1 63 ? 0.66 28.172 8 1 79.56 63 LEU B CA 1
ATOM 2694 C C . LEU B 1 63 ? 0.039 29.562 8.18 1 79.56 63 LEU B C 1
ATOM 2696 O O . LEU B 1 63 ? 0.741 30.562 8.117 1 79.56 63 LEU B O 1
ATOM 2700 N N . GLN B 1 64 ? -1.232 29.531 8.383 1 73.12 64 GLN B N 1
ATOM 2701 C CA . GLN B 1 64 ? -1.943 30.797 8.578 1 73.12 64 GLN B CA 1
ATOM 2702 C C . GLN B 1 64 ? -1.521 31.469 9.883 1 73.12 64 GLN B C 1
ATOM 2704 O O . GLN B 1 64 ? -1.401 32.688 9.938 1 73.12 64 GLN B O 1
ATOM 2709 N N . LEU B 1 65 ? -1.306 30.688 10.914 1 73.38 65 LEU B N 1
ATOM 2710 C CA . LEU B 1 65 ? -0.857 31.219 12.195 1 73.38 65 LEU B CA 1
ATOM 2711 C C . LEU B 1 65 ? 0.542 31.812 12.086 1 73.38 65 LEU B C 1
ATOM 2713 O O . LEU B 1 65 ? 0.835 32.844 12.695 1 73.38 65 LEU B O 1
ATOM 2717 N N . ASN B 1 66 ? 1.336 31.109 11.32 1 68.81 66 ASN B N 1
ATOM 2718 C CA . ASN B 1 66 ? 2.699 31.609 11.141 1 68.81 66 ASN B CA 1
ATOM 2719 C C . ASN B 1 66 ? 2.732 32.875 10.305 1 68.81 66 ASN B C 1
ATOM 2721 O O . ASN B 1 66 ? 3.635 33.688 10.453 1 68.81 66 ASN B O 1
ATOM 2725 N N . GLY B 1 67 ? 1.94 32.875 9.188 1 59 67 GLY B N 1
ATOM 2726 C CA . GLY B 1 67 ? 1.887 34.062 8.359 1 59 67 GLY B CA 1
ATOM 2727 C C . GLY B 1 67 ? 1.152 35.219 9.016 1 59 67 GLY B C 1
ATOM 2728 O O . GLY B 1 67 ? 1.391 36.375 8.688 1 59 67 GLY B O 1
ATOM 2729 N N . GLN B 1 68 ? -0.154 34.781 9.43 1 55 68 GLN B N 1
ATOM 2730 C CA . GLN B 1 68 ? -0.983 35.875 9.984 1 55 68 GLN B CA 1
ATOM 2731 C C . GLN B 1 68 ? -0.555 36.219 11.406 1 55 68 GLN B C 1
ATOM 2733 O O . GLN B 1 68 ? -0.169 35.344 12.172 1 55 68 GLN B O 1
ATOM 2738 N N . ARG B 1 69 ? 0.007 37.312 11.586 1 47.28 69 ARG B N 1
ATOM 2739 C CA . ARG B 1 69 ? 0.073 38.094 12.828 1 47.28 69 ARG B CA 1
ATOM 2740 C C . ARG B 1 69 ? -1.09 37.719 13.75 1 47.28 69 ARG B C 1
ATOM 2742 O O . ARG B 1 69 ? -2.059 37.094 13.328 1 47.28 69 ARG B O 1
ATOM 2749 N N . SER B 1 70 ? -1.474 38.312 14.844 1 39.12 70 SER B N 1
ATOM 2750 C CA . SER B 1 70 ? -2.262 38.344 16.062 1 39.12 70 SER B CA 1
ATOM 2751 C C . SER B 1 70 ? -3.717 37.969 15.797 1 39.12 70 SER B C 1
ATOM 2753 O O . SER B 1 70 ? -4.586 38.188 16.641 1 39.12 70 SER B O 1
ATOM 2755 N N . SER B 1 71 ? -4.152 37.688 14.492 1 39.81 71 SER B N 1
ATOM 2756 C CA . SER B 1 71 ? -5.609 37.719 14.555 1 39.81 71 SER B CA 1
ATOM 2757 C C . SER B 1 71 ? -6.156 36.406 15.102 1 39.81 71 SER B C 1
ATOM 2759 O O . SER B 1 71 ? -5.629 35.312 14.789 1 39.81 71 SER B O 1
ATOM 2761 N N . GLY B 1 72 ? -6.824 36.219 16.219 1 39.75 72 GLY B N 1
ATOM 2762 C CA . GLY B 1 72 ? -7.543 35.375 17.188 1 39.75 72 GLY B CA 1
ATOM 2763 C C . GLY B 1 72 ? -8.375 34.312 16.516 1 39.75 72 GLY B C 1
ATOM 2764 O O . GLY B 1 72 ? -9.453 33.969 17.016 1 39.75 72 GLY B O 1
ATOM 2765 N N . ASP B 1 73 ? -8.148 33.938 15.266 1 42.88 73 ASP B N 1
ATOM 2766 C CA . ASP B 1 73 ? -9.25 33.062 14.844 1 42.88 73 ASP B CA 1
ATOM 2767 C C . ASP B 1 73 ? -9.305 31.781 15.672 1 42.88 73 ASP B C 1
ATOM 2769 O O . ASP B 1 73 ? -8.32 31.047 15.75 1 42.88 73 ASP B O 1
ATOM 2773 N N . GLU B 1 74 ? -10.281 31.625 16.531 1 44.56 74 GLU B N 1
ATOM 2774 C CA . GLU B 1 74 ? -10.75 30.641 17.5 1 44.56 74 GLU B CA 1
ATOM 2775 C C . GLU B 1 74 ? -10.742 29.234 16.906 1 44.56 74 GLU B C 1
ATOM 2777 O O . GLU B 1 74 ? -10.508 28.25 17.625 1 44.56 74 GLU B O 1
ATOM 2782 N N . ALA B 1 75 ? -11.148 29.156 15.703 1 44.75 75 ALA B N 1
ATOM 2783 C CA . ALA B 1 75 ? -11.422 27.844 15.117 1 44.75 75 ALA B CA 1
ATOM 2784 C C . ALA B 1 75 ? -10.156 26.984 15.094 1 44.75 75 ALA B C 1
ATOM 2786 O O . ALA B 1 75 ? -10.227 25.766 15.266 1 44.75 75 ALA B O 1
ATOM 2787 N N . LEU B 1 76 ? -8.969 27.578 14.914 1 50.66 76 LEU B N 1
ATOM 2788 C CA . LEU B 1 76 ? -7.664 26.938 14.828 1 50.66 76 LEU B CA 1
ATOM 2789 C C . LEU B 1 76 ? -7.211 26.438 16.188 1 50.66 76 LEU B C 1
ATOM 2791 O O . LEU B 1 76 ? -6.297 25.609 16.281 1 50.66 76 LEU B O 1
ATOM 2795 N N . ARG B 1 77 ? -7.727 27.062 17.234 1 51.78 77 ARG B N 1
ATOM 2796 C CA . ARG B 1 77 ? -7.359 26.719 18.609 1 51.78 77 ARG B CA 1
ATOM 2797 C C . ARG B 1 77 ? -7.668 25.25 18.906 1 51.78 77 ARG B C 1
ATOM 2799 O O . ARG B 1 77 ? -6.969 24.609 19.688 1 51.78 77 ARG B O 1
ATOM 2806 N N . PHE B 1 78 ? -8.672 24.922 18.094 1 51.66 78 PHE B N 1
ATOM 2807 C CA . PHE B 1 78 ? -9.094 23.578 18.422 1 51.66 78 PHE B CA 1
ATOM 2808 C C . PHE B 1 78 ? -8.078 22.547 17.922 1 51.66 78 PHE B C 1
ATOM 2810 O O . PHE B 1 78 ? -8.008 21.438 18.438 1 51.66 78 PHE B O 1
ATOM 2817 N N . CYS B 1 79 ? -7.141 23.062 17.047 1 58.66 79 CYS B N 1
ATOM 2818 C CA . CYS B 1 79 ? -6.258 22.047 16.484 1 58.66 79 CYS B CA 1
ATOM 2819 C C . CYS B 1 79 ? -4.867 22.125 17.094 1 58.66 79 CYS B C 1
ATOM 2821 O O . CYS B 1 79 ? -3.969 21.375 16.703 1 58.66 79 CYS B O 1
ATOM 2823 N N . VAL B 1 80 ? -4.82 23.172 18 1 60.47 80 VAL B N 1
ATOM 2824 C CA . VAL B 1 80 ? -3.492 23.25 18.594 1 60.47 80 VAL B CA 1
ATOM 2825 C C . VAL B 1 80 ? -3.605 23.141 20.109 1 60.47 80 VAL B C 1
ATOM 2827 O O . VAL B 1 80 ? -4.488 23.75 20.719 1 60.47 80 VAL B O 1
ATOM 2830 N N . GLY B 1 81 ? -3.004 22.141 20.656 1 61.28 81 GLY B N 1
ATOM 2831 C CA . GLY B 1 81 ? -3.008 21.906 22.094 1 61.28 81 GLY B CA 1
ATOM 2832 C C . GLY B 1 81 ? -2.668 23.125 22.906 1 61.28 81 GLY B C 1
ATOM 2833 O O . GLY B 1 81 ? -1.896 23.984 22.453 1 61.28 81 GLY B O 1
ATOM 2834 N N . SER B 1 82 ? -3.285 23.125 24.031 1 63.66 82 SER B N 1
ATOM 2835 C CA . SER B 1 82 ? -2.957 24.156 25 1 63.66 82 SER B CA 1
ATOM 2836 C C . SER B 1 82 ? -1.493 24.078 25.422 1 63.66 82 SER B C 1
ATOM 2838 O O . SER B 1 82 ? -0.944 22.984 25.562 1 63.66 82 SER B O 1
ATOM 2840 N N . GLY B 1 83 ? -0.657 25.109 25.281 1 70.06 83 GLY B N 1
ATOM 2841 C CA . GLY B 1 83 ? 0.728 25.156 25.719 1 70.06 83 GLY B CA 1
ATOM 2842 C C . GLY B 1 83 ? 1.722 25.109 24.578 1 70.06 83 GLY B C 1
ATOM 2843 O O . GLY B 1 83 ? 2.93 25.234 24.797 1 70.06 83 GLY B O 1
ATOM 2844 N N . THR B 1 84 ? 1.156 24.844 23.516 1 80.06 84 THR B N 1
ATOM 2845 C CA . THR B 1 84 ? 2.045 24.828 22.359 1 80.06 84 THR B CA 1
ATOM 2846 C C . THR B 1 84 ? 2.592 26.219 22.062 1 80.06 84 THR B C 1
ATOM 2848 O O . THR B 1 84 ? 1.834 27.188 22 1 80.06 84 THR B O 1
ATOM 2851 N N . THR B 1 85 ? 3.883 26.312 22.047 1 84.44 85 THR B N 1
ATOM 2852 C CA . THR B 1 85 ? 4.523 27.594 21.75 1 84.44 85 THR B CA 1
ATOM 2853 C C . THR B 1 85 ? 4.629 27.797 20.25 1 84.44 85 THR B C 1
ATOM 2855 O O . THR B 1 85 ? 4.41 26.875 19.469 1 84.44 85 THR B O 1
ATOM 2858 N N . ALA B 1 86 ? 4.922 29 19.938 1 84.06 86 ALA B N 1
ATOM 2859 C CA . ALA B 1 86 ? 5.148 29.328 18.531 1 84.06 86 ALA B CA 1
ATOM 2860 C C . ALA B 1 86 ? 6.324 28.531 17.969 1 84.06 86 ALA B C 1
ATOM 2862 O O . ALA B 1 86 ? 6.297 28.109 16.812 1 84.06 86 ALA B O 1
ATOM 2863 N N . GLU B 1 87 ? 7.289 28.344 18.828 1 87.69 87 GLU B N 1
ATOM 2864 C CA . GLU B 1 87 ? 8.461 27.594 18.406 1 87.69 87 GLU B CA 1
ATOM 2865 C C . GLU B 1 87 ? 8.109 26.125 18.156 1 87.69 87 GLU B C 1
ATOM 2867 O O . GLU B 1 87 ? 8.617 25.516 17.203 1 87.69 87 GLU B O 1
ATOM 2872 N N . ASP B 1 88 ? 7.23 25.594 18.953 1 88 88 ASP B N 1
ATOM 2873 C CA . ASP B 1 88 ? 6.758 24.234 18.734 1 88 88 ASP B CA 1
ATOM 2874 C C . ASP B 1 88 ? 6.051 24.094 17.391 1 88 88 ASP B C 1
ATOM 2876 O O . ASP B 1 88 ? 6.305 23.141 16.641 1 88 88 ASP B O 1
ATOM 2880 N N . MET B 1 89 ? 5.25 25.078 17.141 1 88.12 89 MET B N 1
ATOM 2881 C CA . MET B 1 89 ? 4.453 25.031 15.922 1 88.12 89 MET B CA 1
ATOM 2882 C C . MET B 1 89 ? 5.344 25.125 14.688 1 88.12 89 MET B C 1
ATOM 2884 O O . MET B 1 89 ? 5.055 24.5 13.664 1 88.12 89 MET B O 1
ATOM 2888 N N . LYS B 1 90 ? 6.395 25.859 14.836 1 90 90 LYS B N 1
ATOM 2889 C CA . LYS B 1 90 ? 7.348 25.953 13.734 1 90 90 LYS B CA 1
ATOM 2890 C C . LYS B 1 90 ? 8.016 24.609 13.461 1 90 90 LYS B C 1
ATOM 2892 O O . LYS B 1 90 ? 8.195 24.234 12.305 1 90 90 LYS B O 1
ATOM 2897 N N . LEU B 1 91 ? 8.383 23.953 14.508 1 92.44 91 LEU B N 1
ATOM 2898 C CA . LEU B 1 91 ? 9.016 22.656 14.375 1 92.44 91 LEU B CA 1
ATOM 2899 C C . LEU B 1 91 ? 8.039 21.641 13.781 1 92.44 91 LEU B C 1
ATOM 2901 O O . LEU B 1 91 ? 8.414 20.844 12.914 1 92.44 91 LEU B O 1
ATOM 2905 N N . VAL B 1 92 ? 6.828 21.703 14.266 1 93.19 92 VAL B N 1
ATOM 2906 C CA . VAL B 1 92 ? 5.801 20.797 13.773 1 93.19 92 VAL B CA 1
ATOM 2907 C C . VAL B 1 92 ? 5.551 21.047 12.289 1 93.19 92 VAL B C 1
ATOM 2909 O O . VAL B 1 92 ? 5.5 20.109 11.492 1 93.19 92 VAL B O 1
ATOM 2912 N N . PHE B 1 93 ? 5.457 22.281 11.93 1 92.25 93 PHE B N 1
ATOM 2913 C CA . PHE B 1 93 ? 5.215 22.656 10.547 1 92.25 93 PHE B CA 1
ATOM 2914 C C . PHE B 1 93 ? 6.355 22.188 9.648 1 92.25 93 PHE B C 1
ATOM 2916 O O . PHE B 1 93 ? 6.125 21.641 8.578 1 92.25 93 PHE B O 1
ATOM 2923 N N . ARG B 1 94 ? 7.531 22.422 10.109 1 93.75 94 ARG B N 1
ATOM 2924 C CA . ARG B 1 94 ? 8.719 22.047 9.352 1 93.75 94 ARG B CA 1
ATOM 2925 C C . ARG B 1 94 ? 8.734 20.547 9.07 1 93.75 94 ARG B C 1
ATOM 2927 O O . ARG B 1 94 ? 9.141 20.109 7.992 1 93.75 94 ARG B O 1
ATOM 2934 N N . TRP B 1 95 ? 8.273 19.781 9.977 1 96.25 95 TRP B N 1
ATOM 2935 C CA . TRP B 1 95 ? 8.266 18.344 9.805 1 96.25 95 TRP B CA 1
ATOM 2936 C C . TRP B 1 95 ? 7.062 17.891 8.977 1 96.25 95 TRP B C 1
ATOM 2938 O O . TRP B 1 95 ? 7.188 17.047 8.086 1 96.25 95 TRP B O 1
ATOM 2948 N N . LEU B 1 96 ? 5.922 18.469 9.25 1 95.75 96 LEU B N 1
ATOM 2949 C CA . LEU B 1 96 ? 4.66 18.031 8.664 1 95.75 96 LEU B CA 1
ATOM 2950 C C . LEU B 1 96 ? 4.648 18.25 7.156 1 95.75 96 LEU B C 1
ATOM 2952 O O . LEU B 1 96 ? 4.062 17.453 6.414 1 95.75 96 LEU B O 1
ATOM 2956 N N . VAL B 1 97 ? 5.23 19.281 6.707 1 95.19 97 VAL B N 1
ATOM 2957 C CA . VAL B 1 97 ? 5.156 19.656 5.297 1 95.19 97 VAL B CA 1
ATOM 2958 C C . VAL B 1 97 ? 5.773 18.547 4.441 1 95.19 97 VAL B C 1
ATOM 2960 O O . VAL B 1 97 ? 5.098 17.969 3.59 1 95.19 97 VAL B O 1
ATOM 2963 N N . PRO B 1 98 ? 7.027 18.188 4.684 1 96.75 98 PRO B N 1
ATOM 2964 C CA . PRO B 1 98 ? 7.586 17.109 3.863 1 96.75 98 PRO B CA 1
ATOM 2965 C C . PRO B 1 98 ? 6.934 15.758 4.141 1 96.75 98 PRO B C 1
ATOM 2967 O O . PRO B 1 98 ? 6.789 14.938 3.23 1 96.75 98 PRO B O 1
ATOM 2970 N N . ALA B 1 99 ? 6.531 15.484 5.348 1 97.5 99 ALA B N 1
ATOM 2971 C CA . ALA B 1 99 ? 5.891 14.227 5.711 1 97.5 99 ALA B CA 1
ATOM 2972 C C . ALA B 1 99 ? 4.562 14.055 4.98 1 97.5 99 ALA B C 1
ATOM 2974 O O . ALA B 1 99 ? 4.293 13 4.398 1 97.5 99 ALA B O 1
ATOM 2975 N N . ALA B 1 100 ? 3.771 15.117 5.02 1 97.31 100 ALA B N 1
ATOM 2976 C CA . ALA B 1 100 ? 2.463 15.078 4.375 1 97.31 100 ALA B CA 1
ATOM 2977 C C . ALA B 1 100 ? 2.602 14.867 2.867 1 97.31 100 ALA B C 1
ATOM 2979 O O . ALA B 1 100 ? 1.895 14.047 2.281 1 97.31 100 ALA B O 1
ATOM 2980 N N . LYS B 1 101 ? 3.471 15.656 2.314 1 96.56 101 LYS B N 1
ATOM 2981 C CA . LYS B 1 101 ? 3.66 15.531 0.872 1 96.56 101 LYS B CA 1
ATOM 2982 C C . LYS B 1 101 ? 4.109 14.125 0.496 1 96.56 101 LYS B C 1
ATOM 2984 O O . LYS B 1 101 ? 3.643 13.562 -0.496 1 96.56 101 LYS B O 1
ATOM 2989 N N . ALA B 1 102 ? 5.008 13.531 1.243 1 96.62 102 ALA B N 1
ATOM 2990 C CA . ALA B 1 102 ? 5.551 12.203 0.971 1 96.62 102 ALA B CA 1
ATOM 2991 C C . ALA B 1 102 ? 4.449 11.148 0.993 1 96.62 102 ALA B C 1
ATOM 2993 O O . ALA B 1 102 ? 4.504 10.172 0.244 1 96.62 102 ALA B O 1
ATOM 2994 N N . VAL B 1 103 ? 3.432 11.352 1.743 1 97.25 103 VAL B N 1
ATOM 2995 C CA . VAL B 1 103 ? 2.445 10.297 1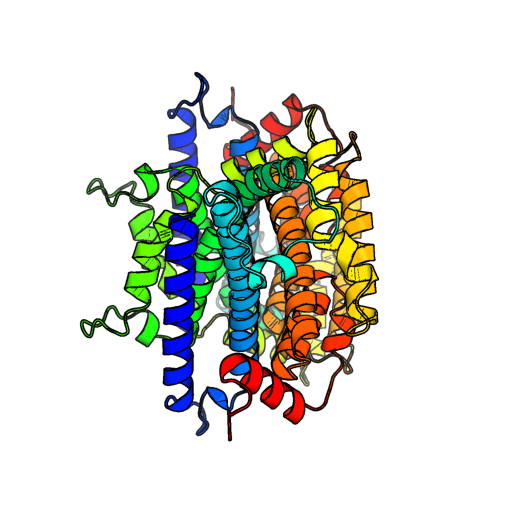.971 1 97.25 103 VAL B CA 1
ATOM 2996 C C . VAL B 1 103 ? 1.18 10.594 1.171 1 97.25 103 VAL B C 1
ATOM 2998 O O . VAL B 1 103 ? 0.669 9.727 0.458 1 97.25 103 VAL B O 1
ATOM 3001 N N . ILE B 1 104 ? 0.708 11.828 1.209 1 97.31 104 ILE B N 1
ATOM 3002 C CA . ILE B 1 104 ? -0.604 12.164 0.669 1 97.31 104 ILE B CA 1
ATOM 3003 C C . ILE B 1 104 ? -0.595 12.008 -0.85 1 97.31 104 ILE B C 1
ATOM 3005 O O . ILE B 1 104 ? -1.531 11.453 -1.427 1 97.31 104 ILE B O 1
ATOM 3009 N N . CYS B 1 105 ? 0.412 12.484 -1.489 1 96.44 105 CYS B N 1
ATOM 3010 C CA . CYS B 1 105 ? 0.425 12.453 -2.947 1 96.44 105 CYS B CA 1
ATOM 3011 C C . CYS B 1 105 ? 0.393 11.023 -3.467 1 96.44 105 CYS B C 1
ATOM 3013 O O . CYS B 1 105 ? -0.382 10.703 -4.371 1 96.44 105 CYS B O 1
ATOM 3015 N N . CYS B 1 106 ? 1.22 10.164 -2.883 1 95.88 106 CYS B N 1
ATOM 3016 C CA . CYS B 1 106 ? 1.231 8.758 -3.295 1 95.88 106 CYS B CA 1
ATOM 3017 C C . CYS B 1 106 ? -0.108 8.094 -3.002 1 95.88 106 CYS B C 1
ATOM 3019 O O . CYS B 1 106 ? -0.669 7.414 -3.861 1 95.88 106 CYS B O 1
ATOM 3021 N N . GLU B 1 107 ? -0.596 8.297 -1.846 1 97 107 GLU B N 1
ATOM 3022 C CA . GLU B 1 107 ? -1.856 7.688 -1.437 1 97 107 GLU B CA 1
ATOM 3023 C C . GLU B 1 107 ? -3.012 8.164 -2.312 1 97 107 GLU B C 1
ATOM 3025 O O . GLU B 1 107 ? -3.885 7.375 -2.682 1 97 107 GLU B O 1
ATOM 3030 N N . ALA B 1 108 ? -3.01 9.445 -2.576 1 97.19 108 ALA B N 1
ATOM 3031 C CA . ALA B 1 108 ? -4.066 10.008 -3.414 1 97.19 108 ALA B CA 1
ATOM 3032 C C . ALA B 1 108 ? -4.055 9.375 -4.805 1 97.19 108 ALA B C 1
ATOM 3034 O O . ALA B 1 108 ? -5.102 8.961 -5.312 1 97.19 108 ALA B O 1
ATOM 3035 N N . VAL B 1 109 ? -2.898 9.266 -5.418 1 96.25 109 VAL B N 1
ATOM 3036 C CA . VAL B 1 109 ? -2.791 8.695 -6.758 1 96.25 109 VAL B CA 1
ATOM 3037 C C . VAL B 1 109 ? -3.275 7.246 -6.738 1 96.25 109 VAL B C 1
ATOM 3039 O O . VAL B 1 109 ? -4.059 6.836 -7.602 1 96.25 109 VAL B O 1
ATOM 3042 N N . ASN B 1 110 ? -2.826 6.496 -5.758 1 95.44 110 ASN B N 1
ATOM 3043 C CA . ASN B 1 110 ? -3.266 5.113 -5.625 1 95.44 110 ASN B CA 1
ATOM 3044 C C . ASN B 1 110 ? -4.781 5.016 -5.488 1 95.44 110 ASN B C 1
ATOM 3046 O O . ASN B 1 110 ? -5.406 4.137 -6.086 1 95.44 110 ASN B O 1
ATOM 3050 N N . ASN B 1 111 ? -5.336 5.859 -4.707 1 96.88 111 ASN B N 1
ATOM 3051 C CA . ASN B 1 111 ? -6.777 5.797 -4.477 1 96.88 111 ASN B CA 1
ATOM 3052 C C . ASN B 1 111 ? -7.559 6.309 -5.684 1 96.88 111 ASN B C 1
ATOM 3054 O O . ASN B 1 111 ? -8.68 5.852 -5.941 1 96.88 111 ASN B O 1
ATOM 3058 N N . ILE B 1 112 ? -7.047 7.273 -6.426 1 96.12 112 ILE B N 1
ATOM 3059 C CA . ILE B 1 112 ? -7.68 7.656 -7.688 1 96.12 112 ILE B CA 1
ATOM 3060 C C . ILE B 1 112 ? -7.723 6.453 -8.625 1 96.12 112 ILE B C 1
ATOM 3062 O O . ILE B 1 112 ? -8.734 6.215 -9.289 1 96.12 112 ILE B O 1
ATOM 3066 N N . GLY B 1 113 ? -6.613 5.691 -8.656 1 94.19 113 GLY B N 1
ATOM 3067 C CA . GLY B 1 113 ? -6.617 4.441 -9.398 1 94.19 113 GLY B CA 1
ATOM 3068 C C . GLY B 1 113 ? -7.688 3.473 -8.938 1 94.19 113 GLY B C 1
ATOM 3069 O O . GLY B 1 113 ? -8.352 2.838 -9.758 1 94.19 113 GLY B O 1
ATOM 3070 N N . LEU B 1 114 ? -7.84 3.352 -7.672 1 94.25 114 LEU B N 1
ATOM 3071 C CA . LEU B 1 114 ? -8.883 2.504 -7.105 1 94.25 114 LEU B CA 1
ATOM 3072 C C . LEU B 1 114 ? -10.266 2.969 -7.555 1 94.25 114 LEU B C 1
ATOM 3074 O O . LEU B 1 114 ? -11.133 2.148 -7.852 1 94.25 114 LEU B O 1
ATOM 3078 N N . CYS B 1 115 ? -10.492 4.273 -7.551 1 95.12 115 CYS B N 1
ATOM 3079 C CA . CYS B 1 115 ? -11.758 4.828 -8.008 1 95.12 115 CYS B CA 1
ATOM 3080 C C . CYS B 1 115 ? -12.031 4.453 -9.461 1 95.12 115 CYS B C 1
ATOM 3082 O O . CYS B 1 115 ? -13.172 4.172 -9.828 1 95.12 115 CYS B O 1
ATOM 3084 N N . MET B 1 116 ? -10.977 4.441 -10.297 1 92.88 116 MET B N 1
ATOM 3085 C CA . MET B 1 116 ? -11.133 3.936 -11.656 1 92.88 116 MET B CA 1
ATOM 3086 C C . MET B 1 116 ? -11.664 2.504 -11.648 1 92.88 116 MET B C 1
ATOM 3088 O O . MET B 1 116 ? -12.555 2.162 -12.43 1 92.88 116 MET B O 1
ATOM 3092 N N . GLY B 1 117 ? -11.125 1.77 -10.781 1 91.38 117 GLY B N 1
ATOM 3093 C CA . GLY B 1 117 ? -11.547 0.385 -10.648 1 91.38 117 GLY B CA 1
ATOM 3094 C C . GLY B 1 117 ? -13 0.243 -10.242 1 91.38 117 GLY B C 1
ATOM 3095 O O . GLY B 1 117 ? -13.711 -0.631 -10.742 1 91.38 117 GLY B O 1
ATOM 3096 N N . PHE B 1 118 ? -13.414 1.104 -9.344 1 93.19 118 PHE B N 1
ATOM 3097 C CA . PHE B 1 118 ? -14.805 1.066 -8.891 1 93.19 118 PHE B CA 1
ATOM 3098 C C . PHE B 1 118 ? -15.758 1.33 -10.047 1 93.19 118 PHE B C 1
ATOM 3100 O O . PHE B 1 118 ? -16.891 0.855 -10.047 1 93.19 118 PHE B O 1
ATOM 3107 N N . LEU B 1 119 ? -15.289 2.02 -11.078 1 91.44 119 LEU B N 1
ATOM 3108 C CA . LEU B 1 119 ? -16.109 2.338 -12.242 1 91.44 119 LEU B CA 1
ATOM 3109 C C . LEU B 1 119 ? -16.016 1.232 -13.289 1 91.44 119 LEU B C 1
ATOM 3111 O O . LEU B 1 119 ? -16.766 1.229 -14.266 1 91.44 119 LEU B O 1
ATOM 3115 N N . GLY B 1 120 ? -15.07 0.33 -13.086 1 87.38 120 GLY B N 1
ATOM 3116 C CA . GLY B 1 120 ? -14.859 -0.721 -14.07 1 87.38 120 GLY B CA 1
ATOM 3117 C C . GLY B 1 120 ? -14.32 -0.205 -15.391 1 87.38 120 GLY B C 1
ATOM 3118 O O . GLY B 1 120 ? -13.398 0.621 -15.406 1 87.38 120 GLY B O 1
ATOM 3119 N N . GLY B 1 121 ? -14.82 -0.724 -16.484 1 81.88 121 GLY B N 1
ATOM 3120 C CA . GLY B 1 121 ? -14.391 -0.324 -17.812 1 81.88 121 GLY B CA 1
ATOM 3121 C C . GLY B 1 121 ? -14.609 1.15 -18.094 1 81.88 121 GLY B C 1
ATOM 3122 O O . GLY B 1 121 ? -13.828 1.774 -18.812 1 81.88 121 GLY B O 1
ATOM 3123 N N . VAL B 1 122 ? -15.68 1.734 -17.5 1 81.88 122 VAL B N 1
ATOM 3124 C CA . VAL B 1 122 ? -16.016 3.143 -17.688 1 81.88 122 VAL B CA 1
ATOM 3125 C C . VAL B 1 122 ? -14.898 4.02 -17.125 1 81.88 122 VAL B C 1
ATOM 3127 O O . VAL B 1 122 ? -14.625 5.102 -17.656 1 81.88 122 VAL B O 1
ATOM 3130 N N . GLY B 1 123 ? -14.258 3.539 -16.109 1 84.56 123 GLY B N 1
ATOM 3131 C CA . GLY B 1 123 ? -13.211 4.309 -15.445 1 84.56 123 GLY B CA 1
ATOM 3132 C C . GLY B 1 123 ? -11.945 4.43 -16.266 1 84.56 123 GLY B C 1
ATOM 3133 O O . GLY B 1 123 ? -11.117 5.309 -16.031 1 84.56 123 GLY B O 1
ATOM 3134 N N . TYR B 1 124 ? -11.781 3.529 -17.141 1 82.81 124 TYR B N 1
ATOM 3135 C CA . TYR B 1 124 ? -10.555 3.516 -17.922 1 82.81 124 TYR B CA 1
ATOM 3136 C C . TYR B 1 124 ? -10.766 4.207 -19.266 1 82.81 124 TYR B C 1
ATOM 3138 O O . TYR B 1 124 ? -9.797 4.598 -19.938 1 82.81 124 TYR B O 1
ATOM 3146 N N . MET B 1 125 ? -12.008 4.328 -19.688 1 76.94 125 MET B N 1
ATOM 3147 C CA . MET B 1 125 ? -12.297 4.922 -20.984 1 76.94 125 MET B CA 1
ATOM 3148 C C . MET B 1 125 ? -12.141 6.438 -20.938 1 76.94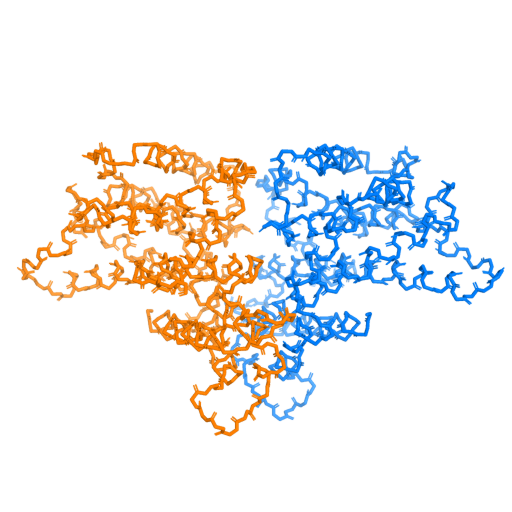 125 MET B C 1
ATOM 3150 O O . MET B 1 125 ? -12.555 7.078 -19.969 1 76.94 125 MET B O 1
ATOM 3154 N N . GLU B 1 126 ? -11.164 6.887 -21.625 1 63.91 126 GLU B N 1
ATOM 3155 C CA . GLU B 1 126 ? -11.039 8.336 -21.75 1 63.91 126 GLU B CA 1
ATOM 3156 C C . GLU B 1 126 ? -12.18 8.922 -22.578 1 63.91 126 GLU B C 1
ATOM 3158 O O . GLU B 1 126 ? -12.234 8.719 -23.797 1 63.91 126 GLU B O 1
ATOM 3163 N N . ASN B 1 127 ? -13.32 8.914 -21.984 1 56.72 127 ASN B N 1
ATOM 3164 C CA . ASN B 1 127 ? -14.43 9.469 -22.75 1 56.72 127 ASN B CA 1
ATOM 3165 C C . ASN B 1 127 ? -14.398 10.992 -22.75 1 56.72 127 ASN B C 1
ATOM 3167 O O . ASN B 1 127 ? -13.82 11.609 -21.859 1 56.72 127 ASN B O 1
ATOM 3171 N N . GLU B 1 128 ? -14.562 11.5 -23.891 1 53.44 128 GLU B N 1
ATOM 3172 C CA . GLU B 1 128 ? -14.617 12.938 -24.156 1 53.44 128 GLU B CA 1
ATOM 3173 C C . GLU B 1 128 ? -15.531 13.648 -23.156 1 53.44 128 GLU B C 1
ATOM 3175 O O . GLU B 1 128 ? -15.531 14.883 -23.078 1 53.44 128 GLU B O 1
ATOM 3180 N N . GLU B 1 129 ? -16.438 12.914 -22.672 1 50.62 129 GLU B N 1
ATOM 3181 C CA . GLU B 1 129 ? -17.25 13.734 -21.766 1 50.62 129 GLU B CA 1
ATOM 3182 C C . GLU B 1 129 ? -16.5 14.016 -20.469 1 50.62 129 GLU B C 1
ATOM 3184 O O . GLU B 1 129 ? -16.078 13.094 -19.766 1 50.62 129 GLU B O 1
ATOM 3189 N N . GLY B 1 130 ? -15.797 15.094 -20.359 1 53.47 130 GLY B N 1
ATOM 3190 C CA . GLY B 1 130 ? -14.836 15.773 -19.5 1 53.47 130 GLY B CA 1
ATOM 3191 C C . GLY B 1 130 ? -15.047 15.508 -18.031 1 53.47 130 GLY B C 1
ATOM 3192 O O . GLY B 1 130 ? -14.086 15.367 -17.266 1 53.47 130 GLY B O 1
ATOM 3193 N N . GLU B 1 131 ? -16.344 15.547 -17.594 1 51.66 131 GLU B N 1
ATOM 3194 C CA . GLU B 1 131 ? -16.625 15.625 -16.156 1 51.66 131 GLU B CA 1
ATOM 3195 C C . GLU B 1 131 ? -16.312 14.305 -15.461 1 51.66 131 GLU B C 1
ATOM 3197 O O . GLU B 1 131 ? -16.062 14.273 -14.258 1 51.66 131 GLU B O 1
ATOM 3202 N N . PHE B 1 132 ? -16.078 13.195 -16.25 1 61.41 132 PHE B N 1
ATOM 3203 C CA . PHE B 1 132 ? -16.016 11.883 -15.625 1 61.41 132 PHE B CA 1
ATOM 3204 C C . PHE B 1 132 ? -14.688 11.203 -15.906 1 61.41 132 PHE B C 1
ATOM 3206 O O . PHE B 1 132 ? -14.508 10.023 -15.609 1 61.41 132 PHE B O 1
ATOM 3213 N N . ASN B 1 133 ? -13.844 12.062 -16.266 1 79.69 133 ASN B N 1
ATOM 3214 C CA . ASN B 1 133 ? -12.688 11.328 -16.766 1 79.69 133 ASN B CA 1
ATOM 3215 C C . ASN B 1 133 ? -11.656 11.078 -15.664 1 79.69 133 ASN B C 1
ATOM 3217 O O . ASN B 1 133 ? -10.68 11.82 -15.547 1 79.69 133 ASN B O 1
ATOM 3221 N N . ILE B 1 134 ? -11.867 10.125 -14.859 1 89.19 134 ILE B N 1
ATOM 3222 C CA . ILE B 1 134 ? -11 9.758 -13.75 1 89.19 134 ILE B CA 1
ATOM 3223 C C . ILE B 1 134 ? -9.656 9.273 -14.281 1 89.19 134 ILE B C 1
ATOM 3225 O O . ILE B 1 134 ? -8.617 9.484 -13.648 1 89.19 134 ILE B O 1
ATOM 3229 N N . ALA B 1 135 ? -9.648 8.789 -15.492 1 88.69 135 ALA B N 1
ATOM 3230 C CA . ALA B 1 135 ? -8.406 8.336 -16.109 1 88.69 135 ALA B CA 1
ATOM 3231 C C . ALA B 1 135 ? -7.453 9.5 -16.344 1 88.69 135 ALA B C 1
ATOM 3233 O O . ALA B 1 135 ? -6.242 9.383 -16.125 1 88.69 135 ALA B O 1
ATOM 3234 N N . ARG B 1 136 ? -8.055 10.578 -16.766 1 86.5 136 ARG B N 1
ATOM 3235 C CA . ARG B 1 136 ? -7.234 11.766 -16.984 1 86.5 136 ARG B CA 1
ATOM 3236 C C . ARG B 1 136 ? -6.68 12.305 -15.672 1 86.5 136 ARG B C 1
ATOM 3238 O O . ARG B 1 136 ? -5.512 12.695 -15.602 1 86.5 136 ARG B O 1
ATOM 3245 N N . LEU B 1 137 ? -7.539 12.375 -14.68 1 88.94 137 LEU B N 1
ATOM 3246 C CA . LEU B 1 137 ? -7.09 12.828 -13.367 1 88.94 137 LEU B CA 1
ATOM 3247 C C . LEU B 1 137 ? -5.957 11.945 -12.852 1 88.94 137 LEU B C 1
ATOM 3249 O O . LEU B 1 137 ? -4.992 12.445 -12.273 1 88.94 137 LEU B O 1
ATOM 3253 N N . TYR B 1 138 ? -6.141 10.656 -13.07 1 92.38 138 TYR B N 1
ATOM 3254 C CA . TYR B 1 138 ? -5.125 9.703 -12.648 1 92.38 138 TYR B CA 1
ATOM 3255 C C . TYR B 1 138 ? -3.783 10 -13.305 1 92.38 138 TYR B C 1
ATOM 3257 O O . TYR B 1 138 ? -2.754 10.07 -12.625 1 92.38 138 TYR B O 1
ATOM 3265 N N . ARG B 1 139 ? -3.793 10.266 -14.539 1 87.31 139 ARG B N 1
ATOM 3266 C CA . ARG B 1 139 ? -2.582 10.586 -15.289 1 87.31 139 ARG B CA 1
ATOM 3267 C C . ARG B 1 139 ? -1.981 11.906 -14.828 1 87.31 139 ARG B C 1
ATOM 3269 O O . ARG B 1 139 ? -0.778 11.992 -14.578 1 87.31 139 ARG B O 1
ATOM 3276 N N . ASP B 1 140 ? -2.814 12.906 -14.648 1 86.31 140 ASP B N 1
ATOM 3277 C CA . ASP B 1 140 ? -2.355 14.242 -14.305 1 86.31 140 ASP B CA 1
ATOM 3278 C C . ASP B 1 140 ? -1.767 14.281 -12.891 1 86.31 140 ASP B C 1
ATOM 3280 O O . ASP B 1 140 ? -0.787 14.984 -12.641 1 86.31 140 ASP B O 1
ATOM 3284 N N . MET B 1 141 ? -2.332 13.492 -12.016 1 92.56 141 MET B N 1
ATOM 3285 C CA . MET B 1 141 ? -1.94 13.57 -10.609 1 92.56 141 MET B CA 1
ATOM 3286 C C . MET B 1 141 ? -0.731 12.688 -10.328 1 92.56 141 MET B C 1
ATOM 3288 O O . MET B 1 141 ? -0.106 12.797 -9.273 1 92.56 141 MET B O 1
ATOM 3292 N N . SER B 1 142 ? -0.36 11.805 -11.289 1 92.62 142 SER B N 1
ATOM 3293 C CA . SER B 1 142 ? 0.757 10.891 -11.086 1 92.62 142 SER B CA 1
ATOM 3294 C C . SER B 1 142 ? 2.074 11.648 -10.953 1 92.62 142 SER B C 1
ATOM 3296 O O . SER B 1 142 ? 3.078 11.086 -10.508 1 92.62 142 SER B O 1
ATOM 3298 N N . ALA B 1 143 ? 2.16 12.961 -11.242 1 90.62 143 ALA B N 1
ATOM 3299 C CA . ALA B 1 143 ? 3.33 13.82 -11.062 1 90.62 143 ALA B CA 1
ATOM 3300 C C . ALA B 1 143 ? 3.502 14.211 -9.602 1 90.62 143 ALA B C 1
ATOM 3302 O O . ALA B 1 143 ? 4.602 14.57 -9.172 1 90.62 143 ALA B O 1
ATOM 3303 N N . GLY B 1 144 ? 2.424 14.156 -8.844 1 92.5 144 GLY B N 1
ATOM 3304 C CA . GLY B 1 144 ? 2.408 14.617 -7.465 1 92.5 144 GLY B CA 1
ATOM 3305 C C . GLY B 1 144 ? 3.529 14.031 -6.629 1 92.5 144 GLY B C 1
ATOM 3306 O O . GLY B 1 144 ? 4.324 14.773 -6.043 1 92.5 144 GLY B O 1
ATOM 3307 N N . PRO B 1 145 ? 3.693 12.688 -6.676 1 94.25 145 PRO B N 1
ATOM 3308 C CA . PRO B 1 145 ? 4.734 12.055 -5.867 1 94.25 145 PRO B CA 1
ATOM 3309 C C . PRO B 1 145 ? 6.145 12.359 -6.371 1 94.25 145 PRO B C 1
ATOM 3311 O O . PRO B 1 145 ? 7.125 12.094 -5.672 1 94.25 145 PRO B O 1
ATOM 3314 N N . ILE B 1 146 ? 6.293 12.992 -7.484 1 92 146 ILE B N 1
ATOM 3315 C CA . ILE B 1 146 ? 7.586 13.117 -8.148 1 92 146 ILE B CA 1
ATOM 3316 C C . ILE B 1 146 ? 8.094 14.547 -8.023 1 92 146 ILE B C 1
ATOM 3318 O O . ILE B 1 146 ? 9.266 14.773 -7.688 1 92 146 ILE B O 1
ATOM 3322 N N . VAL B 1 147 ? 7.254 15.539 -8.242 1 87.31 147 VAL B N 1
ATOM 3323 C CA . VAL B 1 147 ? 7.645 16.938 -8.336 1 87.31 147 VAL B CA 1
ATOM 3324 C C . VAL B 1 147 ? 7.977 17.484 -6.945 1 87.31 147 VAL B C 1
ATOM 3326 O O . VAL B 1 147 ? 7.453 16.984 -5.941 1 87.31 147 VAL B O 1
ATOM 3329 N N . GLU B 1 148 ? 8.844 18.391 -6.871 1 84.88 148 GLU B N 1
ATOM 3330 C CA . GLU B 1 148 ? 9.242 19.094 -5.652 1 84.88 148 GLU B CA 1
ATOM 3331 C C . GLU B 1 148 ? 9.906 18.141 -4.656 1 84.88 148 GLU B C 1
ATOM 3333 O O . GLU B 1 148 ? 9.93 18.406 -3.455 1 84.88 148 GLU B O 1
ATOM 3338 N N . GLY B 1 149 ? 10.422 16.969 -5.113 1 88.69 149 GLY B N 1
ATOM 3339 C CA . GLY B 1 149 ? 11.047 15.938 -4.289 1 88.69 149 GLY B CA 1
ATOM 3340 C C . GLY B 1 149 ? 10.25 14.648 -4.238 1 88.69 149 GLY B C 1
ATOM 3341 O O . GLY B 1 149 ? 9.078 14.656 -3.855 1 88.69 149 GLY B O 1
ATOM 3342 N N . THR B 1 150 ? 10.938 13.578 -4.578 1 91.56 150 THR B N 1
ATOM 3343 C CA . THR B 1 150 ? 10.242 12.297 -4.617 1 91.56 150 THR B CA 1
ATOM 3344 C C . THR B 1 150 ? 9.82 11.867 -3.217 1 91.56 150 THR B C 1
ATOM 3346 O O . THR B 1 150 ? 10.406 12.312 -2.225 1 91.56 150 THR B O 1
ATOM 3349 N N . SER B 1 151 ? 8.773 11.055 -3.135 1 92.12 151 SER B N 1
ATOM 3350 C CA . SER B 1 151 ? 8.211 10.609 -1.866 1 92.12 151 SER B CA 1
ATOM 3351 C C . SER B 1 151 ? 9.273 9.984 -0.973 1 92.12 151 SER B C 1
ATOM 3353 O O . SER B 1 151 ? 9.289 10.219 0.237 1 92.12 151 SER B O 1
ATOM 3355 N N . ASN B 1 152 ? 10.141 9.25 -1.533 1 90.38 152 ASN B N 1
ATOM 3356 C CA . ASN B 1 152 ? 11.164 8.562 -0.742 1 90.38 152 ASN B CA 1
ATOM 3357 C C . ASN B 1 152 ? 12.172 9.547 -0.155 1 90.38 152 ASN B C 1
ATOM 3359 O O . ASN B 1 152 ? 12.586 9.406 0.998 1 90.38 152 ASN B O 1
ATOM 3363 N N . VAL B 1 153 ? 12.625 10.523 -0.917 1 91.5 153 VAL B N 1
ATOM 3364 C CA . VAL B 1 153 ? 13.578 11.531 -0.451 1 91.5 153 VAL B CA 1
ATOM 3365 C C . VAL B 1 153 ? 12.938 12.383 0.642 1 91.5 153 VAL B C 1
ATOM 3367 O O . VAL B 1 153 ? 13.57 12.68 1.656 1 91.5 153 VAL B O 1
ATOM 3370 N N . LEU B 1 154 ? 11.703 12.719 0.416 1 94.88 154 LEU B N 1
ATOM 3371 C CA . LEU B 1 154 ? 11.008 13.555 1.391 1 94.88 154 LEU B CA 1
ATOM 3372 C C . LEU B 1 154 ? 10.773 12.789 2.689 1 94.88 154 LEU B C 1
ATOM 3374 O O . LEU B 1 154 ? 10.852 13.367 3.777 1 94.88 154 LEU B O 1
ATOM 3378 N N . ALA B 1 155 ? 10.445 11.492 2.559 1 95.5 155 ALA B N 1
ATOM 3379 C CA . ALA B 1 155 ? 10.289 10.672 3.758 1 95.5 155 ALA B CA 1
ATOM 3380 C C . ALA B 1 155 ? 11.602 10.578 4.531 1 95.5 155 ALA B C 1
ATOM 3382 O O . ALA B 1 155 ? 11.617 10.695 5.758 1 95.5 155 ALA B O 1
ATOM 3383 N N . ALA B 1 156 ? 12.68 10.414 3.816 1 92.88 156 ALA B N 1
ATOM 3384 C CA . ALA B 1 156 ? 13.992 10.367 4.449 1 92.88 156 ALA B CA 1
ATOM 3385 C C . ALA B 1 156 ? 14.312 11.688 5.145 1 92.88 156 ALA B C 1
ATOM 3387 O O . ALA B 1 156 ? 14.812 11.695 6.27 1 92.88 156 ALA B O 1
ATOM 3388 N N . TYR B 1 157 ? 14.047 12.75 4.488 1 93.25 157 TYR B N 1
ATOM 3389 C CA . TYR B 1 157 ? 14.258 14.078 5.062 1 93.25 157 TYR B CA 1
ATOM 3390 C C . TYR B 1 157 ? 13.453 14.25 6.34 1 93.25 157 TYR B C 1
ATOM 3392 O O . TYR B 1 157 ? 13.961 14.758 7.344 1 93.25 157 TYR B O 1
ATOM 3400 N N . ALA B 1 158 ? 12.203 13.789 6.297 1 94.88 158 ALA B N 1
ATOM 3401 C CA . ALA B 1 158 ? 11.336 13.898 7.465 1 94.88 158 ALA B CA 1
ATOM 3402 C C . ALA B 1 158 ? 11.883 13.094 8.641 1 94.88 158 ALA B C 1
ATOM 3404 O O . ALA B 1 158 ? 11.844 13.539 9.781 1 94.88 158 ALA B O 1
ATOM 3405 N N . VAL B 1 159 ? 12.359 11.93 8.359 1 92.81 159 VAL B N 1
ATOM 3406 C CA . VAL B 1 159 ? 12.914 11.094 9.422 1 92.81 159 VAL B CA 1
ATOM 3407 C C . VAL B 1 159 ? 14.172 11.75 9.992 1 92.81 159 VAL B C 1
ATOM 3409 O O . VAL B 1 159 ? 14.391 11.719 11.211 1 92.81 159 VAL B O 1
ATOM 3412 N N . ASN B 1 160 ? 14.984 12.375 9.148 1 91.06 160 ASN B N 1
ATOM 3413 C CA . ASN B 1 160 ? 16.172 13.086 9.617 1 91.06 160 ASN B CA 1
ATOM 3414 C C . ASN B 1 160 ? 15.82 14.211 10.578 1 91.06 160 ASN B C 1
ATOM 3416 O O . ASN B 1 160 ? 16.562 14.492 11.516 1 91.06 160 ASN B O 1
ATOM 3420 N N . LEU B 1 161 ? 14.719 14.805 10.352 1 92.75 161 LEU B N 1
ATOM 3421 C CA . LEU B 1 161 ? 14.281 15.93 11.18 1 92.75 161 LEU B CA 1
ATOM 3422 C C . LEU B 1 161 ? 13.906 15.453 12.578 1 92.75 161 LEU B C 1
ATOM 3424 O O . LEU B 1 161 ? 13.836 16.25 13.508 1 92.75 161 LEU B O 1
ATOM 3428 N N . ILE B 1 162 ? 13.703 14.125 12.766 1 90.88 162 ILE B N 1
ATOM 3429 C CA . ILE B 1 162 ? 13.281 13.672 14.086 1 90.88 162 ILE B CA 1
ATOM 3430 C C . ILE B 1 162 ? 14.367 12.789 14.695 1 90.88 162 ILE B C 1
ATOM 3432 O O . ILE B 1 162 ? 14.234 12.32 15.828 1 90.88 162 ILE B O 1
ATOM 3436 N N . GLU B 1 163 ? 15.359 12.383 14.086 1 82.56 163 GLU B N 1
ATOM 3437 C CA . GLU B 1 163 ? 16.484 11.625 14.609 1 82.56 163 GLU B CA 1
ATOM 3438 C C . GLU B 1 163 ? 17.672 12.539 14.906 1 82.56 163 GLU B C 1
ATOM 3440 O O . GLU B 1 163 ? 18.484 12.258 15.789 1 82.56 163 GLU B O 1
ATOM 3445 N N . GLY B 1 164 ? 17.938 13.57 14.203 1 70.69 164 GLY B N 1
ATOM 3446 C CA . GLY B 1 164 ? 19.094 14.438 14.328 1 70.69 164 GLY B CA 1
ATOM 3447 C C . GLY B 1 164 ? 19.109 15.227 15.617 1 70.69 164 GLY B C 1
ATOM 3448 O O . GLY B 1 164 ? 18.406 14.891 16.578 1 70.69 164 GLY B O 1
ATOM 3449 N N . ASN B 1 165 ? 20.047 16.078 15.703 1 67.88 165 ASN B N 1
ATOM 3450 C CA . ASN B 1 165 ? 20.328 16.922 16.859 1 67.88 165 ASN B CA 1
ATOM 3451 C C . ASN B 1 165 ? 19.062 17.609 17.375 1 67.88 165 ASN B C 1
ATOM 3453 O O . ASN B 1 165 ? 18.875 17.75 18.594 1 67.88 165 ASN B O 1
ATOM 3457 N N . THR B 1 166 ? 18.219 17.938 16.438 1 73.94 166 THR B N 1
ATOM 3458 C CA . THR B 1 166 ? 16.984 18.609 16.812 1 73.94 166 THR B CA 1
ATOM 3459 C C . THR B 1 166 ? 15.812 17.641 16.844 1 73.94 166 THR B C 1
ATOM 3461 O O . THR B 1 166 ? 14.656 18.062 16.938 1 73.94 166 THR B O 1
ATOM 3464 N N . GLY B 1 167 ? 16.156 16.438 16.703 1 81.38 167 GLY B N 1
ATOM 3465 C CA . GLY B 1 167 ? 15.125 15.422 16.562 1 81.38 167 GLY B CA 1
ATOM 3466 C C . GLY B 1 167 ? 14.25 15.289 17.797 1 81.38 167 GLY B C 1
ATOM 3467 O O . GLY B 1 167 ? 13.016 15.234 17.688 1 81.38 167 GLY B O 1
ATOM 3468 N N . SER B 1 168 ? 14.922 15.43 18.844 1 85.44 168 SER B N 1
ATOM 3469 C CA . SER B 1 168 ? 14.195 15.312 20.094 1 85.44 168 SER B CA 1
ATOM 3470 C C . SER B 1 168 ? 13.234 16.484 20.281 1 85.44 168 SER B C 1
ATOM 3472 O O . SER B 1 168 ? 12.102 16.297 20.75 1 85.44 168 SER B O 1
ATOM 3474 N N . ALA B 1 169 ? 13.688 17.641 19.891 1 91.31 169 ALA B N 1
ATOM 3475 C CA . ALA B 1 169 ? 12.844 18.828 20.016 1 91.31 169 ALA B CA 1
ATOM 3476 C C . ALA B 1 169 ? 11.617 18.734 19.109 1 91.31 169 ALA B C 1
ATOM 3478 O O . ALA B 1 169 ? 10.516 19.109 19.516 1 91.31 169 ALA B O 1
ATOM 3479 N N . THR B 1 170 ? 11.82 18.219 17.969 1 93.44 170 THR B N 1
ATOM 3480 C CA . THR B 1 170 ? 10.719 18.062 17.031 1 93.44 170 THR B CA 1
ATOM 3481 C C . THR B 1 170 ? 9.703 17.047 17.531 1 93.44 170 THR B C 1
ATOM 3483 O O . THR B 1 170 ? 8.492 17.297 17.484 1 93.44 170 THR B O 1
ATOM 3486 N N . LEU B 1 171 ? 10.148 15.961 18.062 1 92.38 171 LEU B N 1
ATOM 3487 C CA . LEU B 1 171 ? 9.25 14.93 18.578 1 92.38 171 LEU B CA 1
ATOM 3488 C C . LEU B 1 171 ? 8.469 15.453 19.781 1 92.38 171 LEU B C 1
ATOM 3490 O O . LEU B 1 171 ? 7.273 15.172 19.922 1 92.38 171 LEU B O 1
ATOM 3494 N N . THR B 1 172 ? 9.164 16.172 20.594 1 91.69 172 THR B N 1
ATOM 3495 C CA . THR B 1 172 ? 8.5 16.766 21.75 1 91.69 172 THR B CA 1
ATOM 3496 C C . THR B 1 172 ? 7.445 17.766 21.312 1 91.69 172 THR B C 1
ATOM 3498 O O . THR B 1 172 ? 6.367 17.844 21.906 1 91.69 172 THR B O 1
ATOM 3501 N N . ALA B 1 173 ? 7.777 18.531 20.328 1 92.81 173 ALA B N 1
ATOM 3502 C CA . ALA B 1 173 ? 6.824 19.516 19.812 1 92.81 173 ALA B CA 1
ATOM 3503 C C . ALA B 1 173 ? 5.582 18.828 19.25 1 92.81 173 ALA B C 1
ATOM 3505 O O . ALA B 1 173 ? 4.457 19.281 19.484 1 92.81 173 ALA B O 1
ATOM 3506 N N . ILE B 1 174 ? 5.777 17.75 18.531 1 92.69 174 ILE B N 1
ATOM 3507 C CA . ILE B 1 174 ? 4.66 16.984 17.984 1 92.69 174 ILE B CA 1
ATOM 3508 C C . 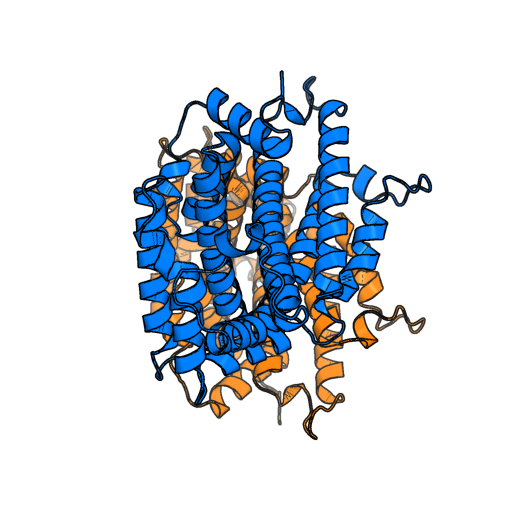ILE B 1 174 ? 3.816 16.422 19.125 1 92.69 174 ILE B C 1
ATOM 3510 O O . ILE B 1 174 ? 2.584 16.484 19.078 1 92.69 174 ILE B O 1
ATOM 3514 N N . ASP B 1 175 ? 4.465 15.914 20.078 1 91.25 175 ASP B N 1
ATOM 3515 C CA . ASP B 1 175 ? 3.785 15.359 21.234 1 91.25 175 ASP B CA 1
ATOM 3516 C C . ASP B 1 175 ? 2.912 16.406 21.922 1 91.25 175 ASP B C 1
ATOM 3518 O O . ASP B 1 175 ? 1.731 16.172 22.172 1 91.25 175 ASP B O 1
ATOM 3522 N N . THR B 1 176 ? 3.428 17.547 22.156 1 90.12 176 THR B N 1
ATOM 3523 C CA . THR B 1 176 ? 2.736 18.625 22.859 1 90.12 176 THR B CA 1
ATOM 3524 C C . THR B 1 176 ? 1.605 19.172 22 1 90.12 176 THR B C 1
ATOM 3526 O O . THR B 1 176 ? 0.483 19.359 22.469 1 90.12 176 THR B O 1
ATOM 3529 N N . ALA B 1 177 ? 1.858 19.359 20.734 1 89 177 ALA B N 1
ATOM 3530 C CA . ALA B 1 177 ? 0.936 20.078 19.859 1 89 177 ALA B CA 1
ATOM 3531 C C . ALA B 1 177 ? -0.235 19.188 19.453 1 89 177 ALA B C 1
ATOM 3533 O O . ALA B 1 177 ? -1.356 19.672 19.281 1 89 177 ALA B O 1
ATOM 3534 N N . VAL B 1 178 ? 0.024 17.891 19.359 1 89.75 178 VAL B N 1
ATOM 3535 C CA . VAL B 1 178 ? -0.98 17.047 18.719 1 89.75 178 VAL B CA 1
ATOM 3536 C C . VAL B 1 178 ? -1.577 16.078 19.719 1 89.75 178 VAL B C 1
ATOM 3538 O O . VAL B 1 178 ? -2.783 15.82 19.719 1 89.75 178 VAL B O 1
ATOM 3541 N N . PHE B 1 179 ? -0.782 15.578 20.656 1 90.31 179 PHE B N 1
ATOM 3542 C CA . PHE B 1 179 ? -1.242 14.422 21.422 1 90.31 179 PHE B CA 1
ATOM 3543 C C . PHE B 1 179 ? -1.548 14.812 22.859 1 90.31 179 PHE B C 1
ATOM 3545 O O . PHE B 1 179 ? -2.357 14.164 23.531 1 90.31 179 PHE B O 1
ATOM 3552 N N . ALA B 1 180 ? -0.968 15.859 23.297 1 85.31 180 ALA B N 1
ATOM 3553 C CA . ALA B 1 180 ? -1.103 16.234 24.703 1 85.31 180 ALA B CA 1
ATOM 3554 C C . ALA B 1 180 ? -2.557 16.516 25.062 1 85.31 180 ALA B C 1
ATOM 3556 O O . ALA B 1 180 ? -3.018 16.188 26.156 1 85.31 180 ALA B O 1
ATOM 3557 N N . HIS B 1 181 ? -3.279 17.047 24.109 1 81 181 HIS B N 1
ATOM 3558 C CA . HIS B 1 181 ? -4.641 17.469 24.422 1 81 181 HIS B CA 1
ATOM 3559 C C . HIS B 1 181 ? -5.594 16.281 24.469 1 81 181 HIS B C 1
ATOM 3561 O O . HIS B 1 181 ? -6.695 16.375 25.016 1 81 181 HIS B O 1
ATOM 3567 N N . LEU B 1 182 ? -5.223 15.125 23.938 1 87.38 182 LEU B N 1
ATOM 3568 C CA . LEU B 1 182 ? -6.09 13.953 23.906 1 87.38 182 LEU B CA 1
ATOM 3569 C C . LEU B 1 182 ? -6.395 13.461 25.312 1 87.38 182 LEU B C 1
ATOM 3571 O O . LEU B 1 182 ? -7.41 12.797 25.531 1 87.38 182 LEU B O 1
ATOM 3575 N N . LYS B 1 183 ? -5.59 13.844 26.234 1 80.12 183 LYS B N 1
ATOM 3576 C CA . LYS B 1 183 ? -5.762 13.398 27.625 1 80.12 183 LYS B CA 1
ATOM 3577 C C . LYS B 1 183 ? -6.934 14.117 28.281 1 80.12 183 LYS B C 1
ATOM 3579 O O . LYS B 1 183 ? -7.531 13.594 29.219 1 80.12 183 LYS B O 1
ATOM 3584 N N . SER B 1 184 ? -7.281 15.234 27.719 1 75.94 184 SER B N 1
ATOM 3585 C CA . SER B 1 184 ? -8.281 16.078 28.375 1 75.94 184 SER B CA 1
ATOM 3586 C C . SER B 1 184 ? -9.664 15.852 27.766 1 75.94 184 SER B C 1
ATOM 3588 O O . SER B 1 184 ? -10.656 16.375 28.281 1 75.94 184 SER B O 1
ATOM 3590 N N . HIS B 1 185 ? -9.719 14.992 26.75 1 77.38 185 HIS B N 1
ATOM 3591 C CA . HIS B 1 185 ? -11.016 14.758 26.125 1 77.38 185 HIS B CA 1
ATOM 3592 C C . HIS B 1 185 ? -11.82 13.719 26.906 1 77.38 185 HIS B C 1
ATOM 3594 O O . HIS B 1 185 ? -11.25 12.922 27.656 1 77.38 185 HIS B O 1
ATOM 3600 N N . ARG B 1 186 ? -13.086 13.852 26.891 1 75.75 186 ARG B N 1
ATOM 3601 C CA . ARG B 1 186 ? -13.93 12.938 27.641 1 75.75 186 ARG B CA 1
ATOM 3602 C C . ARG B 1 186 ? -14.562 11.891 26.734 1 75.75 186 ARG B C 1
ATOM 3604 O O . ARG B 1 186 ? -14.906 10.797 27.188 1 75.75 186 ARG B O 1
ATOM 3611 N N . SER B 1 187 ? -14.664 12.18 25.531 1 81.62 187 SER B N 1
ATOM 3612 C CA . SER B 1 187 ? -15.312 11.242 24.625 1 81.62 187 SER B CA 1
ATOM 3613 C C . SER B 1 187 ? -14.297 10.297 23.984 1 81.62 187 SER B C 1
ATOM 3615 O O . SER B 1 187 ? -13.086 10.547 24.047 1 81.62 187 SER B O 1
ATOM 3617 N N . LEU B 1 188 ? -14.703 9.094 23.578 1 89.81 188 LEU B N 1
ATOM 3618 C CA . LEU B 1 188 ? -13.891 8.133 22.828 1 89.81 188 LEU B CA 1
ATOM 3619 C C . LEU B 1 188 ? -12.656 7.734 23.641 1 89.81 188 LEU B C 1
ATOM 3621 O O . LEU B 1 188 ? -11.531 7.785 23.125 1 89.81 188 LEU B O 1
ATOM 3625 N N . THR B 1 189 ? -12.867 7.371 24.875 1 90.25 189 THR B N 1
ATOM 3626 C CA . THR B 1 189 ? -11.82 7.082 25.859 1 90.25 189 THR B CA 1
ATOM 3627 C C . THR B 1 189 ? -10.922 5.949 25.375 1 90.25 189 THR B C 1
ATOM 3629 O O . THR B 1 189 ? -9.695 6.047 25.438 1 90.25 189 THR B O 1
ATOM 3632 N N . LEU B 1 190 ? -11.562 4.957 24.875 1 89.88 190 LEU B N 1
ATOM 3633 C CA . LEU B 1 190 ? -10.789 3.811 24.406 1 89.88 190 LEU B CA 1
ATOM 3634 C C . LEU B 1 190 ? -9.891 4.203 23.25 1 89.88 190 LEU B C 1
ATOM 3636 O O . LEU B 1 190 ? -8.711 3.844 23.219 1 89.88 190 LEU B O 1
ATOM 3640 N N . GLU B 1 191 ? -10.445 4.879 22.281 1 91.69 191 GLU B N 1
ATOM 3641 C CA . GLU B 1 191 ? -9.703 5.305 21.109 1 91.69 191 GLU B CA 1
ATOM 3642 C C . GLU B 1 191 ? -8.531 6.207 21.484 1 91.69 191 GLU B C 1
ATOM 3644 O O . GLU B 1 191 ? -7.434 6.07 20.938 1 91.69 191 GLU B O 1
ATOM 3649 N N . ARG B 1 192 ? -8.766 7.074 22.438 1 92.88 192 ARG B N 1
ATOM 3650 C CA . ARG B 1 192 ? -7.707 7.965 22.906 1 92.88 192 ARG B CA 1
ATOM 3651 C C . ARG B 1 192 ? -6.574 7.176 23.547 1 92.88 192 ARG B C 1
ATOM 3653 O O . ARG B 1 192 ? -5.398 7.461 23.312 1 92.88 192 ARG B O 1
ATOM 3660 N N . LYS B 1 193 ? -6.926 6.227 24.344 1 93.12 193 LYS B N 1
ATOM 3661 C CA . LYS B 1 193 ? -5.93 5.383 25 1 93.12 193 LYS B CA 1
ATOM 3662 C C . LYS B 1 193 ? -5.086 4.633 23.969 1 93.12 193 LYS B C 1
ATOM 3664 O O . LYS B 1 193 ? -3.863 4.551 24.109 1 93.12 193 LYS B O 1
ATOM 3669 N N . LEU B 1 194 ? -5.758 4.156 22.953 1 92.81 194 LEU B N 1
ATOM 3670 C CA . LEU B 1 194 ? -5.066 3.412 21.906 1 92.81 194 LEU B CA 1
ATOM 3671 C C . LEU B 1 194 ? -4.078 4.305 21.156 1 92.81 194 LEU B C 1
ATOM 3673 O O . LEU B 1 194 ? -2.953 3.889 20.875 1 92.81 194 LEU B O 1
ATOM 3677 N N . ILE B 1 195 ? -4.469 5.496 20.875 1 94.94 195 ILE B N 1
ATOM 3678 C CA . ILE B 1 195 ? -3.613 6.441 20.172 1 94.94 195 ILE B CA 1
ATOM 3679 C C . ILE B 1 195 ? -2.381 6.754 21.016 1 94.94 195 ILE B C 1
ATOM 3681 O O . ILE B 1 195 ? -1.251 6.695 20.531 1 94.94 195 ILE B O 1
ATOM 3685 N N . LEU B 1 196 ? -2.605 7.012 22.312 1 94.44 196 LEU B N 1
ATOM 3686 C CA . LEU B 1 196 ? -1.522 7.414 23.203 1 94.44 196 LEU B CA 1
ATOM 3687 C C . LEU B 1 196 ? -0.542 6.27 23.422 1 94.44 196 LEU B C 1
ATOM 3689 O O . LEU B 1 196 ? 0.671 6.48 23.453 1 94.44 196 LEU B O 1
ATOM 3693 N N . GLU B 1 197 ? -1.06 5.129 23.5 1 93.62 197 GLU B N 1
ATOM 3694 C CA . GLU B 1 197 ? -0.196 3.959 23.656 1 93.62 197 GLU B CA 1
ATOM 3695 C C . GLU B 1 197 ? 0.629 3.721 22.391 1 93.62 197 GLU B C 1
ATOM 3697 O O . GLU B 1 197 ? 1.828 3.443 22.469 1 93.62 197 GLU B O 1
ATOM 3702 N N . SER B 1 198 ? -0.018 3.834 21.266 1 93.75 198 SER B N 1
ATOM 3703 C CA . SER B 1 198 ? 0.681 3.65 20 1 93.75 198 SER B CA 1
ATOM 3704 C C . SER B 1 198 ? 1.749 4.719 19.797 1 93.75 198 SER B C 1
ATOM 3706 O O . SER B 1 198 ? 2.85 4.426 19.328 1 93.75 198 SER B O 1
ATOM 3708 N N . TRP B 1 199 ? 1.394 5.906 20.156 1 94.12 199 TRP B N 1
ATOM 3709 C CA . TRP B 1 199 ? 2.346 7.004 20.031 1 94.12 199 TRP B CA 1
ATOM 3710 C C . TRP B 1 199 ? 3.539 6.801 20.953 1 94.12 199 TRP B C 1
ATOM 3712 O O . TRP B 1 199 ? 4.688 7.016 20.562 1 94.12 199 TRP B O 1
ATOM 3722 N N . SER B 1 200 ? 3.289 6.352 22.172 1 92.81 200 SER B N 1
ATOM 3723 C CA . SER B 1 200 ? 4.355 6.094 23.125 1 92.81 200 SER B CA 1
ATOM 3724 C C . SER B 1 200 ? 5.301 5.004 22.625 1 92.81 200 SER B C 1
ATOM 3726 O O . SER B 1 200 ? 6.52 5.137 22.734 1 92.81 200 SER B O 1
ATOM 3728 N N . ARG B 1 201 ? 4.766 4.023 22.047 1 90.38 201 ARG B N 1
ATOM 3729 C CA . ARG B 1 201 ? 5.57 2.941 21.484 1 90.38 201 ARG B CA 1
ATOM 3730 C C . ARG B 1 201 ? 6.418 3.434 20.312 1 90.38 201 ARG B C 1
ATOM 3732 O O . ARG B 1 201 ? 7.594 3.082 20.203 1 90.38 201 ARG B O 1
ATOM 3739 N N . LEU B 1 202 ? 5.816 4.199 19.516 1 90.25 202 LEU B N 1
ATOM 3740 C CA . LEU B 1 202 ? 6.52 4.715 18.344 1 90.25 202 LEU B CA 1
ATOM 3741 C C . LEU B 1 202 ? 7.664 5.633 18.766 1 90.25 202 LEU B C 1
ATOM 3743 O O . LEU B 1 202 ? 8.75 5.582 18.172 1 90.25 202 LEU B O 1
ATOM 3747 N N . LYS B 1 203 ? 7.445 6.434 19.766 1 88.69 203 LYS B N 1
ATOM 3748 C CA . LYS B 1 203 ? 8.492 7.324 20.266 1 88.69 203 LYS B CA 1
ATOM 3749 C C . LYS B 1 203 ? 9.688 6.527 20.766 1 88.69 203 LYS B C 1
ATOM 3751 O O . LYS B 1 203 ? 10.836 6.918 20.562 1 88.69 203 LYS B O 1
ATOM 3756 N N . LEU B 1 204 ? 9.43 5.434 21.391 1 86.56 204 LEU B N 1
ATOM 3757 C CA . LEU B 1 204 ? 10.508 4.582 21.906 1 86.56 204 LEU B CA 1
ATOM 3758 C C . LEU B 1 204 ? 11.336 4.016 20.75 1 86.56 204 LEU B C 1
ATOM 3760 O O . LEU B 1 204 ? 12.562 3.98 20.828 1 86.56 204 LEU B O 1
ATOM 3764 N N . VAL B 1 205 ? 10.648 3.648 19.719 1 84.5 205 VAL B N 1
ATOM 3765 C CA . VAL B 1 205 ? 11.328 3.086 18.562 1 84.5 205 VAL B CA 1
ATOM 3766 C C . VAL B 1 205 ? 12.164 4.168 17.875 1 84.5 205 VAL B C 1
ATOM 3768 O O . VAL B 1 205 ? 13.305 3.92 17.484 1 84.5 205 VAL B O 1
ATOM 3771 N N . LEU B 1 206 ? 11.648 5.336 17.781 1 84.75 206 LEU B N 1
ATOM 3772 C CA . LEU B 1 206 ? 12.312 6.434 17.094 1 84.75 206 LEU B CA 1
ATOM 3773 C C . LEU B 1 206 ? 13.508 6.941 17.891 1 84.75 206 LEU B C 1
ATOM 3775 O O . LEU B 1 206 ? 14.438 7.523 17.312 1 84.75 206 LEU B O 1
ATOM 3779 N N . SER B 1 207 ? 13.477 6.676 19.172 1 82 207 SER B N 1
ATOM 3780 C CA . SER B 1 207 ? 14.562 7.129 20.047 1 82 207 SER B CA 1
ATOM 3781 C C . SER B 1 207 ? 15.641 6.059 20.188 1 82 207 SER B C 1
ATOM 3783 O O . SER B 1 207 ? 16.703 6.309 20.781 1 82 207 SER B O 1
ATOM 3785 N N . ASP B 1 208 ? 15.328 4.93 19.672 1 79.19 208 ASP B N 1
ATOM 3786 C CA . ASP B 1 208 ? 16.297 3.838 19.734 1 79.19 208 ASP B CA 1
ATOM 3787 C C . ASP B 1 208 ? 17.406 4.031 18.703 1 79.19 208 ASP B C 1
ATOM 3789 O O . ASP B 1 208 ? 17.188 3.85 17.5 1 79.19 208 ASP B O 1
ATOM 3793 N N . SER B 1 209 ? 18.609 4.371 19.047 1 75.69 209 SER B N 1
ATOM 3794 C CA . SER B 1 209 ? 19.75 4.684 18.188 1 75.69 209 SER B CA 1
ATOM 3795 C C . SER B 1 209 ? 20.266 3.434 17.484 1 75.69 209 SER B C 1
ATOM 3797 O O . SER B 1 209 ? 21.047 3.529 16.531 1 75.69 209 SER B O 1
ATOM 3799 N N . SER B 1 210 ? 19.859 2.295 17.969 1 73.06 210 SER B N 1
ATOM 3800 C CA . SER B 1 210 ? 20.328 1.046 17.375 1 73.06 210 SER B CA 1
ATOM 3801 C C . SER B 1 210 ? 19.562 0.723 16.094 1 73.06 210 SER B C 1
ATOM 3803 O O . SER B 1 210 ? 19.984 -0.144 15.32 1 73.06 210 SER B O 1
ATOM 3805 N N . ILE B 1 211 ? 18.531 1.474 15.875 1 71.5 211 ILE B N 1
ATOM 3806 C CA . ILE B 1 211 ? 17.688 1.211 14.711 1 71.5 211 ILE B CA 1
ATOM 3807 C C . ILE B 1 211 ? 18.016 2.207 13.602 1 71.5 211 ILE B C 1
ATOM 3809 O O . ILE B 1 211 ? 18.172 3.402 13.859 1 71.5 211 ILE B O 1
ATOM 3813 N N . GLU B 1 212 ? 18.281 1.701 12.43 1 75.31 212 GLU B N 1
ATOM 3814 C CA . GLU B 1 212 ? 18.391 2.574 11.266 1 75.31 212 GLU B CA 1
ATOM 3815 C C . GLU B 1 212 ? 17.016 2.879 10.672 1 75.31 212 GLU B C 1
ATOM 3817 O O . GLU B 1 212 ? 16.453 2.055 9.961 1 75.31 212 GLU B O 1
ATOM 3822 N N . HIS B 1 213 ? 16.625 4.043 10.828 1 77.12 213 HIS B N 1
ATOM 3823 C CA . HIS B 1 213 ? 15.242 4.391 10.484 1 77.12 213 HIS B CA 1
ATOM 3824 C C . HIS B 1 213 ? 15.141 4.824 9.023 1 77.12 213 HIS B C 1
ATOM 3826 O O . HIS B 1 213 ? 14.055 4.781 8.438 1 77.12 213 HIS B O 1
ATOM 3832 N N . ILE B 1 214 ? 16.25 5.129 8.516 1 79.19 214 ILE B N 1
ATOM 3833 C CA . ILE B 1 214 ? 16.219 5.77 7.203 1 79.19 214 ILE B CA 1
ATOM 3834 C C . ILE B 1 214 ? 15.742 4.766 6.152 1 79.19 214 ILE B C 1
ATOM 3836 O O . ILE B 1 214 ? 15.055 5.137 5.199 1 79.19 214 ILE B O 1
ATOM 3840 N N . GLN B 1 215 ? 16.047 3.492 6.359 1 76.25 215 GLN B N 1
ATOM 3841 C CA . GLN B 1 215 ? 15.672 2.467 5.387 1 76.25 215 GLN B CA 1
ATOM 3842 C C . GLN B 1 215 ? 14.172 2.195 5.422 1 76.25 215 GLN B C 1
ATOM 3844 O O . GLN B 1 215 ? 13.609 1.646 4.473 1 76.25 215 GLN B O 1
ATOM 3849 N N . THR B 1 216 ? 13.555 2.627 6.535 1 81.75 216 THR B N 1
ATOM 3850 C CA . THR B 1 216 ? 12.117 2.445 6.676 1 81.75 216 THR B CA 1
ATOM 3851 C C . THR B 1 216 ? 11.414 3.789 6.863 1 81.75 216 THR B C 1
ATOM 3853 O O . THR B 1 216 ? 10.391 3.871 7.539 1 81.75 216 THR B O 1
ATOM 3856 N N . ALA B 1 217 ? 12 4.754 6.277 1 90.25 217 ALA B N 1
ATOM 3857 C CA . ALA B 1 217 ? 11.531 6.121 6.492 1 90.25 217 ALA B CA 1
ATOM 3858 C C . ALA B 1 217 ? 10.07 6.277 6.078 1 90.25 217 ALA B C 1
ATOM 3860 O O . ALA B 1 217 ? 9.273 6.875 6.809 1 90.25 217 ALA B O 1
ATOM 3861 N N . GLU B 1 218 ? 9.711 5.668 5.008 1 90.12 218 GLU B N 1
ATOM 3862 C CA . GLU B 1 218 ? 8.352 5.812 4.496 1 90.12 218 GLU B CA 1
ATOM 3863 C C . GLU B 1 218 ? 7.328 5.242 5.477 1 90.12 218 GLU B C 1
ATOM 3865 O O . GLU B 1 218 ? 6.293 5.859 5.73 1 90.12 218 GLU B O 1
ATOM 3870 N N . SER B 1 219 ? 7.645 4.125 6.004 1 88.5 219 SER B N 1
ATOM 3871 C CA . SER B 1 219 ? 6.734 3.469 6.938 1 88.5 219 SER B CA 1
ATOM 3872 C C . SER B 1 219 ? 6.598 4.27 8.227 1 88.5 219 SER B C 1
ATOM 3874 O O . SER B 1 219 ? 5.492 4.414 8.758 1 88.5 219 SER B O 1
ATOM 3876 N N . PHE B 1 220 ? 7.695 4.797 8.68 1 90.5 220 PHE B N 1
ATOM 3877 C CA . PHE B 1 220 ? 7.668 5.574 9.906 1 90.5 220 PHE B CA 1
ATOM 3878 C C . PHE B 1 220 ? 6.879 6.863 9.719 1 90.5 220 PHE B C 1
ATOM 3880 O O . PHE B 1 220 ? 6.043 7.215 10.562 1 90.5 220 PHE B O 1
ATOM 3887 N N . VAL B 1 221 ? 7.137 7.492 8.633 1 95.5 221 VAL B N 1
ATOM 3888 C CA . VAL B 1 221 ? 6.473 8.766 8.367 1 95.5 221 VAL B CA 1
ATOM 3889 C C . VAL B 1 221 ? 4.969 8.539 8.227 1 95.5 221 VAL B C 1
ATOM 3891 O O . VAL B 1 221 ? 4.168 9.281 8.805 1 95.5 221 VAL B O 1
ATOM 3894 N N . ARG B 1 222 ? 4.617 7.473 7.559 1 95.69 222 ARG B N 1
ATOM 3895 C CA . ARG B 1 222 ? 3.205 7.152 7.395 1 95.69 222 ARG B CA 1
ATOM 3896 C C . ARG B 1 222 ? 2.551 6.855 8.742 1 95.69 222 ARG B C 1
ATOM 3898 O O . ARG B 1 222 ? 1.448 7.332 9.023 1 95.69 222 ARG B O 1
ATOM 3905 N N . HIS B 1 223 ? 3.221 6.152 9.523 1 94.19 223 HIS B N 1
ATOM 3906 C CA . HIS B 1 223 ? 2.668 5.777 10.82 1 94.19 223 HIS B CA 1
ATOM 3907 C C . HIS B 1 223 ? 2.469 7 11.711 1 94.19 223 HIS B C 1
ATOM 3909 O O . HIS B 1 223 ? 1.431 7.137 12.359 1 94.19 223 HIS B O 1
ATOM 3915 N N . ILE B 1 224 ? 3.416 7.848 11.742 1 95.69 224 ILE B N 1
ATOM 3916 C CA . ILE B 1 224 ? 3.303 9.07 12.531 1 95.69 224 ILE B CA 1
ATOM 3917 C C . ILE B 1 224 ? 2.119 9.898 12.039 1 95.69 224 ILE B C 1
ATOM 3919 O O . ILE B 1 224 ? 1.291 10.352 12.828 1 95.69 224 ILE B O 1
ATOM 3923 N N . LEU B 1 225 ? 2.033 10.008 10.734 1 97.75 225 LEU B N 1
ATOM 3924 C CA . LEU B 1 225 ? 0.945 10.797 10.156 1 97.75 225 LEU B CA 1
ATOM 3925 C C . LEU B 1 225 ? -0.406 10.156 10.461 1 97.75 225 LEU B C 1
ATOM 3927 O O . LEU B 1 225 ? -1.387 10.859 10.719 1 97.75 225 LEU B O 1
ATOM 3931 N N . ASP B 1 226 ? -0.451 8.852 10.391 1 97.56 226 ASP B N 1
ATOM 3932 C CA . ASP B 1 226 ? -1.69 8.148 10.711 1 97.56 226 ASP B CA 1
ATOM 3933 C C . ASP B 1 226 ? -2.141 8.445 12.133 1 97.56 226 ASP B C 1
ATOM 3935 O O . ASP B 1 226 ? -3.326 8.672 12.383 1 97.56 226 ASP B O 1
ATOM 3939 N N . LEU B 1 227 ? -1.25 8.461 13.031 1 96.56 227 LEU B N 1
ATOM 3940 C CA . LEU B 1 227 ? -1.574 8.742 14.43 1 96.56 227 LEU B CA 1
ATOM 3941 C C . LEU B 1 227 ? -1.975 10.203 14.602 1 96.56 227 LEU B C 1
ATOM 3943 O O . LEU B 1 227 ? -2.879 10.516 15.383 1 96.56 227 LEU B O 1
ATOM 3947 N N . ILE B 1 228 ? -1.276 11.086 13.93 1 96.19 228 ILE B N 1
ATOM 3948 C CA . ILE B 1 228 ? -1.645 12.492 13.977 1 96.19 228 ILE B CA 1
ATOM 3949 C C . ILE B 1 228 ? -3.072 12.672 13.461 1 96.19 228 ILE B C 1
ATOM 3951 O O . ILE B 1 228 ? -3.877 13.367 14.086 1 96.19 228 ILE B O 1
ATOM 3955 N N . CYS B 1 229 ? -3.377 11.992 12.375 1 96.69 229 CYS B N 1
ATOM 3956 C CA . CYS B 1 229 ? -4.73 12.055 11.836 1 96.69 229 CYS B CA 1
ATOM 3957 C C . CYS B 1 229 ? -5.742 11.516 12.836 1 96.69 229 CYS B C 1
ATOM 3959 O O . CYS B 1 229 ? -6.828 12.078 12.992 1 96.69 229 CYS B O 1
ATOM 3961 N N . ALA B 1 230 ? -5.387 10.453 13.453 1 95.69 230 ALA B N 1
ATOM 3962 C CA . ALA B 1 230 ? -6.266 9.875 14.469 1 95.69 230 ALA B CA 1
ATOM 3963 C C . ALA B 1 230 ? -6.562 10.891 15.578 1 95.69 230 ALA B C 1
ATOM 3965 O O . ALA B 1 230 ? -7.715 11.07 15.969 1 95.69 230 ALA B O 1
ATOM 3966 N N . ALA B 1 231 ? -5.582 11.555 16.047 1 93.88 231 ALA B N 1
ATOM 3967 C CA . ALA B 1 231 ? -5.734 12.555 17.094 1 93.88 231 ALA B CA 1
ATOM 3968 C C . ALA B 1 231 ? -6.605 13.719 16.625 1 93.88 231 ALA B C 1
ATOM 3970 O O . ALA B 1 231 ? -7.477 14.18 17.375 1 93.88 231 ALA B O 1
ATOM 3971 N N . LEU B 1 232 ? -6.375 14.148 15.438 1 92.25 232 LEU B N 1
ATOM 3972 C CA . LEU B 1 232 ? -7.129 15.273 14.906 1 92.25 232 LEU B CA 1
ATOM 3973 C C . LEU B 1 232 ? -8.602 14.906 14.719 1 92.25 232 LEU B C 1
ATOM 3975 O O . LEU B 1 232 ? -9.484 15.734 14.969 1 92.25 232 LEU B O 1
ATOM 3979 N N . LEU B 1 233 ? -8.812 13.688 14.281 1 91.81 233 LEU B N 1
ATOM 3980 C CA . LEU B 1 233 ? -10.188 13.242 14.078 1 91.81 233 LEU B CA 1
ATOM 3981 C C . LEU B 1 233 ? -10.93 13.148 15.406 1 91.81 233 LEU B C 1
ATOM 3983 O O . LEU B 1 233 ? -12.109 13.484 15.484 1 91.81 233 LEU B O 1
ATOM 3987 N N . ILE B 1 234 ? -10.273 12.688 16.422 1 91.25 234 ILE B N 1
ATOM 3988 C CA . ILE B 1 234 ? -10.875 12.609 17.75 1 91.25 234 ILE B CA 1
ATOM 3989 C C . ILE B 1 234 ? -11.227 14.016 18.234 1 91.25 234 ILE B C 1
ATOM 3991 O O . ILE B 1 234 ? -12.305 14.234 18.781 1 91.25 234 ILE B O 1
ATOM 3995 N N . THR B 1 235 ? -10.305 14.914 18.047 1 87.25 235 THR B N 1
ATOM 3996 C CA . THR B 1 235 ? -10.531 16.297 18.469 1 87.25 235 THR B CA 1
ATOM 3997 C C . THR B 1 235 ? -11.711 16.891 17.703 1 87.25 235 THR B C 1
ATOM 3999 O O . THR B 1 235 ? -12.539 17.594 18.297 1 87.25 235 THR B O 1
ATOM 4002 N N . ASP B 1 236 ? -11.758 16.609 16.438 1 84.31 236 ASP B N 1
ATOM 4003 C CA . ASP B 1 236 ? -12.852 17.109 15.609 1 84.31 236 ASP B CA 1
ATOM 4004 C C . ASP B 1 236 ? -14.188 16.516 16.062 1 84.31 236 ASP B C 1
ATOM 4006 O O . ASP B 1 236 ? -15.203 17.219 16.094 1 84.31 236 ASP B O 1
ATOM 4010 N N . ALA B 1 237 ? -14.203 15.234 16.312 1 85.75 237 ALA B N 1
ATOM 4011 C CA . ALA B 1 237 ? -15.414 14.562 16.766 1 85.75 237 ALA B CA 1
ATOM 4012 C C . ALA B 1 237 ? -15.875 15.102 18.125 1 85.75 237 ALA B C 1
ATOM 4014 O O . ALA B 1 237 ? -17.078 15.141 18.406 1 85.75 237 ALA B O 1
ATOM 4015 N N . GLY B 1 238 ? -14.992 15.438 18.984 1 79.5 238 GLY B N 1
ATOM 4016 C CA . GLY B 1 238 ? -15.305 15.93 20.328 1 79.5 238 GLY B CA 1
ATOM 4017 C C . GLY B 1 238 ? -15.883 17.328 20.328 1 79.5 238 GLY B C 1
ATOM 4018 O O . GLY B 1 238 ? -16.484 17.766 21.312 1 79.5 238 GLY B O 1
ATOM 4019 N N . ARG B 1 239 ? -15.773 18.016 19.281 1 75.88 239 ARG B N 1
ATOM 4020 C CA . ARG B 1 239 ? -16.25 19.406 19.234 1 75.88 239 ARG B CA 1
ATOM 4021 C C . ARG B 1 239 ? -17.781 19.453 19.25 1 75.88 239 ARG B C 1
ATOM 4023 O O . ARG B 1 239 ? -18.359 20.266 19.969 1 75.88 239 ARG B O 1
ATOM 4030 N N . ASP B 1 240 ? -18.422 18.625 18.453 1 72.94 240 ASP B N 1
ATOM 4031 C CA . ASP B 1 240 ? -19.875 18.75 18.344 1 72.94 240 ASP B CA 1
ATOM 4032 C C . ASP B 1 240 ? -20.547 17.391 18.578 1 72.94 240 ASP B C 1
ATOM 4034 O O . ASP B 1 240 ? -21.781 17.281 18.453 1 72.94 240 ASP B O 1
ATOM 4038 N N . ASP B 1 241 ? -19.875 16.422 18.984 1 72.69 241 ASP B N 1
ATOM 4039 C CA . ASP B 1 241 ? -20.375 15.078 19.25 1 72.69 241 ASP B CA 1
ATOM 4040 C C . ASP B 1 241 ? -21.234 14.578 18.078 1 72.69 241 ASP B C 1
ATOM 4042 O O . ASP B 1 241 ? -22.328 14.031 18.297 1 72.69 241 ASP B O 1
ATOM 4046 N N . ASP B 1 242 ? -20.844 15.016 16.891 1 77.5 242 ASP B N 1
ATOM 4047 C CA . ASP B 1 242 ? -21.5 14.508 15.695 1 77.5 242 ASP B CA 1
ATOM 4048 C C . ASP B 1 242 ? -21.312 13 15.555 1 77.5 242 ASP B C 1
ATOM 4050 O O . ASP B 1 242 ? -20.172 12.516 15.578 1 77.5 242 ASP B O 1
ATOM 4054 N N . GLY B 1 243 ? -22.406 12.305 15.477 1 79.06 243 GLY B N 1
ATOM 4055 C CA . GLY B 1 243 ? -22.391 10.859 15.414 1 79.06 243 GLY B CA 1
ATOM 4056 C C . GLY B 1 243 ? -21.547 10.312 14.281 1 79.06 243 GLY B C 1
ATOM 4057 O O . GLY B 1 243 ? -20.781 9.359 14.461 1 79.06 243 GLY B O 1
ATOM 4058 N N . GLU B 1 244 ? -21.594 10.953 13.133 1 79.56 244 GLU B N 1
ATOM 4059 C CA . GLU B 1 244 ? -20.828 10.516 11.977 1 79.56 244 GLU B CA 1
ATOM 4060 C C . GLU B 1 244 ? -19.328 10.711 12.203 1 79.56 244 GLU B C 1
ATOM 4062 O O . GLU B 1 244 ? -18.531 9.828 11.898 1 79.56 244 GLU B O 1
ATOM 4067 N N . ALA B 1 245 ? -19.031 11.867 12.766 1 85.06 245 ALA B N 1
ATOM 4068 C CA . ALA B 1 245 ? -17.625 12.172 13.031 1 85.06 245 ALA B CA 1
ATOM 4069 C C . ALA B 1 245 ? -17.047 11.203 14.047 1 85.06 245 ALA B C 1
ATOM 4071 O O . ALA B 1 245 ? -15.891 10.773 13.914 1 85.06 245 ALA B O 1
ATOM 4072 N N . CYS B 1 246 ? -17.859 10.859 15 1 87.62 246 CYS B N 1
ATOM 4073 C CA . CYS B 1 246 ? -17.406 9.93 16.031 1 87.62 246 CYS B CA 1
ATOM 4074 C C . CYS B 1 246 ? -17.172 8.539 15.43 1 87.62 246 CYS B C 1
ATOM 4076 O O . CYS B 1 246 ? -16.172 7.891 15.742 1 87.62 246 CYS B O 1
ATOM 4078 N N . GLU B 1 247 ? -18.062 8.227 14.578 1 84.38 247 GLU B N 1
ATOM 4079 C CA . GLU B 1 247 ? -17.922 6.914 13.945 1 84.38 247 GLU B CA 1
ATOM 4080 C C . GLU B 1 247 ? -16.672 6.859 13.07 1 84.38 247 GLU B C 1
ATOM 4082 O O . GLU B 1 247 ? -15.953 5.859 13.062 1 84.38 247 GLU B O 1
ATOM 4087 N N . PHE B 1 248 ? -16.438 7.883 12.367 1 88.12 248 PHE B N 1
ATOM 4088 C CA . PHE B 1 248 ? -15.258 7.973 11.523 1 88.12 248 PHE B CA 1
ATOM 4089 C C . PHE B 1 248 ? -13.992 7.887 12.359 1 88.12 248 PHE B C 1
ATOM 4091 O O . PHE B 1 248 ? -13.07 7.133 12.023 1 88.12 248 PHE B O 1
ATOM 4098 N N . ALA B 1 249 ? -13.969 8.594 13.406 1 91.75 249 ALA B N 1
ATOM 4099 C CA . ALA B 1 249 ? -12.797 8.617 14.281 1 91.75 249 ALA B CA 1
ATOM 4100 C C . ALA B 1 249 ? -12.531 7.246 14.883 1 91.75 249 ALA B C 1
ATOM 4102 O O . ALA B 1 249 ? -11.391 6.773 14.898 1 91.75 249 ALA B O 1
ATOM 4103 N N . LYS B 1 250 ? -13.57 6.641 15.305 1 89.62 250 LYS B N 1
ATOM 4104 C CA . LYS B 1 250 ? -13.445 5.312 15.906 1 89.62 250 LYS B CA 1
ATOM 4105 C C . LYS B 1 250 ? -12.852 4.316 14.914 1 89.62 250 LYS B C 1
ATOM 4107 O O . LYS B 1 250 ? -11.898 3.604 15.234 1 89.62 250 LYS B O 1
ATOM 4112 N N . ARG B 1 251 ? -13.344 4.328 13.742 1 87.69 251 ARG B N 1
ATOM 4113 C CA . ARG B 1 251 ? -12.906 3.367 12.734 1 87.69 251 ARG B CA 1
ATOM 4114 C C . ARG B 1 251 ? -11.469 3.637 12.305 1 87.69 251 ARG B C 1
ATOM 4116 O O . ARG B 1 251 ? -10.695 2.703 12.102 1 87.69 251 ARG B O 1
ATOM 4123 N N . TRP B 1 252 ? -11.172 4.832 12.117 1 92.94 252 TRP B N 1
ATOM 4124 C CA . TRP B 1 252 ? -9.805 5.18 11.734 1 92.94 252 TRP B CA 1
ATOM 4125 C C . TRP B 1 252 ? -8.812 4.742 12.812 1 92.94 252 TRP B C 1
ATOM 4127 O O . TRP B 1 252 ? -7.781 4.141 12.5 1 92.94 252 TRP B O 1
ATOM 4137 N N . VAL B 1 253 ? -9.133 4.969 14.094 1 92.94 253 VAL B N 1
ATOM 4138 C CA . VAL B 1 253 ? -8.242 4.641 15.203 1 92.94 253 VAL B CA 1
ATOM 4139 C C . VAL B 1 253 ? -8.047 3.127 15.273 1 92.94 253 VAL B C 1
ATOM 4141 O O . VAL B 1 253 ? -6.926 2.646 15.453 1 92.94 253 VAL B O 1
ATOM 4144 N N . LEU B 1 254 ? -9.125 2.49 15.062 1 86 254 LEU B N 1
ATOM 4145 C CA . LEU B 1 254 ? -9.039 1.035 15.125 1 86 254 LEU B CA 1
ATOM 4146 C C . LEU B 1 254 ? -8.18 0.494 13.992 1 86 254 LEU B C 1
ATOM 4148 O O . LEU B 1 254 ? -7.414 -0.456 14.18 1 86 254 LEU B O 1
ATOM 4152 N N . GLN B 1 255 ? -8.273 1.084 12.891 1 83.94 255 GLN B N 1
ATOM 4153 C CA . GLN B 1 255 ? -7.488 0.656 11.742 1 83.94 255 GLN B CA 1
ATOM 4154 C C . GLN B 1 255 ? -6.008 0.962 11.945 1 83.94 255 GLN B C 1
ATOM 4156 O O . GLN B 1 255 ? -5.152 0.121 11.664 1 83.94 255 GLN B O 1
ATOM 4161 N N . VAL B 1 256 ? -5.695 2.088 12.43 1 90 256 VAL B N 1
ATOM 4162 C CA . VAL B 1 256 ? -4.32 2.568 12.5 1 90 256 VAL B CA 1
ATOM 4163 C C . VAL B 1 256 ? -3.611 1.928 13.695 1 90 256 VAL B C 1
ATOM 4165 O O . VAL B 1 256 ? -2.402 1.688 13.648 1 90 256 VAL B O 1
ATOM 4168 N N . CYS B 1 257 ? -4.301 1.585 14.742 1 86.38 257 CYS B N 1
ATOM 4169 C CA . CYS B 1 257 ? -3.691 1.045 15.953 1 86.38 257 CYS B CA 1
ATOM 4170 C C . CYS B 1 257 ? -3.789 -0.476 15.984 1 86.38 257 CYS B C 1
ATOM 4172 O O . CYS B 1 257 ? -3.357 -1.112 16.953 1 86.38 257 CYS B O 1
ATOM 4174 N N . GLY B 1 258 ? -4.145 -1.126 14.766 1 70.94 258 GLY B N 1
ATOM 4175 C CA . GLY B 1 258 ? -4.148 -2.574 14.625 1 70.94 258 GLY B CA 1
ATOM 4176 C C . GLY B 1 258 ? -5.16 -3.26 15.523 1 70.94 258 GLY B C 1
ATOM 4177 O O . GLY B 1 258 ? -4.996 -4.43 15.867 1 70.94 258 GLY B O 1
ATOM 4178 N N . ALA B 1 259 ? -5.969 -2.66 16.016 1 56.84 259 ALA B N 1
ATOM 4179 C CA . ALA B 1 259 ? -6.988 -3.27 16.875 1 56.84 259 ALA B CA 1
ATOM 4180 C C . ALA B 1 259 ? -8.211 -3.672 16.047 1 56.84 259 ALA B C 1
ATOM 4182 O O . ALA B 1 259 ? -9.352 -3.48 16.484 1 56.84 259 ALA B O 1
ATOM 4183 N N . THR B 1 260 ? -7.891 -4.172 14.82 1 52.41 260 THR B N 1
ATOM 4184 C CA . THR B 1 260 ? -8.977 -4.422 13.875 1 52.41 260 THR B CA 1
ATOM 4185 C C . THR B 1 260 ? -9.812 -5.613 14.328 1 52.41 260 THR B C 1
ATOM 4187 O O . THR B 1 260 ? -10.922 -5.828 13.82 1 52.41 260 THR B O 1
ATOM 4190 N N . GLU B 1 261 ? -9.195 -6.445 15.148 1 51.75 261 GLU B N 1
ATOM 4191 C CA . GLU B 1 261 ? -9.977 -7.574 15.641 1 51.75 261 GLU B CA 1
ATOM 4192 C C . GLU B 1 261 ? -11.328 -7.117 16.188 1 51.75 261 GLU B C 1
ATOM 4194 O O . GLU B 1 261 ? -12.312 -7.848 16.109 1 51.75 261 GLU B O 1
ATOM 4199 N N . HIS B 1 262 ? -11.336 -6.008 16.672 1 47.69 262 HIS B N 1
ATOM 4200 C CA . HIS B 1 262 ? -12.57 -5.52 17.266 1 47.69 262 HIS B CA 1
ATOM 4201 C C . HIS B 1 262 ? -13.594 -5.148 16.188 1 47.69 262 HIS B C 1
ATOM 4203 O O . HIS B 1 262 ? -14.805 -5.254 16.422 1 47.69 262 HIS B O 1
ATOM 4209 N N . TYR B 1 263 ? -13.195 -4.672 15.102 1 47.44 263 TYR B N 1
ATOM 4210 C CA . TYR B 1 263 ? -14.109 -4.223 14.062 1 47.44 263 TYR B CA 1
ATOM 4211 C C . TYR B 1 263 ? -14.578 -5.391 13.195 1 47.44 263 TYR B C 1
ATOM 4213 O O . TYR B 1 263 ? -15.68 -5.363 12.648 1 47.44 263 TYR B O 1
ATOM 4221 N N . TYR B 1 264 ? -13.734 -6.406 13.148 1 52.47 264 TYR B N 1
ATOM 4222 C CA . TYR B 1 264 ? -14.062 -7.441 12.164 1 52.47 264 TYR B CA 1
ATOM 4223 C C . TYR B 1 264 ? -14.781 -8.609 12.828 1 52.47 264 TYR B C 1
ATOM 4225 O O . TYR B 1 264 ? -14.922 -9.68 12.227 1 52.47 264 TYR B O 1
ATOM 4233 N N . LYS B 1 265 ? -15.062 -8.336 14.102 1 52.56 265 LYS B N 1
ATOM 4234 C CA . LYS B 1 265 ? -15.961 -9.344 14.641 1 52.56 265 LYS B CA 1
ATOM 4235 C C . LYS B 1 265 ? -17.25 -9.43 13.828 1 52.56 265 LYS B C 1
ATOM 4237 O O . LYS B 1 265 ? -17.719 -8.43 13.289 1 52.56 265 LYS B O 1
ATOM 4242 N N . LYS B 1 266 ? -17.609 -10.648 13.406 1 54.38 266 LYS B N 1
ATOM 4243 C CA . LYS B 1 266 ? -18.797 -10.93 12.602 1 54.38 266 LYS B CA 1
ATOM 4244 C C . LYS B 1 266 ? -20 -10.117 13.102 1 54.38 266 LYS B C 1
ATOM 4246 O O . LYS B 1 266 ? -20.516 -10.367 14.195 1 54.38 266 LYS B O 1
ATOM 4251 N N . VAL B 1 267 ? -19.875 -8.805 13.188 1 48.03 267 VAL B N 1
ATOM 4252 C CA . VAL B 1 267 ? -21.094 -8.062 13.477 1 48.03 267 VAL B CA 1
ATOM 4253 C C . VAL B 1 267 ? -22.109 -8.289 12.359 1 48.03 267 VAL B C 1
ATOM 4255 O O . VAL B 1 267 ? -21.75 -8.602 11.227 1 48.03 267 VAL B O 1
ATOM 4258 N N . GLU B 1 268 ? -23.422 -8.312 12.625 1 54.28 268 GLU B N 1
ATOM 4259 C CA . GLU B 1 268 ? -24.547 -8.5 11.711 1 54.28 268 GLU B CA 1
ATOM 4260 C C . GLU B 1 268 ? -24.391 -7.66 10.445 1 54.28 268 GLU B C 1
ATOM 4262 O O . GLU B 1 268 ? -24.016 -6.484 10.516 1 54.28 268 GLU B O 1
ATOM 4267 N N . VAL B 1 269 ? -24.266 -8.344 9.289 1 56.25 269 VAL B N 1
ATOM 4268 C CA . VAL B 1 269 ? -24.078 -7.895 7.91 1 56.25 269 VAL B CA 1
ATOM 4269 C C . VAL B 1 269 ? -24.891 -6.617 7.668 1 56.25 269 VAL B C 1
ATOM 4271 O O . VAL B 1 269 ? -24.359 -5.637 7.141 1 56.25 269 VAL B O 1
ATOM 4274 N N . PRO B 1 270 ? -26.203 -6.535 8.094 1 59.28 270 PRO B N 1
ATOM 4275 C CA . PRO B 1 270 ? -26.969 -5.332 7.762 1 59.28 270 PRO B CA 1
ATOM 4276 C C . PRO B 1 270 ? -26.438 -4.078 8.453 1 59.28 270 PRO B C 1
ATOM 4278 O O . PRO B 1 270 ? -26.406 -3 7.855 1 59.28 270 PRO B O 1
ATOM 4281 N N . GLY B 1 271 ? -25.875 -4.188 9.461 1 72.88 271 GLY B N 1
ATOM 4282 C CA . GLY B 1 271 ? -25.359 -3.043 10.203 1 72.88 271 GLY B CA 1
ATOM 4283 C C . GLY B 1 271 ? -24.062 -2.504 9.633 1 72.88 271 GLY B C 1
ATOM 4284 O O . GLY B 1 271 ? -23.891 -1.288 9.523 1 72.88 271 GLY B O 1
ATOM 4285 N N . LYS B 1 272 ? -23.328 -3.307 9.039 1 77.56 272 LYS B N 1
ATOM 4286 C CA . LYS B 1 272 ? -22.047 -2.885 8.492 1 77.56 272 LYS B CA 1
ATOM 4287 C C . LYS B 1 272 ? -22.234 -2.143 7.172 1 77.56 272 LYS B C 1
ATOM 4289 O O . LYS B 1 272 ? -21.547 -1.15 6.91 1 77.56 272 LYS B O 1
ATOM 4294 N N . LEU B 1 273 ? -23.156 -2.711 6.418 1 86.56 273 LEU B N 1
ATOM 4295 C CA . LEU B 1 273 ? -23.453 -2.043 5.156 1 86.56 273 LEU B CA 1
ATOM 4296 C C . LEU B 1 273 ? -23.953 -0.622 5.395 1 86.56 273 LEU B C 1
ATOM 4298 O O . LEU B 1 273 ? -23.484 0.32 4.742 1 86.56 273 LEU B O 1
ATOM 4302 N N . LEU B 1 274 ? -24.828 -0.512 6.34 1 86 274 LEU B N 1
ATOM 4303 C CA . LEU B 1 274 ? -25.375 0.802 6.645 1 86 274 LEU B CA 1
ATOM 4304 C C . LEU B 1 274 ? -24.297 1.754 7.129 1 86 274 LEU B C 1
ATOM 4306 O O . LEU B 1 274 ? -24.281 2.928 6.75 1 86 274 LEU B O 1
ATOM 4310 N N . LEU B 1 275 ? -23.422 1.254 7.84 1 84.44 275 LEU B N 1
ATOM 4311 C CA . LEU B 1 275 ? -22.328 2.078 8.352 1 84.44 275 LEU B CA 1
ATOM 4312 C C . LEU B 1 275 ? -21.406 2.531 7.227 1 84.44 275 LEU B C 1
ATOM 4314 O O . LEU B 1 275 ? -21.016 3.697 7.176 1 84.44 275 LEU B O 1
ATOM 4318 N N . ASP B 1 276 ? -21.094 1.637 6.375 1 89.12 276 ASP B N 1
ATOM 4319 C CA . ASP B 1 276 ? -20.25 1.972 5.23 1 89.12 276 ASP B CA 1
ATOM 4320 C C . ASP B 1 276 ? -20.938 2.994 4.324 1 89.12 276 ASP B C 1
ATOM 4322 O O . ASP B 1 276 ? -20.281 3.908 3.811 1 89.12 276 ASP B O 1
ATOM 4326 N N . GLN B 1 277 ? -22.234 2.816 4.203 1 90.94 277 GLN B N 1
ATOM 4327 C CA . GLN B 1 277 ? -23 3.758 3.395 1 90.94 277 GLN B CA 1
ATOM 4328 C C . GLN B 1 277 ? -23 5.148 4.023 1 90.94 277 GLN B C 1
ATOM 4330 O O . GLN B 1 277 ? -22.844 6.152 3.322 1 90.94 277 GLN B O 1
ATOM 4335 N N . LYS B 1 278 ? -23.094 5.18 5.254 1 88.06 278 LYS B N 1
ATOM 4336 C CA . LYS B 1 278 ? -23.109 6.461 5.957 1 88.06 278 LYS B CA 1
ATOM 4337 C C . LYS B 1 278 ? -21.75 7.156 5.848 1 88.06 278 LYS B C 1
ATOM 4339 O O . LYS B 1 278 ? -21.688 8.383 5.742 1 88.06 278 LYS B O 1
ATOM 4344 N N . LEU B 1 279 ? -20.75 6.406 5.859 1 88.25 279 LEU B N 1
ATOM 4345 C CA . LEU B 1 279 ? -19.406 6.969 5.738 1 88.25 279 LEU B CA 1
ATOM 4346 C C . LEU B 1 279 ? -19.203 7.578 4.355 1 88.25 279 LEU B C 1
ATOM 4348 O O . LEU B 1 279 ? -18.5 8.586 4.215 1 88.25 279 LEU B O 1
ATOM 4352 N N . CYS B 1 280 ? -19.859 6.996 3.383 1 92.56 280 CYS B N 1
ATOM 4353 C CA . CYS B 1 280 ? -19.641 7.414 2.002 1 92.56 280 CYS B CA 1
ATOM 4354 C C . CYS B 1 280 ? -20.609 8.531 1.613 1 92.56 280 CYS B C 1
ATOM 4356 O O . CYS B 1 280 ? -20.25 9.43 0.852 1 92.56 280 CYS B O 1
ATOM 4358 N N . TYR B 1 281 ? -21.844 8.43 2.188 1 90.62 281 TYR B N 1
ATOM 4359 C CA . TYR B 1 281 ? -22.891 9.312 1.68 1 90.62 281 TYR B CA 1
ATOM 4360 C C . TYR B 1 281 ? -23.375 10.266 2.764 1 90.62 281 TYR B C 1
ATOM 4362 O O . TYR B 1 281 ? -24.141 11.195 2.486 1 90.62 281 TYR B O 1
ATOM 4370 N N . GLY B 1 282 ? -22.906 10.07 3.928 1 82.75 282 GLY B N 1
ATOM 4371 C CA . GLY B 1 282 ? -23.359 10.914 5.023 1 82.75 282 GLY B CA 1
ATOM 4372 C C . GLY B 1 282 ? -24.594 10.375 5.719 1 82.75 282 GLY B C 1
ATOM 4373 O O . GLY B 1 282 ? -25.188 9.375 5.277 1 82.75 282 GLY B O 1
ATOM 4374 N N . ASN B 1 283 ? -24.938 10.953 6.809 1 71.94 283 ASN B N 1
ATOM 4375 C CA . ASN B 1 283 ? -26.016 10.5 7.68 1 71.94 283 ASN B CA 1
ATOM 4376 C C . ASN B 1 283 ? -27.375 10.594 6.984 1 71.94 283 ASN B C 1
ATOM 4378 O O . ASN B 1 283 ? -28.328 9.914 7.375 1 71.94 283 ASN B O 1
ATOM 4382 N N . SER B 1 284 ? -27.438 11.43 6.016 1 64.81 284 SER B N 1
ATOM 4383 C CA . SER B 1 284 ? -28.734 11.609 5.367 1 64.81 284 SER B CA 1
ATOM 4384 C C . SER B 1 284 ? -28.984 10.516 4.328 1 64.81 284 SER B C 1
ATOM 4386 O O . SER B 1 284 ? -30.016 10.523 3.654 1 64.81 284 SER B O 1
ATOM 4388 N N . PHE B 1 285 ? -28.031 9.664 4.277 1 67.44 285 PHE B N 1
ATOM 4389 C CA . PHE B 1 285 ? -28.219 8.609 3.291 1 67.44 285 PHE B CA 1
ATOM 4390 C C . PHE B 1 285 ? -29.406 7.723 3.652 1 67.44 285 PHE B C 1
ATOM 4392 O O . PHE B 1 285 ? -29.531 7.285 4.797 1 67.44 285 PHE B O 1
ATOM 4399 N N . GLN B 1 286 ? -30.609 7.789 2.918 1 58.34 286 GLN B N 1
ATOM 4400 C CA . GLN B 1 286 ? -31.766 6.918 3.006 1 58.34 286 GLN B CA 1
ATOM 4401 C C . GLN B 1 286 ? -31.719 5.824 1.94 1 58.34 286 GLN B C 1
ATOM 4403 O O . GLN B 1 286 ? -31.266 6.066 0.819 1 58.34 286 GLN B O 1
ATOM 4408 N N . ARG B 1 287 ? -31.75 4.508 2.262 1 51.38 287 ARG B N 1
ATOM 4409 C CA . ARG B 1 287 ? -31.797 3.408 1.303 1 51.38 287 ARG B CA 1
ATOM 4410 C C . ARG B 1 287 ? -32.719 3.736 0.139 1 51.38 287 ARG B C 1
ATOM 4412 O O . ARG B 1 287 ? -33.719 4.434 0.314 1 51.38 287 ARG B O 1
#

Sequence (574 aa):
MFACTGTLSAWGHSLRVVRAFAKVRRVGGKPLNGLPLHMHSLSKSHMSYKARLILLLYLSSILQLNGQRSSGDEALRFCVGSGTTAEDMKLVFRWLVPAAKAVICCEAVNNIGLCMGFLGGVGYMENEEGEFNIARLYRDMSAGPIVEGTSNVLAAYAVNLIEGNTGSATLTAIDTAVFAHLKSHRSLTLERKLILESWSRLKLVLSDSSIEHIQTAESFVRHILDLICAALLITDAGRDDDGEACEFAKRWVLQVCGATEHYYKKVEVPGKLLLDQKLCYGNSFQRMFACTGTLSAWGHSLRVVRAFAKVRRVGGKPLNGLPLHMHSLSKSHMSYKARLILLLYLSSILQLNGQRSSGDEALRFCVGSGTTAEDMKLVFRWLVPAAKAVICCEAVNNIGLCMGFLGGVGYMENEEGEFNIARLYRDMSAGPIVEGTSNVLAAYAVNLIEGNTGSATLTAIDTAVFAHLKSHRSLTLERKLILESWSRLKLVLSDSSIEHIQTAESFVRHILDLICAALLITDAGRDDDGEACEFAKRWVLQVCGATEHYYKKVEVPGKLLLDQKLCYGNSFQR

Nearest PDB structures (foldseek):
  6ksb-assembly1_B  TM=6.421E-01  e=3.242E-04  Mycolicibacterium smegmatis
  7s7g-assembly1_A  TM=6.454E-01  e=2.617E-04  Homo sapiens
  6kpt-assembly1_A  TM=6.416E-01  e=5.901E-04  Mycolicibacterium smegmatis
  8d9p-assembly1_A  TM=2.092E-01  e=1.009E+00  synthetic construct
  5vju-assembly1_A  TM=2.078E-01  e=1.361E+00  synthetic construct

Solvent-accessible surface area (backbone atoms only — not comparable to full-atom values): 29917 Å² total; per-residue (Å²): 108,65,49,37,50,53,26,47,51,52,31,54,50,35,51,52,52,44,56,57,46,22,66,70,42,64,59,97,86,35,36,38,68,73,34,54,68,54,27,47,56,51,22,51,55,43,49,53,47,54,40,51,50,52,46,52,51,51,52,50,46,51,50,44,56,72,69,45,68,88,74,74,68,63,77,54,50,72,70,42,23,86,83,52,45,72,68,31,51,50,42,36,48,65,42,45,54,40,35,46,42,28,43,45,12,47,52,23,37,54,48,32,49,49,38,21,35,75,50,32,71,63,16,65,42,78,49,83,64,68,92,64,28,45,38,54,53,38,61,67,33,58,48,37,31,24,54,98,53,28,29,68,59,26,13,34,51,33,46,47,52,43,62,43,95,55,2,61,59,30,51,49,23,41,41,40,30,56,50,52,46,55,73,75,53,79,66,63,57,66,55,44,51,48,51,54,51,51,50,53,52,50,50,54,58,64,66,38,81,61,49,52,54,66,86,45,12,60,60,52,45,47,50,53,49,50,50,51,28,37,44,50,35,45,50,57,16,62,72,70,65,40,67,68,43,42,52,51,28,49,53,50,35,28,60,73,64,66,47,42,71,71,70,41,42,63,58,66,66,70,59,53,42,54,50,24,42,30,64,64,62,33,85,80,59,71,136,108,66,49,35,51,52,26,47,52,52,30,52,50,36,51,52,52,45,55,57,45,24,65,71,43,63,58,97,87,34,38,38,68,73,34,54,68,55,29,46,57,51,24,51,54,44,50,51,48,52,40,53,48,53,45,50,51,52,52,51,45,51,51,44,58,72,69,44,68,90,75,74,68,62,77,54,51,73,70,40,22,83,83,52,45,72,67,32,50,51,43,35,48,65,41,44,54,40,36,45,42,29,45,46,13,48,51,24,38,54,49,32,50,48,41,22,33,76,50,31,72,63,16,64,42,78,48,83,64,69,93,64,29,46,39,55,53,38,60,66,33,59,47,37,30,24,55,99,52,29,30,67,59,27,14,34,52,33,47,47,51,44,60,44,94,55,3,62,58,30,51,50,22,41,42,40,29,55,51,53,48,56,75,75,54,79,66,63,58,67,54,44,51,47,50,54,52,51,51,54,53,49,52,53,58,64,65,35,82,61,48,52,56,65,87,45,12,58,61,52,45,46,49,52,50,50,51,52,27,37,43,50,34,46,52,56,16,63,72,70,66,41,68,67,44,41,52,51,29,50,53,50,34,30,59,73,66,65,48,42,72,70,71,41,42,61,59,66,66,71,58,51,41,53,50,24,42,29,65,65,61,33,84,79,59,71,134

Radius of gyration: 24.11 Å; Cα contacts (8 Å, |Δi|>4): 725; chains: 2; bounding box: 63×76×56 Å

pLDDT: mean 84.03, std 14.0, range [39.06, 97.75]

Foldseek 3Di:
DVLLVLLLVLLVLLLVLLVVQQCPDDDPRDRNLQDLVSLVVSLVSLLVSLLLVLLVVLLVLLVCVVPDDPDCPPVNCLQWFDPQDNVLSVLQNVLSVLLSLLQSLVSSLVSLVVSLVSNPPQQCDCDPPPSNNSNVSSVVSNCSCPPPDHSLRSLLVSLCSLQDPCNVVSLVSCCRTQLPCLVVFDPPVVLNVLLVVLSVVLVVVSNPPVDDCSVVSNVSSVLSSLSSSLRSLVSVCRPPVPVLSVLSSVVSSCVSSVVCVVVPDPDPSVVSSVNSSCSSPNPPDDD/DVLLVLLLVLLVLLLVLLVVQQCPDDDPRDRNLQDLVSLVVSLVSLLVSLLLVLLVVLLVLLVCPVPDDPDCPPVNCLQWFDPQDNVLSVLQNVLSVLLSLLQSLVSSLVSLVVSLVSNPPVQCDCDPPPSNNSNVSSVVSNCSCPPPDHSLRSLLVSLCSQQDPCNVVNLVSCCRTQLVCLVVFDPPVVLNVLLVVLSVVLVVVSNPPVDDCSVVSNVSSVLSSLSSSLRSLVSVCRPPVPVLSVLSSVVSSCVSSVVCVVVPDPDPSVVSSVNSSCSSPNPPDDD

=== Feature glossary ===
Legend for the data blocks above and below:

— What the protein is —

Sequence gives the chain of amino acids in standard one-letter code (A=alanine, C=cysteine, …, Y=tyrosine), read N→C. It is the only feature that is directly encoded by the gene; all structural features are derived from the folded form of this sequence.

The annotation block draws on four external resources. InterPro: which protein families and domains the sequence belongs to. GO: standardized terms for what the protein does, what process it participates in, and where in the cell it acts. CATH: which structural fold it has in the CATH hierarchy. Organism: the species of origin.

— Where its atoms are —

Atomic coordinates in PDBx/mmCIF format — the same representation the Protein Data Bank distributes. Each line of the _atom_site loop places one backbone atom in Cartesian space (units: ångströms, origin: arbitrary).

Six rendered views show the 3D structure from the faces of a cube — i.e. along ±x, ±y, ±z. Rendering representation is drawn randomly per protein from cartoon (secondary-structure ribbons), sticks (backbone bonds), or molecular surface; coloring is either N→C rainbow (blue at the N-terminus through red at the C-terminus) or one color per chain.

— Local backbone conformation —

DSSP 8-state secondary structure assigns each residue one of H (α-helix), G (3₁₀-helix), I (π-helix), E (extended β-strand), B (isolated β-bridge), T (hydrogen-bonded turn), S (bend), or '-' (coil). The assignment is computed from backbone hydrogen-bond geometry via the Kabsch–Sander algorithm.

P-SEA three-state annotation labels each residue as helix, strand, or coil based purely on the geometry of the Cα trace. It serves as a fallback when the full backbone (and thus DSSP) is unavailable.

φ (phi) and ψ (psi) are the two rotatable backbone dihedrals per residue: φ is the C(i-1)–N–Cα–C torsion, ψ is the N–Cα–C–N(i+1) torsion, both in degrees on (−180°, 180°]. α-helical residues cluster near (−60°, −45°); β-strand residues near (−120°, +130°). A Ramachandran plot is simply a scatter of (φ, ψ) for every residue.

— Global shape and packing —

Radius of gyration (Rg) is the root-mean-square distance of Cα atoms from their centroid — a single number for overall size and compactness. A globular domain of N residues has Rg ≈ 2.2·N^0.38 Å; an extended or disordered chain has a much larger Rg. The Cα contact count is the number of residue pairs whose Cα atoms are within 8 Å and are more than four positions apart in sequence — a standard proxy for tertiary packing density. The bounding box is the smallest axis-aligned box enclosing all Cα atoms.

Accessible surface area quantifies burial. A residue with SASA near zero is packed into the hydrophobic core; one with SASA >100 Å² sits on the surface. Computed here via the Shrake–Rupley numerical algorithm with a 1.4 Å probe.

The contact map is a binary N×N matrix image: pixel (i, j) is dark where Cα_i and Cα_j are within 8 Å and |i−j|>4. Because the |i−j|>4 filter removes local helical contacts, off-diagonal stripes parallel to the main diagonal indicate parallel β-sheets; stripes perpendicular to it indicate antiparallel β-sheets. The Ramachandran plot scatters every residue's (φ, ψ) pair against the sterically allowed regions. The PAE heatmap renders the predicted-aligned-error matrix.

— Structural neighborhood —

A 3Di character summarizes, for each residue, the relative orientation of the Cα frame of its nearest spatial neighbor. Because it encodes fold topology rather than chemistry, 3Di alignments detect remote structural similarity that sequence alignment misses.

Structural nearest neighbors (via Foldseek easy-search vs the PDB). Reported per hit: target PDB id, E-value, and alignment TM-score. A TM-score above ~0.5 is the conventional threshold for 'same fold'.

— Confidence and disorder —

For AlphaFold models, the B-factor field carries pLDDT — the model's own estimate of local accuracy on a 0–100 scale. Regions with pLDDT<50 should be treated as essentially unmodeled; they often correspond to intrinsically disordered segments.

B-factor (Debye–Waller factor) reflects atomic displacement in the crystal lattice. It is an experimental observable (units Å²), not a prediction; low values mean the atom is pinned down, high values mean it moves or is heterogeneous across the crystal.

Predicted Aligned Error (PAE) is an AlphaFold confidence matrix: entry (i, j) is the expected error in the position of residue j, in ångströms, when the prediction is superimposed on the true structure at residue i. Low PAE within a block of residues means that block is internally rigid and well-predicted; high PAE between two blocks means their relative placement is uncertain even if each block individually is confident.